Protein AF-A0AA95MGY8-F1 (afdb_monomer_lite)

pLDDT: mean 84.16, std 17.5, range [30.81, 98.25]

Foldseek 3Di:
DVVVVVPVVQDPVNVVVVVVVVVVVVVVVVVVVVVVVVVVVVVVVVVVVVVVVVVVVVVVVVLVVVLVVLVVVVVVVVVPVPDDDDDDDDPDPPRQHLLNVLVVCVVVVVQVSSLVSLQVCLVPDDLVPDDPVNLLSLLVSLVSLLPDPDPDLVSNPSNLVSSLSVLLNNVVPPSSVVSCVVCVVSNLVSQVVSLDLVSLLSVLVSCVLRPVVSNLVSLVVSLVLLRPPPPDDLLSVLSNCLSCVLNVNNVSVCVSCPPVNNCVPRVVALSSVLVVVLVCCLVVVDPPVVCVVVNVVSLVRHDSADPSRSVSSVVSSCVVRVPPPPPPCVPPDDDDPPPFAEDAEAEEDDPPDDCQPVCVVQWDWGWHWFWKAQDPVRPHTPGTDTDIWTAGNVPRHTYDYPVVVVVVCVVQPNIDTHYHYDDPPPPPDPDDPDDDDDRPDQDQDDLDDDPDDDPCPPDPPPDDDPLVVLVQDQPPDDLVRNLVSVVVCCVPVNLSSVRVVLSVVSNVQVPDDCSCVVCVSVNVSSVVSSVVSCVPPVPVDDDDSDPDDD

Radius of gyration: 35.08 Å; chains: 1; bounding box: 108×83×86 Å

Secondary structure (DSSP, 8-state):
-HHHHHHHHS-HHHHHHHHHHHHHHHHHHHHHHHHHHHHHHHHHHHHHHHHHHHHHHHHHHHHHHHHHHHHHHHHHHHHGGGS--SS-------PPPHHHHHHHHHHTT-HHHHHHHHHHHHHH--TTT--HHHHHHHHHHHHHHHH---S-HHHHHHHHHHHHHHHHHTTTSHHHHHHHHHHHHHHHHHHHHHT-HHHHHHHHHHHHHH-HHHHHHHHHHHHHTT---TT--HHHHHHHHHHHHHTT-HHHHHHHH-HHHHHHHHTTSHHHHHHHHHHHHHTTSS-HHHHHHHHHHHHHH--SS-HHHHHHHHHHHHHHHHS--TTTHHHHS------PPEESEEEEEPTT----TTGGGTEEEEEEEEEEESSTT--SEEEEEEEEEEEETTT--EEEEHHHHHHHHHHHTT-EEEEE---TTS-SS----S------S-PPPP-S---S--------TTSPPHHHHTT--STT--HHHHHHHHHHHHHHH-HHHHHHHHHHHHHHHHTSTTHHHHTHHHHHHHHHHHHHHHHHH--TTPPPP-----

Sequence (550 aa):
MFKRLFDSLFGNDTKSLISEYENRIKSYETKIQELENGNKKLQQNYEYSLKRIKAKNKKIKKLENWVNELTLGIQANEVDNKTAKNQPVPTPKKKLTQVDFLNKLLMNGQFHECAIAVNKLVQQANPNEYSLEGLIKLADVLTKVYRIKPKDVKGMIGLYSACLGIINLFSKKEAIKDFVTANEKIMNQRILETNDSNLIIYLAAFYFNHYEQKFTVFLTTSINSGITLLEMESSNFIKLLWFSFYIDKVENLLQMTGISILFKKHGHFPEVQLFKLYIEIANGNVKFEASKNIIEKLKVNGTVLNSIEKLKIYQRLTDKLEKPLVRSKAIFSSNEHYSLRKIAFVVKLPMNHKILHDSSNLLVKESIQLAVYSDPFLKTQKGYVVVDVLTDKQTGKTFIPENEIGPLKKKLGSKWPDIRAYEENVPIVKKMTAVSNSSNYFVWPSTELKGGPQYEEKTDFNEESDLKKLGYQITGMTREKRWKVLEVAVKQIGLKKVAYTIAQNVKLRKGQKNGEKKFSFAIGEWEYDLAKLKETYYKNEFSWPSTRVN

Structure (mmCIF, N/CA/C/O backbone):
data_AF-A0AA95MGY8-F1
#
_entry.id   AF-A0AA95MGY8-F1
#
loop_
_atom_site.group_PDB
_atom_site.id
_atom_site.type_symbol
_atom_site.label_atom_id
_atom_site.label_alt_id
_atom_site.label_comp_id
_atom_site.label_asym_id
_atom_site.label_entity_id
_atom_site.label_seq_id
_atom_site.pdbx_PDB_ins_code
_atom_site.Cartn_x
_atom_site.Cartn_y
_atom_site.Cartn_z
_atom_site.occupancy
_atom_site.B_iso_or_equiv
_atom_site.auth_seq_id
_atom_site.auth_comp_id
_atom_site.auth_asym_id
_atom_site.auth_atom_id
_atom_site.pdbx_PDB_model_num
ATOM 1 N N . MET A 1 1 ? 68.006 -47.832 25.279 1.00 56.50 1 MET A N 1
ATOM 2 C CA . MET A 1 1 ? 68.031 -47.501 26.723 1.00 56.50 1 MET A CA 1
ATOM 3 C C . MET A 1 1 ? 67.158 -46.285 27.043 1.00 56.50 1 MET A C 1
ATOM 5 O O . MET A 1 1 ? 66.232 -46.437 27.825 1.00 56.50 1 MET A O 1
ATOM 9 N N . PHE A 1 2 ? 67.337 -45.143 26.366 1.00 56.62 2 PHE A N 1
ATOM 10 C CA . PHE A 1 2 ? 66.546 -43.914 26.582 1.00 56.62 2 PHE A CA 1
ATOM 11 C C . PHE A 1 2 ? 65.016 -44.080 26.503 1.00 56.62 2 PHE A C 1
ATOM 13 O O . PHE A 1 2 ? 64.313 -43.584 27.372 1.00 56.62 2 PHE A O 1
ATOM 20 N N . LYS A 1 3 ? 64.489 -44.842 25.533 1.00 65.56 3 LYS A N 1
ATOM 21 C CA . LYS A 1 3 ? 63.035 -45.071 25.394 1.00 65.56 3 LYS A CA 1
ATOM 22 C C . LYS A 1 3 ? 62.413 -45.792 26.602 1.00 65.56 3 LYS A C 1
ATOM 24 O O . LYS A 1 3 ? 61.347 -45.407 27.052 1.00 65.56 3 LYS A O 1
ATOM 29 N N . ARG A 1 4 ? 63.123 -46.771 27.184 1.00 67.62 4 ARG A N 1
ATOM 30 C CA . ARG A 1 4 ? 62.666 -47.498 28.386 1.00 67.62 4 ARG A CA 1
ATOM 31 C C . ARG A 1 4 ? 62.707 -46.633 29.650 1.00 67.62 4 ARG A C 1
ATOM 33 O O . ARG A 1 4 ? 61.855 -46.797 30.510 1.00 67.62 4 ARG A O 1
ATOM 40 N N . LEU A 1 5 ? 63.672 -45.716 29.748 1.00 64.62 5 LEU A N 1
ATOM 41 C CA . LEU A 1 5 ? 63.765 -44.749 30.850 1.00 64.62 5 LEU A CA 1
ATOM 42 C C . LEU A 1 5 ? 62.672 -43.674 30.739 1.00 64.62 5 LEU A C 1
ATOM 44 O O . LEU A 1 5 ? 62.047 -43.324 31.732 1.00 64.62 5 LEU A O 1
ATOM 48 N N . PHE A 1 6 ? 62.379 -43.221 29.519 1.00 66.19 6 PHE A N 1
ATOM 49 C CA . PHE A 1 6 ? 61.295 -42.279 29.239 1.00 66.19 6 PHE A CA 1
ATOM 50 C C . PHE A 1 6 ? 59.910 -42.890 29.522 1.00 66.19 6 PHE A C 1
ATOM 52 O O . PHE A 1 6 ? 59.088 -42.263 30.181 1.00 66.19 6 PHE A O 1
ATOM 59 N N . ASP A 1 7 ? 59.684 -44.144 29.115 1.00 69.81 7 ASP A N 1
ATOM 60 C CA . ASP A 1 7 ? 58.442 -44.888 29.385 1.00 69.81 7 ASP A CA 1
ATOM 61 C C . ASP A 1 7 ? 58.237 -45.222 30.877 1.00 69.81 7 ASP A C 1
ATOM 63 O O . ASP A 1 7 ? 57.113 -45.479 31.299 1.00 69.81 7 ASP A O 1
ATOM 67 N N . SER A 1 8 ? 59.311 -45.225 31.672 1.00 70.94 8 SER A N 1
ATOM 68 C CA . SER A 1 8 ? 59.269 -45.429 33.126 1.00 70.94 8 SER A CA 1
ATOM 69 C C . SER A 1 8 ? 59.024 -44.133 33.903 1.00 70.94 8 SER A C 1
ATOM 71 O O . SER A 1 8 ? 58.437 -44.190 34.980 1.00 70.94 8 SER A O 1
ATOM 73 N N . LEU A 1 9 ? 59.507 -42.994 33.401 1.00 66.62 9 LEU A N 1
ATOM 74 C CA . LEU A 1 9 ? 59.388 -41.688 34.062 1.00 66.62 9 LEU A CA 1
ATOM 75 C C . LEU A 1 9 ? 58.048 -41.002 33.777 1.00 66.62 9 LEU A C 1
ATOM 77 O O . LEU A 1 9 ? 57.543 -40.268 34.622 1.00 66.62 9 LEU A O 1
ATOM 81 N N . PHE A 1 10 ? 57.464 -41.251 32.606 1.00 69.81 10 PHE A N 1
ATOM 82 C CA . PHE A 1 10 ? 56.197 -40.664 32.188 1.00 69.81 10 PHE A CA 1
ATOM 83 C C . PHE A 1 10 ? 55.140 -41.767 32.101 1.00 69.81 10 PHE A C 1
ATOM 85 O O . PHE A 1 10 ? 55.081 -42.519 31.127 1.00 69.81 10 PHE A O 1
ATOM 92 N N . GLY A 1 11 ? 54.340 -41.891 33.164 1.00 81.50 11 GLY A N 1
ATOM 93 C CA . GLY A 1 11 ? 53.285 -42.898 33.284 1.00 81.50 11 GLY A CA 1
ATOM 94 C C . GLY A 1 11 ? 52.210 -42.794 32.193 1.00 81.50 11 GLY A C 1
ATOM 95 O O . GLY A 1 11 ? 52.176 -41.853 31.397 1.00 81.50 11 GLY A O 1
ATOM 96 N N . ASN A 1 12 ? 51.297 -43.768 32.162 1.00 82.75 12 ASN A N 1
ATOM 97 C CA . ASN A 1 12 ? 50.216 -43.849 31.166 1.00 82.75 12 ASN A CA 1
ATOM 98 C C . ASN A 1 12 ? 49.380 -42.556 31.060 1.00 82.75 12 ASN A C 1
ATOM 100 O O . ASN A 1 12 ? 48.946 -42.203 29.962 1.00 82.75 12 ASN A O 1
ATOM 104 N N . ASP A 1 13 ? 49.241 -41.809 32.156 1.00 82.88 13 ASP A N 1
ATOM 105 C CA . ASP A 1 13 ? 48.534 -40.524 32.195 1.00 82.88 13 ASP A CA 1
ATOM 106 C C . ASP A 1 13 ? 49.195 -39.464 31.300 1.00 82.88 13 ASP A C 1
ATOM 108 O O . ASP A 1 13 ? 48.509 -38.727 30.592 1.00 82.88 13 ASP A O 1
ATOM 112 N N . THR A 1 14 ? 50.533 -39.425 31.243 1.00 85.06 14 THR A N 1
ATOM 113 C CA . THR A 1 14 ? 51.261 -38.495 30.368 1.00 85.06 14 THR A CA 1
ATOM 114 C C . THR A 1 14 ? 51.048 -38.839 28.893 1.00 85.06 14 THR A C 1
ATOM 116 O O . THR A 1 14 ? 50.864 -37.940 28.076 1.00 85.06 14 THR A O 1
ATOM 119 N N . LYS A 1 15 ? 51.011 -40.130 28.536 1.00 85.25 15 LYS A N 1
ATOM 120 C CA . LYS A 1 15 ? 50.742 -40.572 27.154 1.00 85.25 15 LYS A CA 1
ATOM 121 C C . LYS A 1 15 ? 49.317 -40.239 26.712 1.00 85.25 15 LYS A C 1
ATOM 123 O O . LYS A 1 15 ? 49.127 -39.788 25.584 1.00 85.25 15 LYS A O 1
ATOM 128 N N . SER A 1 16 ? 48.336 -40.417 27.599 1.00 87.25 16 SER A N 1
ATOM 129 C CA . SER A 1 16 ? 46.945 -40.025 27.340 1.00 87.25 16 SER A CA 1
ATOM 130 C C . SER A 1 16 ? 46.827 -38.518 27.111 1.00 87.25 16 SER A C 1
ATOM 132 O O . SER A 1 16 ? 46.192 -38.089 26.149 1.00 87.25 16 SER A O 1
ATOM 134 N N . LEU A 1 17 ? 47.489 -37.716 27.949 1.00 89.00 17 LEU A N 1
ATOM 135 C CA . LEU A 1 17 ? 47.493 -36.261 27.823 1.00 89.00 17 LEU A CA 1
ATOM 136 C C . LEU A 1 17 ? 48.145 -35.799 26.509 1.00 89.00 17 LEU A C 1
ATOM 138 O O . LEU A 1 17 ? 47.603 -34.928 25.831 1.00 89.00 17 LEU A O 1
ATOM 142 N N . ILE A 1 18 ? 49.272 -36.404 26.114 1.00 90.00 18 ILE A N 1
ATOM 143 C CA . ILE A 1 18 ? 49.927 -36.125 24.825 1.00 90.00 18 ILE A CA 1
ATOM 144 C C . ILE A 1 18 ? 48.973 -36.424 23.663 1.00 90.00 18 ILE A C 1
ATOM 146 O O . ILE A 1 18 ? 48.778 -35.565 22.807 1.00 90.00 18 ILE A O 1
ATOM 150 N N . SER A 1 19 ? 48.319 -37.590 23.666 1.00 90.81 19 SER A N 1
ATOM 151 C CA . SER A 1 19 ? 47.368 -37.960 22.611 1.00 90.81 19 SER A CA 1
ATOM 152 C C . SER A 1 19 ? 46.160 -37.014 22.547 1.00 90.81 19 SER A C 1
ATOM 154 O O . SER A 1 19 ? 45.697 -36.660 21.460 1.00 90.81 19 SER A O 1
ATOM 156 N N . GLU A 1 20 ? 45.663 -36.539 23.693 1.00 95.19 20 GLU A N 1
ATOM 157 C CA . GLU A 1 20 ? 44.605 -35.526 23.730 1.00 95.19 20 GLU A CA 1
ATOM 158 C C . GLU A 1 20 ? 45.062 -34.206 23.088 1.00 95.19 20 GLU A C 1
ATOM 160 O O . GLU A 1 20 ? 44.336 -33.633 22.268 1.00 95.19 20 GLU A O 1
ATOM 165 N N . TYR A 1 21 ? 46.270 -33.735 23.410 1.00 94.31 21 TYR A N 1
ATOM 166 C CA . TYR A 1 21 ? 46.826 -32.522 22.810 1.00 94.31 21 TYR A CA 1
ATOM 167 C C . TYR A 1 21 ? 47.077 -32.673 21.308 1.00 94.31 21 TYR A C 1
ATOM 169 O O . TYR A 1 21 ? 46.724 -31.765 20.559 1.00 94.31 21 TYR A O 1
ATOM 177 N N . GLU A 1 22 ? 47.595 -33.811 20.844 1.00 95.19 22 GLU A N 1
ATOM 178 C CA . GLU A 1 22 ? 47.768 -34.100 19.413 1.00 95.19 22 GLU A CA 1
ATOM 179 C C . GLU A 1 22 ? 46.429 -34.054 18.660 1.00 95.19 22 GLU A C 1
ATOM 181 O O . GLU A 1 22 ? 46.321 -33.424 17.605 1.00 95.19 22 GLU A O 1
ATOM 186 N N . ASN A 1 23 ? 45.372 -34.641 19.231 1.00 95.12 23 ASN A N 1
ATOM 187 C CA . ASN A 1 23 ? 44.028 -34.586 18.654 1.00 95.12 23 ASN A CA 1
ATOM 188 C C . ASN A 1 23 ? 43.467 -33.156 18.619 1.00 95.12 23 ASN A C 1
ATOM 190 O O . ASN A 1 23 ? 42.855 -32.755 17.625 1.00 95.12 23 ASN A O 1
ATOM 194 N N . ARG A 1 24 ? 43.688 -32.363 19.678 1.00 96.00 24 ARG A N 1
ATOM 195 C CA . ARG A 1 24 ? 43.296 -30.944 19.709 1.00 96.00 24 ARG A CA 1
ATOM 196 C C . ARG A 1 24 ? 44.054 -30.130 18.660 1.00 96.00 24 ARG A C 1
ATOM 198 O O . ARG A 1 24 ? 43.421 -29.343 17.961 1.00 96.00 24 ARG A O 1
ATOM 205 N N . ILE A 1 25 ? 45.363 -30.342 18.510 1.00 95.19 25 ILE A N 1
ATOM 206 C CA . ILE A 1 25 ? 46.190 -29.683 17.487 1.00 95.19 25 ILE A CA 1
ATOM 207 C C . ILE A 1 25 ? 45.647 -30.002 16.093 1.00 95.19 25 ILE A C 1
ATOM 209 O O . ILE A 1 2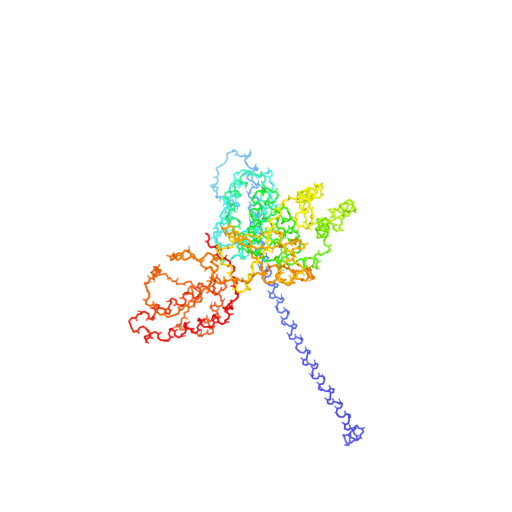5 ? 45.318 -29.080 15.352 1.00 95.19 25 ILE A O 1
ATOM 213 N N . LYS A 1 26 ? 45.423 -31.282 15.778 1.00 96.31 26 LYS A N 1
ATOM 214 C CA . LYS A 1 26 ? 44.872 -31.710 14.482 1.00 96.31 26 LYS A CA 1
ATOM 215 C C . LYS A 1 26 ? 43.483 -31.122 14.194 1.00 96.31 26 LYS A C 1
ATOM 217 O O . LYS A 1 26 ? 43.170 -30.747 13.061 1.00 96.31 26 LYS A O 1
ATOM 222 N N . SER A 1 27 ? 42.638 -31.017 15.222 1.00 96.06 27 SER A N 1
ATOM 223 C CA . SER A 1 27 ? 41.329 -30.356 15.129 1.00 96.06 27 SER A CA 1
ATOM 224 C C . SER A 1 27 ? 41.470 -28.860 14.815 1.00 96.06 27 SER A C 1
ATOM 226 O O . SER A 1 27 ? 40.782 -28.340 13.932 1.00 96.06 27 SER A O 1
ATOM 228 N N . TYR A 1 28 ? 42.408 -28.165 15.468 1.00 96.19 28 TYR A N 1
ATOM 229 C CA . TYR A 1 28 ? 42.685 -26.757 15.182 1.00 96.19 28 TYR A CA 1
ATOM 230 C C . TYR A 1 28 ? 43.282 -26.536 13.792 1.00 96.19 28 TYR A C 1
ATOM 232 O O . TYR A 1 28 ? 42.855 -25.606 13.115 1.00 96.19 28 TYR A O 1
ATOM 240 N N . GLU A 1 29 ? 44.188 -27.396 13.331 1.00 96.62 29 GLU A N 1
ATOM 241 C CA . GLU A 1 29 ? 44.727 -27.350 11.965 1.00 96.62 29 GLU A CA 1
ATOM 242 C C . GLU A 1 29 ? 43.614 -27.489 10.920 1.00 96.62 29 GLU A C 1
ATOM 244 O O . GLU A 1 29 ? 43.537 -26.695 9.982 1.00 96.62 29 GLU A O 1
ATOM 249 N N . THR A 1 30 ? 42.684 -28.427 11.133 1.00 95.31 30 THR A N 1
ATOM 250 C CA . THR A 1 30 ? 41.509 -28.602 10.263 1.00 95.31 30 THR A CA 1
ATOM 251 C C . THR A 1 30 ? 40.655 -27.331 10.235 1.00 95.31 30 THR A C 1
ATOM 253 O O . THR A 1 30 ? 40.283 -26.846 9.166 1.00 95.31 30 THR A O 1
ATOM 256 N N . LYS A 1 31 ? 40.393 -26.730 11.403 1.00 96.00 31 LYS A N 1
ATOM 257 C CA . LYS A 1 31 ? 39.609 -25.492 11.514 1.00 96.00 31 LYS A CA 1
ATOM 258 C C . LYS A 1 31 ? 40.303 -24.292 10.861 1.00 96.00 31 LYS A C 1
ATOM 260 O O . LYS A 1 31 ? 39.632 -23.465 10.246 1.00 96.00 31 LYS A O 1
ATOM 265 N N . ILE A 1 32 ? 41.628 -24.186 10.976 1.00 95.31 32 ILE A N 1
ATOM 266 C CA . ILE A 1 32 ? 42.423 -23.158 10.288 1.00 95.31 32 ILE A CA 1
ATOM 267 C C . ILE A 1 32 ? 42.277 -23.329 8.773 1.00 95.31 32 ILE A C 1
ATOM 269 O O . ILE A 1 32 ? 41.935 -22.368 8.087 1.00 95.31 32 ILE A O 1
ATOM 273 N N . GLN A 1 33 ? 42.413 -24.553 8.260 1.00 96.69 33 GLN A N 1
ATOM 274 C CA . GLN A 1 33 ? 42.273 -24.837 6.831 1.00 96.69 33 GLN A CA 1
ATOM 275 C C . GLN A 1 33 ? 40.858 -24.528 6.301 1.00 96.69 33 GLN A C 1
ATOM 277 O O . GLN A 1 33 ? 40.696 -23.988 5.202 1.00 96.69 33 GLN A O 1
ATOM 282 N N . GLU A 1 34 ? 39.809 -24.829 7.073 1.00 95.06 34 GLU A N 1
ATOM 283 C CA . GLU A 1 34 ? 38.428 -24.452 6.742 1.00 95.06 34 GLU A CA 1
ATOM 284 C C . GLU A 1 34 ? 38.245 -22.930 6.671 1.00 95.06 34 GLU A C 1
ATOM 286 O O . GLU A 1 34 ? 37.623 -22.424 5.729 1.00 95.06 34 GLU A O 1
ATOM 291 N N . LEU A 1 35 ? 38.814 -22.189 7.628 1.00 94.94 35 LEU A N 1
ATOM 292 C CA . LEU A 1 35 ? 38.765 -20.725 7.654 1.00 94.94 35 LEU A CA 1
ATOM 293 C C . LEU A 1 35 ? 39.531 -20.105 6.480 1.00 94.94 35 LEU A C 1
ATOM 295 O O . LEU A 1 35 ? 39.023 -19.178 5.848 1.00 94.94 35 LEU A O 1
ATOM 299 N N . GLU A 1 36 ? 40.705 -20.631 6.136 1.00 96.44 36 GLU A N 1
ATOM 300 C CA . GLU A 1 36 ? 41.489 -20.186 4.980 1.00 96.44 36 GLU A CA 1
ATOM 301 C C . GLU A 1 36 ? 40.736 -20.408 3.663 1.00 96.44 36 GLU A C 1
ATOM 303 O O . GLU A 1 36 ? 40.639 -19.501 2.829 1.00 96.44 36 GLU A O 1
ATOM 308 N N . ASN A 1 37 ? 40.115 -21.579 3.496 1.00 94.88 37 ASN A N 1
ATOM 309 C CA . ASN A 1 37 ? 39.267 -21.878 2.343 1.00 94.88 37 ASN A CA 1
ATOM 310 C C . ASN A 1 37 ? 38.038 -20.958 2.281 1.00 94.88 37 ASN A C 1
ATOM 312 O O . ASN A 1 37 ? 37.683 -20.455 1.206 1.00 94.88 37 ASN A O 1
ATOM 316 N N . GLY A 1 38 ? 37.406 -20.695 3.429 1.00 94.06 38 GLY A N 1
ATOM 317 C CA . GLY A 1 38 ? 36.306 -19.741 3.555 1.00 94.06 38 GLY A CA 1
ATOM 318 C C . GLY A 1 38 ? 36.717 -18.327 3.138 1.00 94.06 38 GLY A C 1
ATOM 319 O O . GLY A 1 38 ? 36.017 -17.687 2.347 1.00 94.06 38 GLY A O 1
ATOM 320 N N . ASN A 1 39 ? 37.884 -17.869 3.593 1.00 92.75 39 ASN A N 1
ATOM 321 C CA . ASN A 1 39 ? 38.424 -16.554 3.263 1.00 92.75 39 ASN A CA 1
ATOM 322 C C . ASN A 1 39 ? 38.764 -16.435 1.767 1.00 92.75 39 ASN A C 1
ATOM 324 O O . ASN A 1 39 ? 38.377 -15.467 1.113 1.00 92.75 39 ASN A O 1
ATOM 328 N N . LYS A 1 40 ? 39.372 -17.469 1.173 1.00 96.19 40 LYS A N 1
ATOM 329 C CA . LYS A 1 40 ? 39.659 -17.520 -0.270 1.00 96.19 40 LYS A CA 1
ATOM 330 C C . LYS A 1 40 ? 38.385 -17.418 -1.115 1.00 96.19 40 LYS A C 1
ATOM 332 O O . LYS A 1 40 ? 38.350 -16.683 -2.103 1.00 96.19 40 LYS A O 1
ATOM 337 N N . LYS A 1 41 ? 37.310 -18.105 -0.714 1.00 92.88 41 LYS A N 1
ATOM 338 C CA . LYS A 1 41 ? 36.000 -18.028 -1.384 1.00 92.88 41 LYS A CA 1
ATOM 339 C C . LYS A 1 41 ? 35.362 -16.641 -1.245 1.00 92.88 41 LYS A C 1
ATOM 341 O O . LYS A 1 41 ? 34.794 -16.126 -2.209 1.00 92.88 41 LYS A O 1
ATOM 346 N N . LEU A 1 42 ? 35.464 -16.021 -0.068 1.00 90.62 42 LEU A N 1
ATOM 347 C CA . LEU A 1 42 ? 35.015 -14.643 0.165 1.00 90.62 42 LEU A CA 1
ATOM 348 C C . LEU A 1 42 ? 35.769 -13.646 -0.725 1.00 90.62 42 LEU A C 1
ATOM 350 O O . LEU A 1 42 ? 35.134 -12.810 -1.370 1.00 90.62 42 LEU A O 1
ATOM 354 N N . GLN A 1 43 ? 37.091 -13.781 -0.833 1.00 94.31 43 GLN A N 1
ATOM 355 C CA . GLN A 1 43 ? 37.926 -12.929 -1.677 1.00 94.31 43 GLN A CA 1
ATOM 356 C C . GLN A 1 43 ? 37.565 -13.060 -3.166 1.00 94.31 43 GLN A C 1
ATOM 358 O O . GLN A 1 43 ? 37.371 -12.050 -3.843 1.00 94.31 43 GLN A O 1
ATOM 363 N N . GLN A 1 44 ? 37.346 -14.282 -3.663 1.00 92.69 44 GLN A N 1
ATOM 364 C CA . GLN A 1 44 ? 36.872 -14.513 -5.036 1.00 92.69 44 GLN A CA 1
ATOM 365 C C . GLN A 1 44 ? 35.500 -13.869 -5.304 1.00 92.69 44 GLN A C 1
ATOM 367 O O . GLN A 1 44 ? 35.293 -13.229 -6.339 1.00 92.69 44 GLN A O 1
ATOM 372 N N . ASN A 1 45 ? 34.556 -13.987 -4.363 1.00 87.00 45 ASN A N 1
ATOM 373 C CA . ASN A 1 45 ? 33.236 -13.356 -4.476 1.00 87.00 45 ASN A CA 1
ATOM 374 C C . ASN A 1 45 ? 33.326 -11.821 -4.490 1.00 87.00 45 ASN A C 1
ATOM 376 O O . ASN A 1 45 ? 32.576 -11.154 -5.218 1.00 87.00 45 ASN A O 1
ATOM 380 N N . TYR A 1 46 ? 34.246 -11.256 -3.706 1.00 90.00 46 TYR A N 1
ATOM 381 C CA . TYR A 1 46 ? 34.517 -9.823 -3.677 1.00 90.00 46 TYR A CA 1
ATOM 382 C C . TYR A 1 46 ? 35.081 -9.328 -5.017 1.00 90.00 46 TYR A C 1
ATOM 384 O O . TYR A 1 46 ? 34.542 -8.384 -5.600 1.00 90.00 46 TYR A O 1
ATOM 392 N N . GLU A 1 47 ? 36.085 -10.009 -5.573 1.00 94.38 47 GLU A N 1
ATOM 393 C CA . GLU A 1 47 ? 36.666 -9.672 -6.880 1.00 94.38 47 GLU A CA 1
ATOM 394 C C . GLU A 1 47 ? 35.641 -9.759 -8.021 1.00 94.38 47 GLU A C 1
ATOM 396 O O . GLU A 1 47 ? 35.553 -8.857 -8.865 1.00 94.38 47 GLU A O 1
ATOM 401 N N . TYR A 1 48 ? 34.803 -10.802 -8.023 1.00 90.12 48 TYR A N 1
ATOM 402 C CA . TYR A 1 48 ? 33.708 -10.941 -8.985 1.00 90.12 48 TYR A CA 1
ATOM 403 C C . TYR A 1 48 ? 32.711 -9.774 -8.889 1.00 90.12 48 TYR A C 1
ATOM 405 O O . TYR A 1 48 ? 32.310 -9.191 -9.906 1.00 90.12 48 TYR A O 1
ATOM 413 N N . SER A 1 49 ? 32.354 -9.376 -7.665 1.00 78.81 49 SER A N 1
ATOM 414 C CA . SER A 1 49 ? 31.464 -8.240 -7.409 1.00 78.81 49 SER A CA 1
ATOM 415 C C . SER A 1 49 ? 32.076 -6.920 -7.889 1.00 78.81 49 SER A C 1
ATOM 417 O O . SER A 1 49 ? 31.405 -6.157 -8.592 1.00 78.81 49 SER A O 1
ATOM 419 N N . LEU A 1 50 ? 33.366 -6.683 -7.623 1.00 86.75 50 LEU A N 1
ATOM 420 C CA . LEU A 1 50 ? 34.101 -5.517 -8.124 1.00 86.75 50 LEU A CA 1
ATOM 421 C C . LEU A 1 50 ? 34.133 -5.464 -9.655 1.00 86.75 50 LEU A C 1
ATOM 423 O O . LEU A 1 50 ? 33.897 -4.403 -10.239 1.00 86.75 50 LEU A O 1
ATOM 427 N N . LYS A 1 51 ? 34.376 -6.594 -10.333 1.00 92.69 51 LYS A N 1
ATOM 428 C CA . LYS A 1 51 ? 34.365 -6.665 -11.804 1.00 92.69 51 LYS A CA 1
ATOM 429 C C . LYS A 1 51 ? 32.989 -6.301 -12.370 1.00 92.69 51 LYS A C 1
ATOM 431 O O . LYS A 1 51 ? 32.899 -5.533 -13.332 1.00 92.69 51 LYS A O 1
ATOM 436 N N . ARG A 1 52 ? 31.909 -6.782 -11.742 1.00 82.56 52 ARG A N 1
ATOM 437 C CA . ARG A 1 52 ? 30.523 -6.457 -12.122 1.00 82.56 52 ARG A CA 1
ATOM 438 C C . ARG A 1 52 ? 30.195 -4.976 -11.901 1.00 82.56 52 ARG A C 1
ATOM 440 O O . ARG A 1 52 ? 29.552 -4.373 -12.761 1.00 82.56 52 ARG A O 1
ATOM 447 N N . ILE A 1 53 ? 30.664 -4.377 -10.802 1.00 78.06 53 ILE A N 1
ATOM 448 C CA . ILE A 1 53 ? 30.511 -2.939 -10.517 1.00 78.06 53 ILE A CA 1
ATOM 449 C C . ILE A 1 53 ? 31.278 -2.098 -11.544 1.00 78.06 53 ILE A C 1
ATOM 451 O O . ILE A 1 53 ? 30.690 -1.207 -12.153 1.00 78.06 53 ILE A O 1
ATOM 455 N N . LYS A 1 54 ? 32.548 -2.421 -11.832 1.00 88.00 54 LYS A N 1
ATOM 456 C CA . LYS A 1 54 ? 33.350 -1.722 -12.856 1.00 88.00 54 LYS A CA 1
ATOM 457 C C . LYS A 1 54 ? 32.684 -1.768 -14.237 1.00 88.00 54 LYS A C 1
ATOM 459 O O . LYS A 1 54 ? 32.632 -0.753 -14.930 1.00 88.00 54 LYS A O 1
ATOM 464 N N . ALA A 1 55 ? 32.117 -2.914 -14.624 1.00 84.31 55 ALA A N 1
ATOM 465 C CA . ALA A 1 55 ? 31.384 -3.050 -15.884 1.00 84.31 55 ALA A CA 1
ATOM 466 C C . ALA A 1 55 ? 30.103 -2.193 -15.925 1.00 84.31 55 ALA A C 1
ATOM 468 O O . ALA A 1 55 ? 29.832 -1.552 -16.943 1.00 84.31 55 ALA A O 1
ATOM 469 N N . LYS A 1 56 ? 29.336 -2.140 -14.825 1.00 75.25 56 LYS A N 1
ATOM 470 C CA . LYS A 1 56 ? 28.168 -1.250 -14.697 1.00 75.25 56 LYS A CA 1
ATOM 471 C C . LYS A 1 56 ? 28.574 0.224 -14.770 1.00 75.25 56 LYS A C 1
ATOM 473 O O . LYS A 1 56 ? 28.001 0.956 -15.571 1.00 75.25 56 LYS A O 1
ATOM 478 N N . ASN A 1 57 ? 29.613 0.635 -14.043 1.00 74.50 57 ASN A N 1
ATOM 479 C CA . ASN A 1 57 ? 30.107 2.015 -14.050 1.00 74.50 57 ASN A CA 1
ATOM 480 C C . ASN A 1 57 ? 30.612 2.441 -15.434 1.00 74.50 57 ASN A C 1
ATOM 482 O O . ASN A 1 57 ? 30.355 3.561 -15.857 1.00 74.50 57 ASN A O 1
ATOM 486 N N . LYS A 1 58 ? 31.254 1.543 -16.196 1.00 85.56 58 LYS A N 1
ATOM 487 C CA . LYS A 1 58 ? 31.641 1.823 -17.590 1.00 85.56 58 LYS A CA 1
ATOM 488 C C . LYS A 1 58 ? 30.422 2.089 -18.484 1.00 85.56 58 LYS A C 1
ATOM 490 O O . LYS A 1 58 ? 30.470 2.991 -19.317 1.00 85.56 58 LYS A O 1
ATOM 495 N N . LYS A 1 59 ? 29.328 1.332 -18.314 1.00 75.75 59 LYS A N 1
ATOM 496 C CA . LYS A 1 59 ? 28.064 1.576 -19.035 1.00 75.75 59 LYS A CA 1
ATOM 497 C C . LYS A 1 59 ? 27.422 2.903 -18.621 1.00 75.75 59 LYS A C 1
ATOM 499 O O . LYS A 1 59 ? 27.017 3.657 -19.498 1.00 75.75 59 LYS A O 1
ATOM 504 N N . ILE A 1 60 ? 27.393 3.205 -17.321 1.00 71.56 60 ILE A N 1
ATOM 505 C CA . ILE A 1 60 ? 26.874 4.473 -16.783 1.00 71.56 60 ILE A CA 1
ATOM 506 C C . ILE A 1 60 ? 27.677 5.656 -17.328 1.00 71.56 60 ILE A C 1
ATOM 508 O O . ILE A 1 60 ? 27.079 6.573 -17.873 1.00 71.56 60 ILE A O 1
ATOM 512 N N . LYS A 1 61 ? 29.013 5.596 -17.301 1.00 78.50 61 LYS A N 1
ATOM 513 C CA . LYS A 1 61 ? 29.880 6.655 -17.836 1.00 78.50 61 LYS A CA 1
ATOM 514 C C . LYS A 1 61 ? 29.681 6.868 -19.339 1.00 78.50 61 LYS A C 1
ATOM 516 O O . LYS A 1 61 ? 29.677 7.996 -19.816 1.00 78.50 61 LYS A O 1
ATOM 521 N N . LYS A 1 62 ? 29.461 5.788 -20.100 1.00 78.75 62 LYS A N 1
ATOM 522 C CA . LYS A 1 62 ? 29.116 5.889 -21.527 1.00 78.75 62 LYS A CA 1
ATOM 523 C C . LYS A 1 62 ? 27.771 6.597 -21.731 1.00 78.75 62 LYS A C 1
ATOM 525 O O . LYS A 1 62 ? 27.663 7.426 -22.625 1.00 78.75 62 LYS A O 1
ATOM 530 N N . LEU A 1 63 ? 26.771 6.296 -20.899 1.00 69.69 63 LEU A N 1
ATOM 531 C CA . LEU A 1 63 ? 25.480 6.992 -20.909 1.00 69.69 63 LEU A CA 1
ATOM 532 C C . LEU A 1 63 ? 25.608 8.451 -20.452 1.00 69.69 63 LEU A C 1
ATOM 534 O O . LEU A 1 63 ? 24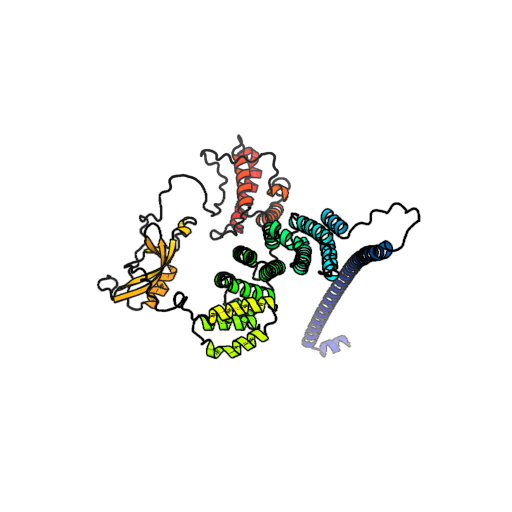.943 9.309 -21.008 1.00 69.69 63 LEU A O 1
ATOM 538 N N . GLU A 1 64 ? 26.449 8.748 -19.461 1.00 71.94 64 GLU A N 1
ATOM 539 C CA . GLU A 1 64 ? 26.755 10.110 -19.005 1.00 71.94 64 GLU A CA 1
ATOM 540 C C . GLU A 1 64 ? 27.373 10.957 -20.098 1.00 71.94 64 GLU A C 1
ATOM 542 O O . GLU A 1 64 ? 26.827 12.012 -20.398 1.00 71.94 64 GLU A O 1
ATOM 547 N N . ASN A 1 65 ? 28.444 10.474 -20.725 1.00 74.00 65 ASN A N 1
ATOM 548 C CA . ASN A 1 65 ? 29.084 11.184 -21.825 1.00 74.00 65 ASN A CA 1
ATOM 549 C C . ASN A 1 65 ? 28.086 11.448 -22.954 1.00 74.00 65 ASN A C 1
ATOM 551 O O . ASN A 1 65 ? 27.980 12.571 -23.426 1.00 74.00 65 ASN A O 1
ATOM 555 N N . TRP A 1 66 ? 27.291 10.443 -23.315 1.00 70.00 66 TRP A N 1
ATOM 556 C CA . TRP A 1 66 ? 26.315 10.574 -24.390 1.00 70.00 66 TRP A CA 1
ATOM 557 C C . TRP A 1 66 ? 25.151 11.520 -24.037 1.00 70.00 66 TRP A C 1
ATOM 559 O O . TRP A 1 66 ? 24.696 12.289 -24.879 1.00 70.00 66 TRP A O 1
ATOM 569 N N . VAL A 1 67 ? 24.689 11.526 -22.779 1.00 63.56 67 VAL A N 1
ATOM 570 C CA . VAL A 1 67 ? 23.702 12.508 -22.292 1.00 63.56 67 VAL A CA 1
ATOM 571 C C . VAL A 1 67 ? 24.294 13.919 -22.301 1.00 63.56 67 VAL A C 1
ATOM 573 O O . VAL A 1 67 ? 23.628 14.841 -22.752 1.00 63.56 67 VAL A O 1
ATOM 576 N N . ASN A 1 68 ? 25.541 14.094 -21.864 1.00 69.38 68 ASN A N 1
ATOM 577 C CA . ASN A 1 68 ? 26.204 15.399 -21.858 1.00 69.38 68 ASN A CA 1
ATOM 578 C C . ASN A 1 68 ? 26.422 15.932 -23.283 1.00 69.38 68 ASN A C 1
ATOM 580 O O . ASN A 1 68 ? 26.203 17.116 -23.527 1.00 69.38 68 ASN A O 1
ATOM 584 N N . GLU A 1 69 ? 26.782 15.065 -24.234 1.00 70.00 69 GLU A N 1
ATOM 585 C CA . GLU A 1 69 ? 26.862 15.401 -25.663 1.00 70.00 69 GLU A CA 1
ATOM 586 C C . GLU A 1 69 ? 25.511 15.896 -26.206 1.00 70.00 69 GLU A C 1
ATOM 588 O O . GLU A 1 69 ? 25.464 16.881 -26.945 1.00 70.00 69 GLU A O 1
ATOM 593 N N . LEU A 1 70 ? 24.399 15.271 -25.800 1.00 58.53 70 LEU A N 1
ATOM 594 C CA . LEU A 1 70 ? 23.059 15.745 -26.153 1.00 58.53 70 LEU A CA 1
ATOM 595 C C . LEU A 1 70 ? 22.725 17.099 -25.517 1.00 58.53 70 LEU A C 1
ATOM 597 O O . LEU A 1 70 ? 22.143 17.947 -26.189 1.00 58.53 70 LEU A O 1
ATOM 601 N N . THR A 1 71 ? 23.080 17.315 -24.248 1.00 55.69 71 THR A N 1
ATOM 602 C CA . THR A 1 71 ? 22.791 18.572 -23.538 1.00 55.69 71 THR A CA 1
ATOM 603 C C . THR A 1 71 ? 23.579 19.749 -24.128 1.00 55.69 71 THR A C 1
ATOM 605 O O . THR A 1 71 ? 23.004 20.808 -24.374 1.00 55.69 71 THR A O 1
ATOM 608 N N . LEU A 1 72 ? 24.863 19.558 -24.452 1.00 59.38 72 LEU A N 1
ATOM 609 C CA . LEU A 1 72 ? 25.698 20.578 -25.105 1.00 59.38 72 LEU A CA 1
ATOM 610 C C . LEU A 1 72 ? 25.206 20.915 -26.521 1.00 59.38 72 LEU A C 1
ATOM 612 O O . LEU A 1 72 ? 25.233 22.073 -26.938 1.00 59.38 72 LEU A O 1
ATOM 616 N N . GLY A 1 73 ? 24.687 19.921 -27.248 1.00 55.25 73 GLY A N 1
ATOM 617 C CA . GLY A 1 73 ? 24.109 20.122 -28.577 1.00 55.25 73 GLY A CA 1
ATOM 618 C C . GLY A 1 73 ? 22.844 20.992 -28.605 1.00 55.25 73 GLY A C 1
ATOM 619 O O . GLY A 1 73 ? 22.497 21.475 -29.688 1.00 55.25 73 GLY A O 1
ATOM 620 N N . ILE A 1 74 ? 22.179 21.178 -27.455 1.00 49.31 74 ILE A N 1
ATOM 621 C CA . ILE A 1 74 ? 20.991 22.027 -27.273 1.00 49.31 74 ILE A CA 1
ATOM 622 C C . ILE A 1 74 ? 21.402 23.478 -26.978 1.00 49.31 74 ILE A C 1
ATOM 624 O O . ILE A 1 74 ? 20.881 24.380 -27.626 1.00 49.31 74 ILE A O 1
ATOM 628 N N . GLN A 1 75 ? 22.381 23.708 -26.092 1.00 53.44 75 GLN A N 1
ATOM 629 C CA . GLN A 1 75 ? 22.838 25.064 -25.738 1.00 53.44 75 GLN A CA 1
ATOM 630 C C . GLN A 1 75 ? 23.478 25.815 -26.918 1.00 53.44 75 GLN A C 1
ATOM 632 O O . GLN A 1 75 ? 23.257 27.012 -27.077 1.00 53.44 75 GLN A O 1
ATOM 637 N N . ALA A 1 76 ? 24.206 25.118 -27.797 1.00 51.72 76 ALA A N 1
ATOM 638 C CA . ALA A 1 76 ? 24.788 25.735 -28.994 1.00 51.72 76 ALA A CA 1
ATOM 639 C C . ALA A 1 76 ? 23.725 26.266 -29.983 1.00 51.72 76 ALA A C 1
ATOM 641 O O . ALA A 1 76 ? 23.953 27.252 -30.676 1.00 51.72 76 ALA A O 1
ATOM 642 N N . ASN A 1 77 ? 22.534 25.656 -30.022 1.00 47.62 77 ASN A N 1
ATOM 643 C CA . ASN A 1 77 ? 21.474 26.043 -30.958 1.00 47.62 77 ASN A CA 1
ATOM 644 C C . ASN A 1 77 ? 20.690 27.299 -30.520 1.00 47.62 77 ASN A C 1
ATOM 646 O O . ASN A 1 77 ? 20.040 27.919 -31.361 1.00 47.62 77 ASN A O 1
ATOM 650 N N . GLU A 1 78 ? 20.721 27.682 -29.239 1.00 51.66 78 GLU A N 1
ATOM 651 C CA . GLU A 1 78 ? 20.081 28.925 -28.772 1.00 51.66 78 GLU A CA 1
ATOM 652 C C . GLU A 1 78 ? 20.949 30.165 -29.029 1.00 51.66 78 GLU A C 1
ATOM 654 O O . GLU A 1 78 ? 20.419 31.268 -29.168 1.00 51.66 78 GLU A O 1
ATOM 659 N N . VAL A 1 79 ? 22.268 29.987 -29.157 1.00 51.72 79 VAL A N 1
ATOM 660 C CA . VAL A 1 79 ? 23.219 31.084 -29.394 1.00 51.72 79 VAL A CA 1
ATOM 661 C C . VAL A 1 79 ? 23.367 31.398 -30.891 1.00 51.72 79 VAL A C 1
ATOM 663 O O . VAL A 1 79 ? 23.400 32.570 -31.263 1.00 51.72 79 VAL A O 1
ATOM 666 N N . ASP A 1 80 ? 23.343 30.391 -31.770 1.00 48.84 80 ASP A N 1
ATOM 667 C CA . ASP A 1 80 ? 23.605 30.586 -33.209 1.00 48.84 80 ASP A CA 1
ATOM 668 C C . ASP A 1 80 ? 22.415 31.118 -34.032 1.00 48.84 80 ASP A C 1
ATOM 670 O O . ASP A 1 80 ? 22.592 31.568 -35.165 1.00 48.84 80 ASP A O 1
ATOM 674 N N . ASN A 1 81 ? 21.203 31.180 -33.470 1.00 49.56 81 ASN A N 1
ATOM 675 C CA . ASN A 1 81 ? 20.037 31.744 -34.170 1.00 49.56 81 ASN A CA 1
ATOM 676 C C . ASN A 1 81 ? 20.018 33.286 -34.243 1.00 49.56 81 ASN A C 1
ATOM 678 O O . ASN A 1 81 ? 19.080 33.855 -34.804 1.00 49.56 81 ASN A O 1
ATOM 682 N N . LYS A 1 82 ? 21.035 33.985 -33.714 1.00 54.41 82 LYS A N 1
ATOM 683 C CA . LYS A 1 82 ? 21.146 35.455 -33.814 1.00 54.41 82 LYS A CA 1
ATOM 684 C C . LYS A 1 82 ? 22.209 35.962 -34.793 1.00 54.41 82 LYS A C 1
ATOM 686 O O . LYS A 1 82 ? 22.186 37.149 -35.110 1.00 54.41 82 LYS A O 1
ATOM 691 N N . THR A 1 83 ? 23.079 35.111 -35.337 1.00 55.09 83 THR A N 1
ATOM 692 C CA . THR A 1 83 ? 24.225 35.577 -36.144 1.00 55.09 83 THR A CA 1
ATOM 693 C C . THR A 1 83 ? 24.649 34.573 -37.215 1.00 55.09 83 THR A C 1
ATOM 695 O O . THR A 1 83 ? 25.717 33.988 -37.119 1.00 55.09 83 THR A O 1
ATOM 698 N N . ALA A 1 84 ? 23.858 34.398 -38.278 1.00 49.88 84 ALA A N 1
ATOM 699 C CA . ALA A 1 84 ? 24.387 33.881 -39.547 1.00 49.88 84 ALA A CA 1
ATOM 700 C C . ALA A 1 84 ? 23.430 34.158 -40.718 1.00 49.88 84 ALA A C 1
ATOM 702 O O . ALA A 1 84 ? 22.507 33.394 -40.989 1.00 49.88 84 ALA A O 1
ATOM 703 N N . LYS A 1 85 ? 23.677 35.247 -41.456 1.00 53.03 85 LYS A N 1
ATOM 704 C CA . LYS A 1 85 ? 23.249 35.372 -42.856 1.00 53.03 85 LYS A CA 1
ATOM 705 C C . LYS A 1 85 ? 24.431 34.954 -43.740 1.00 53.03 85 LYS A C 1
ATOM 707 O O . LYS A 1 85 ? 25.521 35.488 -43.574 1.00 53.03 85 LYS A O 1
ATOM 712 N N . ASN A 1 86 ? 24.165 34.065 -44.700 1.00 53.81 86 ASN A N 1
ATOM 713 C CA . ASN A 1 86 ? 24.944 33.816 -45.927 1.00 53.81 86 ASN A CA 1
ATOM 714 C C . ASN A 1 86 ? 26.106 32.796 -45.903 1.00 53.81 86 ASN A C 1
ATOM 716 O O . ASN A 1 86 ? 27.198 33.106 -46.370 1.00 53.81 86 ASN A O 1
ATOM 720 N N . GLN A 1 87 ? 25.846 31.537 -45.526 1.00 43.28 87 GLN A N 1
ATOM 721 C CA . GLN A 1 87 ? 26.581 30.386 -46.088 1.00 43.28 87 GLN A CA 1
ATOM 722 C C . GLN A 1 87 ? 25.634 29.207 -46.400 1.00 43.28 87 GLN A C 1
ATOM 724 O O . GLN A 1 87 ? 24.638 29.034 -45.693 1.00 43.28 87 GLN A O 1
ATOM 729 N N . PRO A 1 88 ? 25.903 28.403 -47.452 1.00 48.72 88 PRO A N 1
ATOM 730 C CA . PRO A 1 88 ? 25.090 27.241 -47.806 1.00 48.72 88 PRO A CA 1
ATOM 731 C C . PRO A 1 88 ? 25.198 26.166 -46.717 1.00 48.72 88 PRO A C 1
ATOM 733 O O . PRO A 1 88 ? 26.259 25.597 -46.466 1.00 48.72 88 PRO A O 1
ATOM 736 N N . VAL A 1 89 ? 24.072 25.930 -46.043 1.00 48.72 89 VAL A N 1
ATOM 737 C CA . VAL A 1 89 ? 23.961 25.090 -44.848 1.00 48.72 89 VAL A CA 1
ATOM 738 C C . VAL A 1 89 ? 24.111 23.609 -45.230 1.00 48.72 89 VAL A C 1
ATOM 740 O O . VAL A 1 89 ? 23.317 23.117 -46.036 1.00 48.72 89 VAL A O 1
ATOM 743 N N . PRO A 1 90 ? 25.072 22.857 -44.657 1.00 48.38 90 PRO A N 1
ATOM 744 C CA . PRO A 1 90 ? 25.103 21.406 -44.803 1.00 48.38 90 PRO A CA 1
ATOM 745 C C . PRO A 1 90 ? 23.799 20.826 -44.246 1.00 48.38 90 PRO A C 1
ATOM 747 O O . PRO A 1 90 ? 23.412 21.160 -43.127 1.00 48.38 90 PRO A O 1
ATOM 750 N N . THR A 1 91 ? 23.119 19.965 -45.016 1.00 43.47 91 THR A N 1
ATOM 751 C CA . THR A 1 91 ? 21.849 19.320 -44.629 1.00 43.47 91 THR A CA 1
ATOM 752 C C . THR A 1 91 ? 21.909 18.862 -43.169 1.00 43.47 91 THR A C 1
ATOM 754 O O . THR A 1 91 ? 22.703 17.966 -42.853 1.00 43.47 91 THR A O 1
ATOM 757 N N . PRO A 1 92 ? 21.127 19.472 -42.258 1.00 43.47 92 PRO A N 1
ATOM 758 C CA . PRO A 1 92 ? 21.268 19.211 -40.839 1.00 43.47 92 PRO A CA 1
ATOM 759 C C . PRO A 1 92 ? 20.871 17.761 -40.579 1.00 43.47 92 PRO A C 1
ATOM 761 O O . PRO A 1 92 ? 19.714 17.376 -40.756 1.00 43.47 92 PRO A O 1
ATOM 764 N N . LYS A 1 93 ? 21.836 16.933 -40.155 1.00 52.91 93 LYS A N 1
ATOM 765 C CA . LYS A 1 93 ? 21.536 15.618 -39.576 1.00 52.91 93 LYS A CA 1
ATOM 766 C C . LYS A 1 93 ? 20.520 15.864 -38.465 1.00 52.91 93 LYS A C 1
ATOM 768 O O . LYS A 1 93 ? 20.842 16.551 -37.498 1.00 52.91 93 LYS A O 1
ATOM 773 N N . LYS A 1 94 ? 19.294 15.363 -38.644 1.00 57.22 94 LYS A N 1
ATOM 774 C CA . LYS A 1 94 ? 18.149 15.568 -37.746 1.00 57.22 94 LYS A CA 1
ATOM 775 C C . LYS A 1 94 ? 18.590 15.260 -36.307 1.00 57.22 94 LYS A C 1
ATOM 777 O O . LYS A 1 94 ? 18.761 14.092 -35.958 1.00 57.22 94 LYS A O 1
ATOM 782 N N . LYS A 1 95 ? 18.876 16.298 -35.508 1.00 56.59 95 LYS A N 1
ATOM 783 C CA . LYS A 1 95 ? 19.357 16.139 -34.128 1.00 56.59 95 LYS A CA 1
ATOM 784 C C . LYS A 1 95 ? 18.241 15.453 -33.334 1.00 56.59 95 LYS A C 1
ATOM 786 O O . LYS A 1 95 ? 17.117 15.945 -33.294 1.00 56.59 95 LYS A O 1
ATOM 791 N N . LEU A 1 96 ? 18.550 14.292 -32.761 1.00 64.94 96 LEU A N 1
ATOM 792 C CA . LEU A 1 96 ? 17.624 13.512 -31.942 1.00 64.94 96 LEU A CA 1
ATOM 793 C C . LEU A 1 96 ? 17.311 14.305 -30.666 1.00 64.94 96 LEU A C 1
ATOM 795 O O . LEU A 1 96 ? 18.238 14.690 -29.953 1.00 64.94 96 LEU A O 1
ATOM 799 N N . THR A 1 97 ? 16.037 14.564 -30.372 1.00 82.06 97 THR A N 1
ATOM 800 C CA . THR A 1 97 ? 15.675 15.273 -29.135 1.00 82.06 97 THR A CA 1
ATOM 801 C C . THR A 1 97 ? 15.829 14.353 -27.915 1.00 82.06 97 THR A C 1
ATOM 803 O O . THR A 1 97 ? 15.812 13.125 -28.040 1.00 82.06 97 THR A O 1
ATOM 806 N N . GLN A 1 98 ? 15.946 14.919 -26.705 1.00 82.50 98 GLN A N 1
ATOM 807 C CA . GLN A 1 98 ? 15.976 14.132 -25.457 1.00 82.50 98 GLN A CA 1
ATOM 808 C C . GLN A 1 98 ? 14.742 13.216 -25.325 1.00 82.50 98 GLN A C 1
ATOM 810 O O . GLN A 1 98 ? 14.850 12.078 -24.871 1.00 82.50 98 GLN A O 1
ATOM 815 N N . VAL A 1 99 ? 13.580 13.680 -25.791 1.00 84.06 99 VAL A N 1
ATOM 816 C CA . VAL A 1 99 ? 12.319 12.921 -25.815 1.00 84.06 99 VAL A CA 1
ATOM 817 C C . VAL A 1 99 ? 12.401 11.740 -26.787 1.00 84.06 99 VAL A C 1
ATOM 819 O O . VAL A 1 99 ? 11.995 10.629 -26.442 1.00 84.06 99 VAL A O 1
ATOM 822 N N . ASP A 1 100 ? 12.964 11.937 -27.982 1.00 84.69 100 ASP A N 1
ATOM 823 C CA . ASP A 1 100 ? 13.146 10.852 -28.955 1.00 84.69 100 ASP A CA 1
ATOM 824 C C . ASP A 1 100 ? 14.071 9.757 -28.408 1.00 84.69 100 ASP A C 1
ATOM 826 O O . ASP A 1 100 ? 13.854 8.565 -28.643 1.00 84.69 100 ASP A O 1
ATOM 830 N N . PHE A 1 101 ? 15.078 10.147 -27.623 1.00 86.19 101 PHE A N 1
ATOM 831 C CA . PHE A 1 101 ? 15.941 9.192 -26.942 1.00 86.19 101 PHE A CA 1
ATOM 832 C C . PHE A 1 101 ? 15.198 8.375 -25.880 1.00 86.19 101 PHE A C 1
ATOM 834 O O . PHE A 1 101 ? 15.325 7.149 -25.870 1.00 86.19 101 PHE A O 1
ATOM 841 N N . LEU A 1 102 ? 14.392 9.018 -25.027 1.00 91.25 102 LEU A N 1
ATOM 842 C CA . LEU A 1 102 ? 13.561 8.300 -24.054 1.00 91.25 102 LEU A CA 1
ATOM 843 C C . LEU A 1 102 ? 12.624 7.311 -24.754 1.00 91.25 102 LEU A C 1
ATOM 845 O O . LEU A 1 102 ? 12.554 6.149 -24.359 1.00 91.25 102 LEU A O 1
ATOM 849 N N . ASN A 1 103 ? 11.976 7.733 -25.843 1.00 88.94 103 ASN A N 1
ATOM 850 C CA . ASN A 1 103 ? 11.142 6.852 -26.659 1.00 88.94 103 ASN A CA 1
ATOM 851 C C . ASN A 1 103 ? 11.935 5.642 -27.177 1.00 88.94 103 ASN A C 1
ATOM 853 O O . ASN A 1 103 ? 11.458 4.513 -27.080 1.00 88.94 103 ASN A O 1
ATOM 857 N N . LYS A 1 104 ? 13.162 5.844 -27.671 1.00 90.88 104 LYS A N 1
ATOM 858 C CA . LYS A 1 104 ? 14.018 4.747 -28.144 1.00 90.88 104 LYS A CA 1
ATOM 859 C C . LYS A 1 104 ? 14.371 3.760 -27.026 1.00 90.88 104 LYS A C 1
ATOM 861 O O . LYS A 1 104 ? 14.290 2.553 -27.245 1.00 90.88 104 LYS A O 1
ATOM 866 N N . LEU A 1 105 ? 14.733 4.246 -25.835 1.00 91.88 105 LEU A N 1
ATOM 867 C CA . LEU A 1 105 ? 15.009 3.382 -24.681 1.00 91.88 105 LEU A CA 1
ATOM 868 C C . LEU A 1 105 ? 13.772 2.573 -24.270 1.00 91.88 105 LEU A C 1
ATOM 870 O O . LEU A 1 105 ? 13.886 1.375 -24.011 1.00 91.88 105 LEU A O 1
ATOM 874 N N . LEU A 1 106 ? 12.595 3.207 -24.261 1.00 92.12 106 LEU A N 1
ATOM 875 C CA . LEU A 1 106 ? 11.325 2.552 -23.943 1.00 92.12 106 LEU A CA 1
ATOM 876 C C . LEU A 1 106 ? 10.976 1.450 -24.944 1.00 92.12 106 LEU A C 1
ATOM 878 O O . LEU A 1 106 ? 10.650 0.341 -24.527 1.00 92.12 106 LEU A O 1
ATOM 882 N N . MET A 1 107 ? 11.087 1.724 -26.247 1.00 90.00 107 MET A N 1
ATOM 883 C CA . MET A 1 107 ? 10.801 0.735 -27.296 1.00 90.00 107 MET A CA 1
ATOM 884 C C . MET A 1 107 ? 11.759 -0.462 -27.247 1.00 90.00 107 MET A C 1
ATOM 886 O O . MET A 1 107 ? 11.365 -1.581 -27.561 1.00 90.00 107 MET A O 1
ATOM 890 N N . ASN A 1 108 ? 12.993 -0.248 -26.787 1.00 90.38 108 ASN A N 1
ATOM 891 C CA . ASN A 1 108 ? 13.982 -1.310 -26.606 1.00 90.38 108 ASN A CA 1
ATOM 892 C C . ASN A 1 108 ? 13.847 -2.061 -25.266 1.00 90.38 108 ASN A C 1
ATOM 894 O O . ASN A 1 108 ? 14.658 -2.943 -24.984 1.00 90.38 108 ASN A O 1
ATOM 898 N N . GLY A 1 109 ? 12.884 -1.701 -24.407 1.00 90.19 109 GLY A N 1
ATOM 899 C CA . GLY A 1 109 ? 12.717 -2.298 -23.077 1.00 90.19 109 GLY A CA 1
ATOM 900 C C . GLY A 1 109 ? 13.840 -1.965 -22.082 1.00 90.19 109 GLY A C 1
ATOM 901 O O . GLY A 1 109 ? 14.019 -2.670 -21.091 1.00 90.19 109 GLY A O 1
ATOM 902 N N . GLN A 1 110 ? 14.614 -0.903 -22.329 1.00 91.75 110 GLN A N 1
ATOM 903 C CA . GLN A 1 110 ? 15.743 -0.471 -21.493 1.00 91.75 110 GLN A CA 1
ATOM 904 C C . GLN A 1 110 ? 15.258 0.432 -20.348 1.00 91.75 110 GLN A C 1
ATOM 906 O O . GLN A 1 110 ? 15.594 1.616 -20.266 1.00 91.75 110 GLN A O 1
ATOM 911 N N . PHE A 1 111 ? 14.400 -0.111 -19.479 1.00 93.31 111 PHE A N 1
ATOM 912 C CA . PHE A 1 111 ? 13.676 0.670 -18.467 1.00 93.31 111 PHE A CA 1
ATOM 913 C C . PHE A 1 111 ? 14.589 1.299 -17.409 1.00 93.31 111 PHE A C 1
ATOM 915 O O . PHE A 1 111 ? 14.336 2.420 -16.973 1.00 93.31 111 PHE A O 1
ATOM 922 N N . HIS A 1 112 ? 15.670 0.617 -17.022 1.00 91.25 112 HIS A N 1
ATOM 923 C CA . HIS A 1 112 ? 16.620 1.142 -16.042 1.00 91.25 112 HIS A CA 1
ATOM 924 C C . HIS A 1 112 ? 17.397 2.343 -16.593 1.00 91.25 112 HIS A C 1
ATOM 926 O O . HIS A 1 112 ? 17.494 3.380 -15.941 1.00 91.25 112 HIS A O 1
ATOM 932 N N . GLU A 1 113 ? 17.910 2.231 -17.817 1.00 91.12 113 GLU A N 1
ATOM 933 C CA . GLU A 1 113 ? 18.574 3.326 -18.518 1.00 91.12 113 GLU A CA 1
ATOM 934 C C . GLU A 1 113 ? 17.609 4.490 -18.761 1.00 91.12 113 GLU A C 1
ATOM 936 O O . GLU A 1 113 ? 17.991 5.648 -18.589 1.00 91.12 113 GLU A O 1
ATOM 941 N N . CYS A 1 114 ? 16.348 4.187 -19.087 1.00 93.38 114 CYS A N 1
ATOM 942 C CA . CYS A 1 114 ? 15.303 5.195 -19.219 1.00 93.38 114 CYS A CA 1
ATOM 943 C C . CYS A 1 114 ? 15.077 5.927 -17.890 1.00 93.38 114 CYS A C 1
ATOM 945 O O . CYS A 1 114 ? 15.023 7.152 -17.879 1.00 93.38 114 CYS A O 1
ATOM 947 N N . ALA A 1 115 ? 15.024 5.212 -16.763 1.00 93.19 115 ALA A N 1
ATOM 948 C CA . ALA A 1 115 ? 14.876 5.816 -15.439 1.00 93.19 115 ALA A CA 1
ATOM 949 C C . ALA A 1 115 ? 16.046 6.752 -15.095 1.00 93.19 115 ALA A C 1
ATOM 951 O O . ALA A 1 115 ? 15.831 7.854 -14.594 1.00 93.19 115 ALA A O 1
ATOM 952 N N . ILE A 1 116 ? 17.284 6.349 -15.407 1.00 89.81 116 ILE A N 1
ATOM 953 C CA . ILE A 1 116 ? 18.476 7.193 -15.217 1.00 89.81 116 ILE A CA 1
ATOM 954 C C . ILE A 1 116 ? 18.376 8.464 -16.067 1.00 89.81 116 ILE A C 1
ATOM 956 O O . ILE A 1 116 ? 18.642 9.555 -15.565 1.00 89.81 116 ILE A O 1
ATOM 960 N N . ALA A 1 117 ? 17.989 8.337 -17.338 1.00 90.44 117 ALA A N 1
ATOM 961 C CA . ALA A 1 117 ? 17.830 9.479 -18.232 1.00 90.44 117 ALA A CA 1
ATOM 962 C C . ALA A 1 117 ? 16.741 10.445 -17.732 1.00 90.44 117 ALA A C 1
ATOM 964 O O . ALA A 1 117 ? 16.984 11.645 -17.650 1.00 90.44 117 ALA A O 1
ATOM 965 N N . VAL A 1 118 ? 15.585 9.922 -17.311 1.00 91.50 118 VAL A N 1
ATOM 966 C CA . VAL A 1 118 ? 14.483 10.698 -16.718 1.00 91.50 118 VAL A CA 1
ATOM 967 C C . VAL A 1 118 ? 14.940 11.427 -15.448 1.00 91.50 118 VAL A C 1
ATOM 969 O O . VAL A 1 118 ? 14.700 12.622 -15.318 1.00 91.50 118 VAL A O 1
ATOM 972 N N . ASN A 1 119 ? 15.669 10.766 -14.544 1.00 90.00 119 ASN A N 1
ATOM 973 C CA . ASN A 1 119 ? 16.191 11.407 -13.330 1.00 90.00 119 ASN A CA 1
ATOM 974 C C . ASN A 1 119 ? 17.187 12.534 -13.628 1.00 90.00 119 ASN A C 1
ATOM 976 O O . ASN A 1 119 ? 17.175 13.558 -12.949 1.00 90.00 119 ASN A O 1
ATOM 980 N N . LYS A 1 120 ? 18.031 12.388 -14.654 1.00 87.88 120 LYS A N 1
ATOM 981 C CA . LYS A 1 120 ? 18.916 13.481 -15.080 1.00 87.88 120 LYS A CA 1
ATOM 982 C C . LYS A 1 120 ? 18.134 14.670 -15.621 1.00 87.88 120 LYS A C 1
ATOM 984 O O . LYS A 1 120 ? 18.488 15.801 -15.311 1.00 87.88 120 LYS A O 1
ATOM 989 N N . LEU A 1 121 ? 17.054 14.422 -16.364 1.00 87.38 121 LEU A N 1
ATOM 990 C CA . LEU A 1 121 ? 16.156 15.492 -16.797 1.00 87.38 121 LEU A CA 1
ATOM 991 C C . LEU A 1 121 ? 15.534 16.211 -15.599 1.00 87.38 121 LEU A C 1
ATOM 993 O O . LEU A 1 121 ? 15.513 17.432 -15.603 1.00 87.38 121 LEU A O 1
ATOM 997 N N . VAL A 1 122 ? 15.108 15.491 -14.552 1.00 86.06 122 VAL A N 1
ATOM 998 C CA . VAL A 1 122 ? 14.621 16.109 -13.300 1.00 86.06 122 VAL A CA 1
ATOM 999 C C . VAL A 1 122 ? 15.683 17.015 -12.676 1.00 86.06 122 VAL A C 1
ATOM 1001 O O . VAL A 1 122 ? 15.365 18.119 -12.255 1.00 86.06 122 VAL A O 1
ATOM 1004 N N . GLN A 1 123 ? 16.937 16.560 -12.616 1.00 88.62 123 GLN A N 1
ATOM 1005 C CA . GLN A 1 123 ? 18.035 17.313 -11.998 1.00 88.62 123 GLN A CA 1
ATOM 1006 C C . GLN A 1 123 ? 18.436 18.562 -12.792 1.00 88.62 123 GLN A C 1
ATOM 1008 O O . GLN A 1 123 ? 18.868 19.544 -12.198 1.00 88.62 123 GLN A O 1
ATOM 1013 N N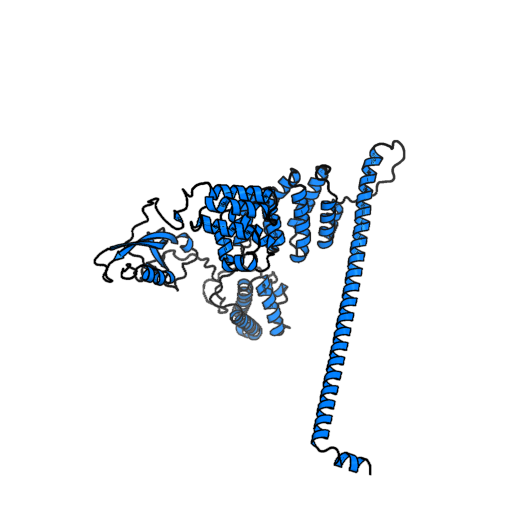 . GLN A 1 124 ? 18.327 18.515 -14.121 1.00 87.25 124 GLN A N 1
ATOM 1014 C CA . GLN A 1 124 ? 18.721 19.610 -15.015 1.00 87.25 124 GLN A CA 1
ATOM 1015 C C . GLN A 1 124 ? 17.569 20.568 -15.340 1.00 87.25 124 GLN A C 1
ATOM 1017 O O . GLN A 1 124 ? 17.809 21.677 -15.807 1.00 87.25 124 GLN A O 1
ATOM 1022 N N . ALA A 1 125 ? 16.320 20.147 -15.143 1.00 86.31 125 ALA A N 1
ATOM 1023 C CA . ALA A 1 125 ? 15.163 20.937 -15.518 1.00 86.31 125 ALA A CA 1
ATOM 1024 C C . ALA A 1 125 ? 14.952 22.124 -14.573 1.00 86.31 125 ALA A C 1
ATOM 1026 O O . ALA A 1 125 ? 14.702 21.950 -13.381 1.00 86.31 125 ALA A O 1
ATOM 1027 N N . ASN A 1 126 ? 14.925 23.330 -15.140 1.00 89.19 126 ASN A N 1
ATOM 1028 C CA . ASN A 1 126 ? 14.314 24.487 -14.501 1.00 89.19 126 ASN A CA 1
ATOM 1029 C C . ASN A 1 126 ? 12.820 24.543 -14.889 1.00 89.19 126 ASN A C 1
ATOM 1031 O O . ASN A 1 126 ? 12.503 24.750 -16.066 1.00 89.19 126 ASN A O 1
ATOM 1035 N N . PRO A 1 127 ? 11.874 24.391 -13.939 1.00 89.31 127 PRO A N 1
ATOM 1036 C CA . PRO A 1 127 ? 10.441 24.432 -14.232 1.00 89.31 127 PRO A CA 1
ATOM 1037 C C . PRO A 1 127 ? 9.979 25.713 -14.930 1.00 89.31 127 PRO A C 1
ATOM 1039 O O . PRO A 1 127 ? 8.966 25.704 -15.632 1.00 89.31 127 PRO A O 1
ATOM 1042 N N . ASN A 1 128 ? 10.695 26.821 -14.735 1.00 88.62 128 ASN A N 1
ATOM 1043 C CA . ASN A 1 128 ? 10.332 28.117 -15.299 1.00 88.62 128 ASN A CA 1
ATOM 1044 C C . ASN A 1 128 ? 10.775 28.280 -16.758 1.00 88.62 128 ASN A C 1
ATOM 1046 O O . ASN A 1 128 ? 10.127 29.022 -17.487 1.00 88.62 128 ASN A O 1
ATOM 1050 N N . GLU A 1 129 ? 11.803 27.552 -17.194 1.00 89.38 129 GLU A N 1
ATOM 1051 C CA . GLU A 1 129 ? 12.399 27.681 -18.535 1.00 89.38 129 GLU A CA 1
ATOM 1052 C C . GLU A 1 129 ? 11.880 26.631 -19.528 1.00 89.38 129 GLU A C 1
ATOM 1054 O O . GLU A 1 129 ? 12.068 26.754 -20.735 1.00 89.38 129 GLU A O 1
ATOM 1059 N N . TYR A 1 130 ? 11.197 25.592 -19.045 1.00 86.12 130 TYR A N 1
ATOM 1060 C CA . TYR A 1 130 ? 10.699 24.521 -19.906 1.00 86.12 130 TYR A CA 1
ATOM 1061 C C . TYR A 1 130 ? 9.558 24.997 -20.816 1.00 86.12 130 TYR A C 1
ATOM 1063 O O . TYR A 1 130 ? 8.511 25.449 -20.338 1.00 86.12 130 TYR A O 1
ATOM 1071 N N . SER A 1 131 ? 9.741 24.846 -22.131 1.00 88.25 131 SER A N 1
ATOM 1072 C CA . SER A 1 131 ? 8.743 25.227 -23.134 1.00 88.25 131 SER A CA 1
ATOM 1073 C C . SER A 1 131 ? 7.498 24.333 -23.084 1.00 88.25 131 SER A C 1
ATOM 1075 O O . SER A 1 131 ? 7.564 23.150 -22.733 1.00 88.25 131 SER A O 1
ATOM 1077 N N . LEU A 1 132 ? 6.345 24.884 -23.481 1.00 86.88 132 LEU A N 1
ATOM 1078 C CA . LEU A 1 132 ? 5.083 24.138 -23.556 1.00 86.88 132 LEU A CA 1
ATOM 1079 C C . LEU A 1 132 ? 5.193 22.924 -24.492 1.00 86.88 132 LEU A C 1
ATOM 1081 O O . LEU A 1 132 ? 4.749 21.834 -24.138 1.00 86.88 132 LEU A O 1
ATOM 1085 N N . GLU A 1 133 ? 5.839 23.084 -25.651 1.00 87.62 133 GLU A N 1
ATOM 1086 C CA . GLU A 1 133 ? 6.067 21.986 -26.598 1.00 87.62 133 GLU A CA 1
ATOM 1087 C C . GLU A 1 133 ? 6.905 20.859 -25.971 1.00 87.62 133 GLU A C 1
ATOM 1089 O O . GLU A 1 133 ? 6.586 19.678 -26.131 1.00 87.62 133 GLU A O 1
ATOM 1094 N N . GLY A 1 134 ? 7.946 21.211 -25.207 1.00 86.69 134 GLY A N 1
ATOM 1095 C CA . GLY A 1 134 ? 8.751 20.247 -24.461 1.00 86.69 134 GLY A CA 1
ATOM 1096 C C . GLY A 1 134 ? 7.925 19.473 -23.432 1.00 86.69 134 GLY A C 1
ATOM 1097 O O . GLY A 1 134 ? 8.051 18.252 -23.338 1.00 86.69 134 GLY A O 1
ATOM 1098 N N . LEU A 1 135 ? 7.028 20.156 -22.711 1.00 88.00 135 LEU A N 1
ATOM 1099 C CA . LEU A 1 135 ? 6.130 19.530 -21.735 1.00 88.00 135 LEU A CA 1
ATOM 1100 C C . LEU A 1 135 ? 5.097 18.602 -22.385 1.00 88.00 135 LEU A C 1
ATOM 1102 O O . LEU A 1 135 ? 4.844 17.525 -21.849 1.00 88.00 135 LEU A O 1
ATOM 1106 N N . ILE A 1 136 ? 4.540 18.968 -23.543 1.00 88.31 136 ILE A N 1
ATOM 1107 C CA . ILE A 1 136 ? 3.611 18.109 -24.298 1.00 88.31 136 ILE A CA 1
ATOM 1108 C C . ILE A 1 136 ? 4.319 16.824 -24.742 1.00 88.31 136 ILE A C 1
ATOM 1110 O O . ILE A 1 136 ? 3.812 15.721 -24.533 1.00 88.31 136 ILE A O 1
ATOM 1114 N N . LYS A 1 137 ? 5.529 16.945 -25.299 1.00 88.94 137 LYS A N 1
ATOM 1115 C CA . LYS A 1 137 ? 6.342 15.787 -25.697 1.00 88.94 137 LYS A CA 1
ATOM 1116 C C . LYS A 1 137 ? 6.714 14.907 -24.501 1.00 88.94 137 LYS A C 1
ATOM 1118 O O . LYS A 1 137 ? 6.696 13.682 -24.600 1.00 88.94 137 LYS A O 1
ATOM 1123 N N . LEU A 1 138 ? 7.022 15.517 -23.359 1.00 89.00 138 LEU A N 1
ATOM 1124 C CA . LEU A 1 138 ? 7.291 14.796 -22.119 1.00 89.00 138 LEU A CA 1
ATOM 1125 C C . LEU A 1 138 ? 6.048 14.049 -21.616 1.00 89.00 138 LEU A C 1
ATOM 1127 O O . LEU A 1 138 ? 6.150 12.877 -21.262 1.00 89.00 138 LEU A O 1
ATOM 1131 N N . ALA A 1 139 ? 4.873 14.680 -21.646 1.00 92.25 139 ALA A N 1
ATOM 1132 C CA . ALA A 1 139 ? 3.601 14.048 -21.298 1.00 92.25 139 ALA A CA 1
ATOM 1133 C C . ALA A 1 139 ? 3.271 12.847 -22.204 1.00 92.25 139 ALA A C 1
ATOM 1135 O O . ALA A 1 139 ? 2.772 11.829 -21.716 1.00 92.25 139 ALA A O 1
ATOM 1136 N N . ASP A 1 140 ? 3.602 12.909 -23.497 1.00 91.62 140 ASP A N 1
ATOM 1137 C CA . ASP A 1 140 ? 3.474 11.766 -24.413 1.00 91.62 140 ASP A CA 1
ATOM 1138 C C . ASP A 1 140 ? 4.385 10.594 -23.998 1.00 91.62 140 ASP A C 1
ATOM 1140 O O . ASP A 1 140 ? 3.940 9.446 -23.909 1.00 91.62 140 ASP A O 1
ATOM 1144 N N . VAL A 1 141 ? 5.643 10.871 -23.636 1.00 93.00 141 VAL A N 1
ATOM 1145 C CA . VAL A 1 141 ? 6.563 9.844 -23.110 1.00 93.00 141 VAL A CA 1
ATOM 1146 C C . VAL A 1 141 ? 6.024 9.228 -21.819 1.00 93.00 141 VAL A C 1
ATOM 1148 O O . VAL A 1 141 ? 5.995 8.003 -21.695 1.00 93.00 141 VAL A O 1
ATOM 1151 N N . LEU A 1 142 ? 5.548 10.043 -20.874 1.00 94.75 142 LEU A N 1
ATOM 1152 C CA . LEU A 1 142 ? 4.946 9.554 -19.630 1.00 94.75 142 LEU A CA 1
ATOM 1153 C C . LEU A 1 142 ? 3.717 8.676 -19.912 1.00 94.75 142 LEU A C 1
ATOM 1155 O O . LEU A 1 142 ? 3.565 7.607 -19.320 1.00 94.75 142 LEU A O 1
ATOM 1159 N N . THR A 1 143 ? 2.878 9.073 -20.871 1.00 96.19 143 THR A N 1
ATOM 1160 C CA . THR A 1 143 ? 1.711 8.289 -21.307 1.00 96.19 143 THR A CA 1
ATOM 1161 C C . THR A 1 143 ? 2.136 6.915 -21.815 1.00 96.19 143 THR A C 1
ATOM 1163 O O . THR A 1 143 ? 1.554 5.900 -21.423 1.00 96.19 143 THR A O 1
ATOM 1166 N N . LYS A 1 144 ? 3.189 6.850 -22.637 1.00 95.81 144 LYS A N 1
ATOM 1167 C CA . LYS A 1 144 ? 3.752 5.582 -23.120 1.00 95.81 144 LYS A CA 1
ATOM 1168 C C . LYS A 1 144 ? 4.271 4.719 -21.971 1.00 95.81 144 LYS A C 1
ATOM 1170 O O . LYS A 1 144 ? 3.953 3.534 -21.943 1.00 95.81 144 LYS A O 1
ATOM 1175 N N . VAL A 1 145 ? 4.987 5.299 -21.002 1.00 96.25 145 VAL A N 1
ATOM 1176 C CA . VAL A 1 145 ? 5.499 4.575 -19.822 1.00 96.25 145 VAL A CA 1
ATOM 1177 C C . VAL A 1 145 ? 4.376 3.854 -19.075 1.00 96.25 145 VAL A C 1
ATOM 1179 O O . VAL A 1 145 ? 4.478 2.650 -18.852 1.00 96.25 145 VAL A O 1
ATOM 1182 N N . TYR A 1 146 ? 3.288 4.547 -18.724 1.00 96.50 146 TYR A N 1
ATOM 1183 C CA . TYR A 1 146 ? 2.194 3.937 -17.953 1.00 96.50 146 TYR A CA 1
ATOM 1184 C C . TYR A 1 146 ? 1.320 2.977 -18.781 1.00 96.50 146 TYR A C 1
ATOM 1186 O O . TYR A 1 146 ? 0.686 2.073 -18.228 1.00 96.50 146 TYR A O 1
ATOM 1194 N N . ARG A 1 147 ? 1.305 3.114 -20.113 1.00 96.00 147 ARG A N 1
ATOM 1195 C CA . ARG A 1 147 ? 0.593 2.187 -21.009 1.00 96.00 147 ARG A CA 1
ATOM 1196 C C . ARG A 1 147 ? 1.318 0.862 -21.227 1.00 96.00 147 ARG A C 1
ATOM 1198 O O . ARG A 1 147 ? 0.651 -0.133 -21.515 1.00 96.00 147 ARG A O 1
ATOM 1205 N N . ILE A 1 148 ? 2.639 0.812 -21.052 1.00 94.19 148 ILE A N 1
ATOM 1206 C CA . ILE A 1 148 ? 3.402 -0.438 -21.149 1.00 94.19 148 ILE A CA 1
ATOM 1207 C C . ILE A 1 148 ? 2.908 -1.420 -20.075 1.00 94.19 148 ILE A C 1
ATOM 1209 O O . ILE A 1 148 ? 2.800 -1.080 -18.900 1.00 94.19 148 ILE A O 1
ATOM 1213 N N . LYS A 1 149 ? 2.600 -2.656 -20.487 1.00 91.44 149 LYS A N 1
ATOM 1214 C CA . LYS A 1 149 ? 2.378 -3.802 -19.590 1.00 91.44 149 LYS A CA 1
ATOM 1215 C C . LYS A 1 149 ? 3.718 -4.528 -19.422 1.00 91.44 149 LYS A C 1
ATOM 1217 O O . LYS A 1 149 ? 4.064 -5.336 -20.288 1.00 91.44 149 LYS A O 1
ATOM 1222 N N . PRO A 1 150 ? 4.523 -4.216 -18.392 1.00 83.12 150 PRO A N 1
ATOM 1223 C CA . PRO A 1 150 ? 5.845 -4.810 -18.258 1.00 83.12 150 PRO A CA 1
ATOM 1224 C C . PRO A 1 150 ? 5.743 -6.304 -17.932 1.00 83.12 150 PRO A C 1
ATOM 1226 O O . PRO A 1 150 ? 4.935 -6.713 -17.102 1.00 83.12 150 PRO A O 1
ATOM 1229 N N . LYS A 1 151 ? 6.607 -7.122 -18.545 1.00 86.50 151 LYS A N 1
ATOM 1230 C CA . LYS A 1 151 ? 6.802 -8.521 -18.118 1.00 86.50 151 LYS A CA 1
ATOM 1231 C C . LYS A 1 151 ? 7.491 -8.601 -16.751 1.00 86.50 151 LYS A C 1
ATOM 1233 O O . LYS A 1 151 ? 7.217 -9.510 -15.979 1.00 86.50 151 LYS A O 1
ATOM 1238 N N . ASP A 1 152 ? 8.377 -7.645 -16.470 1.00 86.69 152 ASP A N 1
ATOM 1239 C CA . ASP A 1 152 ? 9.065 -7.488 -15.190 1.00 86.69 152 ASP A CA 1
ATOM 1240 C C . ASP A 1 152 ? 8.602 -6.199 -14.504 1.00 86.69 152 ASP A C 1
ATOM 1242 O O . ASP A 1 152 ? 9.069 -5.100 -14.809 1.00 86.69 152 ASP A O 1
ATOM 1246 N N . VAL A 1 153 ? 7.667 -6.345 -13.567 1.00 90.44 153 VAL A N 1
ATOM 1247 C CA . VAL A 1 153 ? 7.127 -5.228 -12.785 1.00 90.44 153 VAL A CA 1
ATOM 1248 C C . VAL A 1 153 ? 8.215 -4.578 -11.919 1.00 90.44 153 VAL A C 1
ATOM 1250 O O . VAL A 1 153 ? 8.228 -3.356 -11.775 1.00 90.44 153 VAL A O 1
ATOM 1253 N N . LYS A 1 154 ? 9.180 -5.355 -11.399 1.00 88.06 154 LYS A N 1
ATOM 1254 C CA . LYS A 1 154 ? 10.259 -4.820 -10.550 1.00 88.06 154 LYS A CA 1
ATOM 1255 C C . LYS A 1 154 ? 11.199 -3.919 -11.343 1.00 88.06 154 LYS A C 1
ATOM 1257 O O . LYS A 1 154 ? 11.612 -2.875 -10.841 1.00 88.06 154 LYS A O 1
ATOM 1262 N N . GLY A 1 155 ? 11.477 -4.276 -12.596 1.00 88.00 155 GLY A N 1
ATOM 1263 C CA . GLY A 1 155 ? 12.263 -3.458 -13.521 1.00 88.00 155 GLY A CA 1
ATOM 1264 C C . GLY A 1 155 ? 11.669 -2.068 -13.790 1.00 88.00 155 GLY A C 1
ATOM 1265 O O . GLY A 1 155 ? 12.414 -1.143 -14.112 1.00 88.00 155 GLY A O 1
ATOM 1266 N N . MET A 1 156 ? 10.355 -1.891 -13.602 1.00 95.00 156 MET A N 1
ATOM 1267 C CA . MET A 1 156 ? 9.667 -0.611 -13.808 1.00 95.00 156 MET A CA 1
ATOM 1268 C C . MET A 1 156 ? 9.649 0.299 -12.580 1.00 95.00 156 MET A C 1
ATOM 1270 O O . MET A 1 156 ? 9.393 1.490 -12.738 1.00 95.00 156 MET A O 1
ATOM 1274 N N . ILE A 1 157 ? 9.953 -0.208 -11.378 1.00 95.38 157 ILE A N 1
ATOM 1275 C CA . ILE A 1 157 ? 9.851 0.572 -10.131 1.00 95.38 157 ILE A CA 1
ATOM 1276 C C . ILE A 1 157 ? 10.678 1.861 -10.220 1.00 95.38 157 ILE A C 1
ATOM 1278 O O . ILE A 1 157 ? 10.172 2.957 -9.978 1.00 95.38 157 ILE A O 1
ATOM 1282 N N . GLY A 1 158 ? 11.940 1.743 -10.648 1.00 94.94 158 GLY A N 1
ATOM 1283 C CA . GLY A 1 158 ? 12.829 2.896 -10.799 1.00 94.94 158 GLY A CA 1
ATOM 1284 C C . GLY A 1 158 ? 12.337 3.900 -11.846 1.00 94.94 158 GLY A C 1
ATOM 1285 O O . GLY A 1 158 ? 12.476 5.106 -11.649 1.00 94.94 158 GLY A O 1
ATOM 1286 N N . LEU A 1 159 ? 11.723 3.419 -12.931 1.00 96.19 159 LEU A N 1
ATOM 1287 C CA . LEU A 1 159 ? 11.187 4.275 -13.985 1.00 96.19 159 LEU A CA 1
ATOM 1288 C C . LEU A 1 159 ? 9.936 5.020 -13.519 1.00 96.19 159 LEU A C 1
ATOM 1290 O O . LEU A 1 159 ? 9.861 6.231 -13.696 1.00 96.19 159 LEU A O 1
ATOM 1294 N N . TYR A 1 160 ? 8.996 4.337 -12.863 1.00 97.62 160 TYR A N 1
ATOM 1295 C CA . TYR A 1 160 ? 7.822 4.984 -12.281 1.00 97.62 160 TYR A CA 1
ATOM 1296 C C . TYR A 1 160 ? 8.206 6.024 -11.230 1.00 97.62 160 TYR A C 1
ATOM 1298 O O . TYR A 1 160 ? 7.642 7.116 -11.235 1.00 97.62 160 TYR A O 1
ATOM 1306 N N . SER A 1 161 ? 9.201 5.737 -10.386 1.00 96.56 161 SER A N 1
ATOM 1307 C CA . SER A 1 161 ? 9.709 6.712 -9.414 1.00 96.56 161 SER A CA 1
ATOM 1308 C C . SER A 1 161 ? 10.262 7.958 -10.106 1.00 96.56 161 SER A C 1
ATOM 1310 O O . SER A 1 161 ? 9.965 9.075 -9.688 1.00 96.56 161 SER A O 1
ATOM 1312 N N . ALA A 1 162 ? 11.044 7.778 -11.174 1.00 95.81 162 ALA A N 1
ATOM 1313 C CA . ALA A 1 162 ? 11.610 8.882 -11.944 1.00 95.81 162 ALA A CA 1
ATOM 1314 C C . ALA A 1 162 ? 10.509 9.714 -12.631 1.00 95.81 162 ALA A C 1
ATOM 1316 O O . ALA A 1 162 ? 10.533 10.945 -12.600 1.00 95.81 162 ALA A O 1
ATOM 1317 N N . CYS A 1 163 ? 9.494 9.047 -13.193 1.00 96.81 163 CYS A N 1
ATOM 1318 C CA . CYS A 1 163 ? 8.325 9.691 -13.786 1.00 96.81 163 CYS A CA 1
ATOM 1319 C C . CYS A 1 163 ? 7.530 10.510 -12.760 1.00 96.81 163 CYS A C 1
ATOM 1321 O O . CYS A 1 163 ? 7.191 11.655 -13.046 1.00 96.81 163 CYS A O 1
ATOM 1323 N N . LEU A 1 164 ? 7.277 9.975 -11.559 1.00 97.12 164 LEU A N 1
ATOM 1324 C CA . LEU A 1 164 ? 6.630 10.725 -10.474 1.00 97.12 164 LEU A CA 1
ATOM 1325 C C . LEU A 1 164 ? 7.463 11.939 -10.039 1.00 97.12 164 LEU A C 1
ATOM 1327 O O . LEU A 1 164 ? 6.892 12.990 -9.750 1.00 97.12 164 LEU A O 1
ATOM 1331 N N . GLY A 1 165 ? 8.795 11.831 -10.072 1.00 95.69 165 GLY A N 1
ATOM 1332 C CA . GLY A 1 165 ? 9.712 12.956 -9.873 1.00 95.69 165 GLY A CA 1
ATOM 1333 C C . GLY A 1 165 ? 9.478 14.094 -10.865 1.00 95.69 165 GLY A C 1
ATOM 1334 O O . GLY A 1 165 ? 9.269 15.234 -10.449 1.00 95.69 165 GLY A O 1
ATOM 1335 N N . ILE A 1 166 ? 9.427 13.778 -12.164 1.00 94.75 166 ILE A N 1
ATOM 1336 C CA . ILE A 1 166 ? 9.094 14.749 -13.222 1.00 94.75 166 ILE A CA 1
ATOM 1337 C C . ILE A 1 166 ? 7.706 15.350 -13.001 1.00 94.75 166 ILE A C 1
ATOM 1339 O O . ILE A 1 166 ? 7.543 16.569 -13.023 1.00 94.75 166 ILE A O 1
ATOM 1343 N N . ILE A 1 167 ? 6.698 14.505 -12.782 1.00 96.69 167 ILE A N 1
ATOM 1344 C CA . ILE A 1 167 ? 5.309 14.946 -12.628 1.00 96.69 167 ILE A CA 1
ATOM 1345 C C . ILE A 1 167 ? 5.180 15.902 -11.434 1.00 96.69 167 ILE A C 1
ATOM 1347 O O . ILE A 1 167 ? 4.496 16.919 -11.528 1.00 96.69 167 ILE A O 1
ATOM 1351 N N . ASN A 1 168 ? 5.866 15.614 -10.325 1.00 95.75 168 ASN A N 1
ATOM 1352 C CA . ASN A 1 168 ? 5.879 16.485 -9.157 1.00 95.75 168 ASN A CA 1
ATOM 1353 C C . ASN A 1 168 ? 6.618 17.805 -9.421 1.00 95.75 168 ASN A C 1
ATOM 1355 O O . ASN A 1 168 ? 6.127 18.857 -9.019 1.00 95.75 168 ASN A O 1
ATOM 1359 N N . LEU A 1 169 ? 7.760 17.766 -10.117 1.00 95.19 169 LEU A N 1
ATOM 1360 C CA . LEU A 1 169 ? 8.535 18.962 -10.462 1.00 95.19 169 LEU A CA 1
ATOM 1361 C C . LEU A 1 169 ? 7.714 19.956 -11.301 1.00 95.19 169 LEU A C 1
ATOM 1363 O O . LEU A 1 169 ? 7.769 21.165 -11.078 1.00 95.19 169 LEU A O 1
ATOM 1367 N N . PHE A 1 170 ? 6.912 19.442 -12.233 1.00 95.62 170 PHE A N 1
ATOM 1368 C CA . PHE A 1 170 ? 6.107 20.244 -13.154 1.00 95.62 170 PHE A CA 1
ATOM 1369 C C . PHE A 1 170 ? 4.615 20.298 -12.795 1.00 95.62 170 PHE A C 1
ATOM 1371 O O . PHE A 1 170 ? 3.802 20.701 -13.625 1.00 95.62 170 PHE A O 1
ATOM 1378 N N . SER A 1 171 ? 4.227 19.949 -11.565 1.00 95.75 171 SER A N 1
ATOM 1379 C CA . SER A 1 171 ? 2.815 19.790 -11.174 1.00 95.75 171 SER A CA 1
ATOM 1380 C C . SER A 1 171 ? 1.959 21.054 -11.335 1.00 95.75 171 SER A C 1
ATOM 1382 O O . SER A 1 171 ? 0.735 20.980 -11.457 1.00 95.75 171 SER A O 1
ATOM 1384 N N . LYS A 1 172 ? 2.596 22.231 -11.345 1.00 95.31 172 LYS A N 1
ATOM 1385 C CA . LYS A 1 172 ? 1.932 23.526 -11.537 1.00 95.31 172 LYS A CA 1
ATOM 1386 C C . LYS A 1 172 ? 1.614 23.834 -13.005 1.00 95.31 172 LYS A C 1
ATOM 1388 O O . LYS A 1 172 ? 0.771 24.693 -13.249 1.00 95.31 172 LYS A O 1
ATOM 1393 N N . LYS A 1 173 ? 2.259 23.159 -13.964 1.00 95.25 173 LYS A N 1
ATOM 1394 C CA . LYS A 1 173 ? 2.085 23.390 -15.407 1.00 95.25 173 LYS A CA 1
ATOM 1395 C C . LYS A 1 173 ? 0.839 22.670 -15.923 1.00 95.25 173 LYS A C 1
ATOM 1397 O O . LYS A 1 173 ? 0.624 21.502 -15.612 1.00 95.25 173 LYS A O 1
ATOM 1402 N N . GLU A 1 174 ? 0.051 23.358 -16.744 1.00 94.25 174 GLU A N 1
ATOM 1403 C CA . GLU A 1 174 ? -1.239 22.876 -17.260 1.00 94.25 174 GLU A CA 1
ATOM 1404 C C . GLU A 1 174 ? -1.123 21.550 -18.023 1.00 94.25 174 GLU A C 1
ATOM 1406 O O . GLU A 1 174 ? -1.778 20.584 -17.649 1.00 94.25 174 GLU A O 1
ATOM 1411 N N . ALA A 1 175 ? -0.164 21.430 -18.948 1.00 93.06 175 ALA A N 1
ATOM 1412 C CA . ALA A 1 175 ? 0.065 20.191 -19.700 1.00 93.06 175 ALA A CA 1
ATOM 1413 C C . ALA A 1 175 ? 0.283 18.946 -18.808 1.00 93.06 175 ALA A C 1
ATOM 1415 O O . ALA A 1 175 ? -0.133 17.840 -19.153 1.00 93.06 175 ALA A O 1
ATOM 1416 N N . ILE A 1 176 ? 0.917 19.108 -17.640 1.00 94.94 176 ILE A N 1
ATOM 1417 C CA . ILE A 1 176 ? 1.126 18.006 -16.689 1.00 94.94 176 ILE A CA 1
ATOM 1418 C C . ILE A 1 176 ? -0.135 17.735 -15.865 1.00 94.94 176 ILE A C 1
ATOM 1420 O O . ILE A 1 176 ? -0.420 16.577 -15.559 1.00 94.94 176 ILE A O 1
ATOM 1424 N N . LYS A 1 177 ? -0.928 18.764 -15.545 1.00 96.00 177 LYS A N 1
ATOM 1425 C CA . LYS A 1 177 ? -2.243 18.587 -14.909 1.00 96.00 177 LYS A CA 1
ATOM 1426 C C . LYS A 1 177 ? -3.205 17.807 -15.801 1.00 96.00 177 LYS A C 1
ATOM 1428 O O . LYS A 1 177 ? -3.872 16.886 -15.315 1.00 96.00 177 LYS A O 1
ATOM 1433 N N . ASP A 1 178 ? -3.218 18.130 -17.089 1.00 95.62 178 ASP A N 1
ATOM 1434 C CA . ASP A 1 178 ? -4.022 17.439 -18.097 1.00 95.62 178 ASP A CA 1
ATOM 1435 C C . ASP A 1 178 ? -3.585 15.985 -18.224 1.00 95.62 178 ASP A C 1
ATOM 1437 O O . ASP A 1 178 ? -4.411 15.074 -18.136 1.00 95.62 178 ASP A O 1
ATOM 1441 N N . PHE A 1 179 ? -2.272 15.750 -18.315 1.00 96.69 179 PHE A N 1
ATOM 1442 C CA . PHE A 1 179 ? -1.702 14.406 -18.329 1.00 96.69 179 PHE A CA 1
ATOM 1443 C C . PHE A 1 179 ? -2.139 13.575 -17.114 1.00 96.69 179 PHE A C 1
ATOM 1445 O O . PHE A 1 179 ? -2.625 12.454 -17.287 1.00 96.69 179 PHE A O 1
ATOM 1452 N N . VAL A 1 180 ? -1.988 14.112 -15.895 1.00 97.38 180 VAL A N 1
ATOM 1453 C CA . VAL A 1 180 ? -2.347 13.410 -14.651 1.00 97.38 180 VAL A CA 1
ATOM 1454 C C . VAL A 1 180 ? -3.836 13.089 -14.616 1.00 97.38 180 VAL A C 1
ATOM 1456 O O . VAL A 1 180 ? -4.218 12.001 -14.195 1.00 97.38 180 VAL A O 1
ATOM 1459 N N . THR A 1 181 ? -4.686 14.011 -15.064 1.00 96.56 181 THR A N 1
ATOM 1460 C CA . THR A 1 181 ? -6.139 13.807 -15.075 1.00 96.56 181 THR A CA 1
ATOM 1461 C C . THR A 1 181 ? -6.551 12.769 -16.118 1.00 96.56 181 THR A C 1
ATOM 1463 O O . THR A 1 181 ? -7.320 11.865 -15.801 1.00 96.56 181 THR A O 1
ATOM 1466 N N . ALA A 1 182 ? -5.986 12.823 -17.326 1.00 97.38 182 ALA A N 1
ATOM 1467 C CA . ALA A 1 182 ? -6.277 11.867 -18.392 1.00 97.38 182 ALA A CA 1
ATOM 1468 C C . ALA A 1 182 ? -5.764 10.445 -18.092 1.00 97.38 182 ALA A C 1
ATOM 1470 O O . ALA A 1 182 ? -6.341 9.466 -18.567 1.00 97.38 182 ALA A O 1
ATOM 1471 N N . ASN A 1 183 ? -4.690 10.314 -17.306 1.00 97.50 183 ASN A N 1
ATOM 1472 C CA . ASN A 1 183 ? -4.023 9.036 -17.040 1.00 97.50 183 ASN A CA 1
ATOM 1473 C C . ASN A 1 183 ? -4.144 8.559 -15.582 1.00 97.50 183 ASN A C 1
ATOM 1475 O O . ASN A 1 183 ? -3.499 7.580 -15.216 1.00 97.50 183 ASN A O 1
ATOM 1479 N N . GLU A 1 184 ? -4.987 9.181 -14.752 1.00 97.25 184 GLU A N 1
ATOM 1480 C CA . GLU A 1 184 ? -5.122 8.849 -13.325 1.00 97.25 184 GLU A CA 1
ATOM 1481 C C . GLU A 1 184 ? -5.355 7.350 -13.092 1.00 97.25 184 GLU A C 1
ATOM 1483 O O . GLU A 1 184 ? -4.620 6.705 -12.347 1.00 97.25 184 GLU A O 1
ATOM 1488 N N . LYS A 1 185 ? -6.359 6.771 -13.762 1.00 96.62 185 LYS A N 1
ATOM 1489 C CA . LYS A 1 185 ? -6.739 5.366 -13.552 1.00 96.62 185 LYS A CA 1
ATOM 1490 C C . LYS A 1 185 ? -5.589 4.410 -13.867 1.00 96.62 185 LYS A C 1
ATOM 1492 O O . LYS A 1 185 ? -5.320 3.503 -13.082 1.00 96.62 185 LYS A O 1
ATOM 1497 N N . ILE A 1 186 ? -4.903 4.626 -14.993 1.00 96.81 186 ILE A N 1
ATOM 1498 C CA . ILE A 1 186 ? -3.794 3.762 -15.405 1.00 96.81 186 ILE A CA 1
ATOM 1499 C C . ILE A 1 186 ? -2.567 3.973 -14.516 1.00 96.81 186 ILE A C 1
ATOM 1501 O O . ILE A 1 186 ? -1.923 2.997 -14.151 1.00 96.81 186 ILE A O 1
ATOM 1505 N N . MET A 1 187 ? -2.278 5.207 -14.091 1.00 97.69 187 MET A N 1
ATOM 1506 C CA . MET A 1 187 ? -1.213 5.482 -13.123 1.00 97.69 187 MET A CA 1
ATOM 1507 C C . MET A 1 187 ? -1.470 4.754 -11.801 1.00 97.69 187 MET A C 1
ATOM 1509 O O . MET A 1 187 ? -0.603 4.013 -11.341 1.00 97.69 187 MET A O 1
ATOM 1513 N N . ASN A 1 188 ? -2.673 4.897 -11.237 1.00 97.19 188 ASN A N 1
ATOM 1514 C CA . ASN A 1 188 ? -3.071 4.242 -9.991 1.00 97.19 188 ASN A CA 1
ATOM 1515 C C . ASN A 1 188 ? -2.915 2.727 -10.092 1.00 97.19 188 ASN A C 1
ATOM 1517 O O . ASN A 1 188 ? -2.270 2.115 -9.243 1.00 97.19 188 ASN A O 1
ATOM 1521 N N . GLN A 1 189 ? -3.454 2.134 -11.159 1.00 95.38 189 GLN A N 1
ATOM 1522 C CA . GLN A 1 189 ? -3.346 0.702 -11.407 1.00 95.38 189 GLN A CA 1
ATOM 1523 C C . GLN A 1 189 ? -1.883 0.255 -11.489 1.00 95.38 189 GLN A C 1
ATOM 1525 O O . GLN A 1 189 ? -1.493 -0.671 -10.784 1.00 95.38 189 GLN A O 1
ATOM 1530 N N . ARG A 1 190 ? -1.055 0.921 -12.304 1.00 95.75 190 ARG A N 1
ATOM 1531 C CA . ARG A 1 190 ? 0.350 0.535 -12.500 1.00 95.75 190 ARG A CA 1
ATOM 1532 C C . ARG A 1 190 ? 1.176 0.640 -11.233 1.00 95.75 190 ARG A C 1
ATOM 1534 O O . ARG A 1 190 ? 1.999 -0.234 -10.988 1.00 95.75 190 ARG A O 1
ATOM 1541 N N . ILE A 1 191 ? 0.967 1.689 -10.440 1.00 96.75 191 ILE A N 1
ATOM 1542 C CA . ILE A 1 191 ? 1.670 1.854 -9.169 1.00 96.75 191 ILE A CA 1
ATOM 1543 C C . ILE A 1 191 ? 1.232 0.777 -8.172 1.00 96.75 191 ILE A C 1
ATOM 1545 O O . ILE A 1 191 ? 2.092 0.153 -7.555 1.00 96.75 191 ILE A O 1
ATOM 1549 N N . LEU A 1 192 ? -0.065 0.478 -8.065 1.00 94.69 192 LEU A N 1
ATOM 1550 C CA . LEU A 1 192 ? -0.556 -0.578 -7.174 1.00 94.69 192 LEU A CA 1
ATOM 1551 C C . LEU A 1 192 ? -0.087 -1.978 -7.596 1.00 94.69 192 LEU A C 1
ATOM 1553 O O . LEU A 1 192 ? 0.281 -2.772 -6.734 1.00 94.69 192 LEU A O 1
ATOM 1557 N N . GLU A 1 193 ? -0.016 -2.264 -8.900 1.00 92.50 193 GLU A N 1
ATOM 1558 C CA . GLU A 1 193 ? 0.522 -3.524 -9.442 1.00 92.50 193 GLU A CA 1
ATOM 1559 C C . GLU A 1 193 ? 1.981 -3.774 -9.022 1.00 92.50 193 GLU A C 1
ATOM 1561 O O . GLU A 1 193 ? 2.404 -4.929 -8.959 1.00 92.50 193 GLU A O 1
ATOM 1566 N N . THR A 1 194 ? 2.754 -2.725 -8.704 1.00 93.94 194 THR A N 1
ATOM 1567 C CA . THR A 1 194 ? 4.122 -2.902 -8.186 1.00 93.94 194 THR A CA 1
ATOM 1568 C C . THR A 1 194 ? 4.169 -3.463 -6.773 1.00 93.94 194 THR A C 1
ATOM 1570 O O . THR A 1 194 ? 5.166 -4.091 -6.417 1.00 93.94 194 THR A O 1
ATOM 1573 N N . ASN A 1 195 ? 3.122 -3.221 -5.971 1.00 92.88 195 ASN A N 1
ATOM 1574 C CA . ASN A 1 195 ? 3.106 -3.448 -4.526 1.00 92.88 195 ASN A CA 1
ATOM 1575 C C . ASN A 1 195 ? 4.339 -2.854 -3.800 1.00 92.88 195 ASN A C 1
ATOM 1577 O O . ASN A 1 195 ? 4.725 -3.322 -2.732 1.00 92.88 195 ASN A O 1
ATOM 1581 N N . ASP A 1 196 ? 4.977 -1.830 -4.379 1.00 94.50 196 ASP A N 1
ATOM 1582 C CA . ASP A 1 196 ? 6.111 -1.136 -3.774 1.00 94.50 196 ASP A CA 1
ATOM 1583 C C . ASP A 1 196 ? 5.600 -0.005 -2.877 1.00 94.50 196 ASP A C 1
ATOM 1585 O O . ASP A 1 196 ? 4.973 0.955 -3.338 1.00 94.50 196 ASP A O 1
ATOM 1589 N N . SER A 1 197 ? 5.872 -0.106 -1.574 1.00 94.81 197 SER A N 1
ATOM 1590 C CA . SER A 1 197 ? 5.375 0.868 -0.602 1.00 94.81 197 SER A CA 1
ATOM 1591 C C . SER A 1 197 ? 5.896 2.284 -0.852 1.00 94.81 197 SER A C 1
ATOM 1593 O O . SER A 1 197 ? 5.166 3.240 -0.600 1.00 94.81 197 SER A O 1
ATOM 1595 N N . ASN A 1 198 ? 7.128 2.443 -1.352 1.00 95.44 198 ASN A N 1
ATOM 1596 C CA . ASN A 1 198 ? 7.694 3.770 -1.596 1.00 95.44 198 ASN A CA 1
ATOM 1597 C C . ASN A 1 198 ? 6.939 4.464 -2.727 1.00 95.44 198 ASN A C 1
ATOM 1599 O O . ASN A 1 198 ? 6.542 5.617 -2.581 1.00 95.44 198 ASN A O 1
ATOM 1603 N N . LEU A 1 199 ? 6.693 3.757 -3.833 1.00 96.56 199 LEU A N 1
ATOM 1604 C CA . LEU A 1 199 ? 5.943 4.297 -4.966 1.00 96.56 199 LEU A CA 1
ATOM 1605 C C . LEU A 1 199 ? 4.506 4.650 -4.601 1.00 96.56 199 LEU A C 1
ATOM 1607 O O . LEU A 1 199 ? 4.014 5.702 -5.010 1.00 96.56 199 LEU A O 1
ATOM 1611 N N . ILE A 1 200 ? 3.840 3.797 -3.823 1.00 97.12 200 ILE A N 1
ATOM 1612 C CA . ILE A 1 200 ? 2.462 4.050 -3.401 1.00 97.12 200 ILE A CA 1
ATOM 1613 C C . ILE A 1 200 ? 2.395 5.297 -2.517 1.00 97.12 200 ILE A C 1
ATOM 1615 O O . ILE A 1 200 ? 1.571 6.177 -2.763 1.00 97.12 200 ILE A O 1
ATOM 1619 N N . ILE A 1 201 ? 3.285 5.417 -1.529 1.00 97.69 201 ILE A N 1
ATOM 1620 C CA . ILE A 1 201 ? 3.327 6.600 -0.661 1.00 97.69 201 ILE A CA 1
ATOM 1621 C C . ILE A 1 201 ? 3.768 7.845 -1.428 1.00 97.69 201 ILE A C 1
ATOM 1623 O O . ILE A 1 201 ? 3.240 8.924 -1.167 1.00 97.69 201 ILE A O 1
ATOM 1627 N N . TYR A 1 202 ? 4.656 7.717 -2.415 1.00 97.62 202 TYR A N 1
ATOM 1628 C CA . TYR A 1 202 ? 5.046 8.837 -3.264 1.00 97.62 202 TYR A CA 1
ATOM 1629 C C . TYR A 1 202 ? 3.857 9.345 -4.095 1.00 97.62 202 TYR A C 1
ATOM 1631 O O . TYR A 1 202 ? 3.556 10.540 -4.073 1.00 97.62 202 TYR A O 1
ATOM 1639 N N . LEU A 1 203 ? 3.110 8.458 -4.761 1.00 98.00 203 LEU A N 1
ATOM 1640 C CA . LEU A 1 203 ? 1.912 8.860 -5.503 1.00 98.00 203 LEU A CA 1
ATOM 1641 C C . LEU A 1 203 ? 0.832 9.440 -4.572 1.00 98.00 203 LEU A C 1
ATOM 1643 O O . LEU A 1 203 ? 0.231 10.465 -4.896 1.00 98.00 203 LEU A O 1
ATOM 1647 N N . ALA A 1 204 ? 0.631 8.848 -3.389 1.00 98.06 204 ALA A N 1
ATOM 1648 C CA . ALA A 1 204 ? -0.292 9.378 -2.388 1.00 98.06 204 ALA A CA 1
ATOM 1649 C C . ALA A 1 204 ? 0.109 10.793 -1.943 1.00 98.06 204 ALA A C 1
ATOM 1651 O O . ALA A 1 204 ? -0.732 11.684 -1.947 1.00 98.06 204 ALA A O 1
ATOM 1652 N N . ALA A 1 205 ? 1.386 11.028 -1.631 1.00 98.00 205 ALA A N 1
ATOM 1653 C CA . ALA A 1 205 ? 1.895 12.346 -1.253 1.00 98.00 205 ALA A CA 1
ATOM 1654 C C . ALA A 1 205 ? 1.742 13.365 -2.393 1.00 98.00 205 ALA A C 1
ATOM 1656 O O . ALA A 1 205 ? 1.348 14.509 -2.166 1.00 98.00 205 ALA A O 1
ATOM 1657 N N . PHE A 1 206 ? 1.996 12.951 -3.636 1.00 97.56 206 PHE A N 1
ATOM 1658 C CA . PHE A 1 206 ? 1.776 13.792 -4.808 1.00 97.56 206 PHE A CA 1
ATOM 1659 C C . PHE A 1 206 ? 0.307 14.226 -4.930 1.00 97.56 206 PHE A C 1
ATOM 1661 O O . PHE A 1 206 ? 0.027 15.424 -5.028 1.00 97.56 206 PHE A O 1
ATOM 1668 N N . TYR A 1 207 ? -0.644 13.288 -4.865 1.00 98.25 207 TYR A N 1
ATOM 1669 C CA . TYR A 1 207 ? -2.064 13.640 -4.887 1.00 98.25 207 TYR A CA 1
ATOM 1670 C C . TYR A 1 207 ? -2.485 14.439 -3.661 1.00 98.25 207 TYR A C 1
ATOM 1672 O O . TYR A 1 207 ? -3.271 15.369 -3.793 1.00 98.25 207 TYR A O 1
ATOM 1680 N N . PHE A 1 208 ? -1.947 14.145 -2.483 1.00 97.81 208 PHE A N 1
ATOM 1681 C CA . PHE A 1 208 ? -2.257 14.906 -1.281 1.00 97.81 208 PHE A CA 1
ATOM 1682 C C . PHE A 1 208 ? -1.894 16.384 -1.438 1.00 97.81 208 PHE A C 1
ATOM 1684 O O . PHE A 1 208 ? -2.658 17.270 -1.052 1.00 97.81 208 PHE A O 1
ATOM 1691 N N . ASN A 1 209 ? -0.747 16.659 -2.058 1.00 96.19 209 ASN A N 1
ATOM 1692 C CA . ASN A 1 209 ? -0.260 18.018 -2.245 1.00 96.19 209 ASN A CA 1
ATOM 1693 C C . ASN A 1 209 ? -1.006 18.758 -3.365 1.00 96.19 209 ASN A C 1
ATOM 1695 O O . ASN A 1 209 ? -1.291 19.943 -3.198 1.00 96.19 209 ASN A O 1
ATOM 1699 N N . HIS A 1 210 ? -1.373 18.074 -4.457 1.00 96.00 210 HIS A N 1
ATOM 1700 C CA . HIS A 1 210 ? -1.847 18.738 -5.685 1.00 96.00 210 HIS A CA 1
ATOM 1701 C C . HIS A 1 210 ? -3.277 18.370 -6.140 1.00 96.00 210 HIS A C 1
ATOM 1703 O O . HIS A 1 210 ? -3.864 19.120 -6.914 1.00 96.00 210 HIS A O 1
ATOM 1709 N N . TYR A 1 211 ? -3.855 17.248 -5.688 1.00 96.50 211 TYR A N 1
ATOM 1710 C CA . TYR A 1 211 ? -5.137 16.688 -6.164 1.00 96.50 211 TYR A CA 1
ATOM 1711 C C . TYR A 1 211 ? -5.933 15.966 -5.054 1.00 96.50 211 TYR A C 1
ATOM 1713 O O . TYR A 1 211 ? -6.066 14.740 -5.054 1.00 96.50 211 TYR A O 1
ATOM 1721 N N . GLU A 1 212 ? -6.512 16.718 -4.120 1.00 94.31 212 GLU A N 1
ATOM 1722 C CA . GLU A 1 212 ? -7.150 16.177 -2.904 1.00 94.31 212 GLU A CA 1
ATOM 1723 C C . GLU A 1 212 ? -8.271 15.145 -3.161 1.00 94.31 212 GLU A C 1
ATOM 1725 O O . GLU A 1 212 ? -8.357 14.120 -2.479 1.00 94.31 212 GLU A O 1
ATOM 1730 N N . GLN A 1 213 ? -9.099 15.357 -4.189 1.00 94.06 213 GLN A N 1
ATOM 1731 C CA . GLN A 1 213 ? -10.152 14.399 -4.557 1.00 94.06 213 GLN A CA 1
ATOM 1732 C C . GLN A 1 213 ? -9.563 13.050 -5.003 1.00 94.06 213 GLN A C 1
ATOM 1734 O O . GLN A 1 213 ? -10.003 11.994 -4.545 1.00 94.06 213 GLN A O 1
ATOM 1739 N N . LYS A 1 214 ? -8.516 13.086 -5.841 1.00 96.81 214 LYS A N 1
ATOM 1740 C CA . LYS A 1 214 ? -7.817 11.889 -6.341 1.00 96.81 214 LYS A CA 1
ATOM 1741 C C . LYS A 1 214 ? -7.089 11.160 -5.210 1.00 96.81 214 LYS A C 1
ATOM 1743 O O . LYS A 1 214 ? -7.099 9.933 -5.151 1.00 96.81 214 LYS A O 1
ATOM 1748 N N . PHE A 1 215 ? -6.521 11.916 -4.267 1.00 97.88 215 PHE A N 1
ATOM 1749 C CA . PHE A 1 215 ? -5.857 11.377 -3.081 1.00 97.88 215 PHE A CA 1
ATOM 1750 C C . PHE A 1 215 ? -6.774 10.461 -2.268 1.00 97.88 215 PHE A C 1
ATOM 1752 O O . PHE A 1 215 ? -6.393 9.331 -1.965 1.00 97.88 215 PHE A O 1
ATOM 1759 N N . THR A 1 216 ? -7.995 10.909 -1.964 1.00 96.56 216 THR A N 1
ATOM 1760 C CA . THR A 1 216 ? -8.942 10.137 -1.143 1.00 96.56 216 THR A CA 1
ATOM 1761 C C . THR A 1 216 ? -9.304 8.801 -1.796 1.00 96.56 216 THR A C 1
ATOM 1763 O O . THR A 1 216 ? -9.296 7.756 -1.136 1.00 96.56 216 THR A O 1
ATOM 1766 N N . VAL A 1 217 ? -9.573 8.817 -3.107 1.00 96.56 217 VAL A N 1
ATOM 1767 C CA . VAL A 1 217 ? -9.905 7.614 -3.888 1.00 96.56 217 VAL A CA 1
ATOM 1768 C C . VAL A 1 217 ? -8.712 6.661 -3.955 1.00 96.56 217 VAL A C 1
ATOM 1770 O O . VAL A 1 217 ? -8.852 5.469 -3.656 1.00 96.56 217 VAL A O 1
ATOM 1773 N N . PHE A 1 218 ? -7.531 7.178 -4.303 1.00 97.69 218 PHE A N 1
ATOM 1774 C CA . PHE A 1 218 ? -6.315 6.381 -4.425 1.00 97.69 218 PHE A CA 1
ATOM 1775 C C . PHE A 1 218 ? -5.926 5.734 -3.094 1.00 97.69 218 PHE A C 1
ATOM 1777 O O . PHE A 1 218 ? -5.680 4.528 -3.046 1.00 97.69 218 PHE A O 1
ATOM 1784 N N . LEU A 1 219 ? -5.923 6.502 -2.002 1.00 97.06 219 LEU A N 1
ATOM 1785 C CA . LEU A 1 219 ? -5.517 6.009 -0.691 1.00 97.06 219 LEU A CA 1
ATOM 1786 C C . LEU A 1 219 ? -6.509 4.989 -0.121 1.00 97.06 219 LEU A C 1
ATOM 1788 O O . LEU A 1 219 ? -6.100 3.977 0.440 1.00 97.06 219 LEU A O 1
ATOM 1792 N N . THR A 1 220 ? -7.812 5.198 -0.317 1.00 95.44 220 THR A N 1
ATOM 1793 C CA . THR A 1 220 ? -8.825 4.211 0.087 1.00 95.44 220 THR A CA 1
ATOM 1794 C C . THR A 1 220 ? -8.647 2.899 -0.677 1.00 95.44 220 THR A C 1
ATOM 1796 O O . THR A 1 220 ? -8.678 1.824 -0.080 1.00 95.44 220 THR A O 1
ATOM 1799 N N . THR A 1 221 ? -8.413 2.979 -1.990 1.00 94.81 221 THR A N 1
ATOM 1800 C CA . THR A 1 221 ? -8.159 1.800 -2.835 1.00 94.81 221 THR A CA 1
ATOM 1801 C C . THR A 1 221 ? -6.898 1.066 -2.386 1.00 94.81 221 THR A C 1
ATOM 1803 O O . THR A 1 221 ? -6.920 -0.149 -2.234 1.00 94.81 221 THR A O 1
ATOM 1806 N N . SER A 1 222 ? -5.840 1.826 -2.103 1.00 94.19 222 SER A N 1
ATOM 1807 C CA . SER A 1 222 ? -4.551 1.363 -1.588 1.00 94.19 222 SER A CA 1
ATOM 1808 C C . SER A 1 222 ? -4.697 0.583 -0.273 1.00 94.19 222 SER A C 1
ATOM 1810 O O . SER A 1 222 ? -4.219 -0.541 -0.147 1.00 94.19 222 SER A O 1
ATOM 1812 N N . ILE A 1 223 ? -5.402 1.140 0.713 1.00 92.56 223 ILE A N 1
ATOM 1813 C CA . ILE A 1 223 ? -5.635 0.466 2.001 1.00 92.56 223 ILE A CA 1
ATOM 1814 C C . ILE A 1 223 ? -6.447 -0.821 1.786 1.00 92.56 223 ILE A C 1
ATOM 1816 O O . ILE A 1 223 ? -6.076 -1.883 2.283 1.00 92.56 223 ILE A O 1
ATOM 1820 N N . ASN A 1 224 ? -7.511 -0.753 0.982 1.00 88.19 224 ASN A N 1
ATOM 1821 C CA . ASN A 1 224 ? -8.391 -1.894 0.726 1.00 88.19 224 ASN A CA 1
ATOM 1822 C C . ASN A 1 224 ? -7.729 -3.012 -0.094 1.00 88.19 224 ASN A C 1
ATOM 1824 O O . ASN A 1 224 ? -8.128 -4.167 0.032 1.00 88.19 224 ASN A O 1
ATOM 1828 N N . SER A 1 225 ? -6.733 -2.700 -0.929 1.00 85.94 225 SER A N 1
ATOM 1829 C CA . SER A 1 225 ? -6.017 -3.705 -1.722 1.00 85.94 225 SER A CA 1
ATOM 1830 C C . SER A 1 225 ? -5.026 -4.532 -0.904 1.00 85.94 225 SER A C 1
ATOM 1832 O O . SER A 1 225 ? -4.409 -5.440 -1.453 1.00 85.94 225 SER A O 1
ATOM 1834 N N . GLY A 1 226 ? -4.857 -4.245 0.391 1.00 83.19 226 GLY A N 1
ATOM 1835 C CA . GLY A 1 226 ? -3.981 -5.036 1.248 1.00 83.19 226 GLY A CA 1
ATOM 1836 C C . GLY A 1 226 ? -2.500 -4.784 0.984 1.00 83.19 226 GLY A C 1
ATOM 1837 O O . GLY A 1 226 ? -1.731 -5.742 0.929 1.00 83.19 226 GLY A O 1
ATOM 1838 N N . ILE A 1 227 ? -2.099 -3.518 0.795 1.00 83.31 227 ILE A N 1
ATOM 1839 C CA . ILE A 1 227 ? -0.679 -3.150 0.644 1.00 83.31 227 ILE A CA 1
ATOM 1840 C C . ILE A 1 227 ? 0.154 -3.855 1.705 1.00 83.31 227 ILE A C 1
ATOM 1842 O O . ILE A 1 227 ? -0.249 -3.960 2.863 1.00 83.31 227 ILE A O 1
ATOM 1846 N N . THR A 1 228 ? 1.329 -4.340 1.314 1.00 81.38 228 THR A N 1
ATOM 1847 C CA . THR A 1 228 ? 2.218 -5.041 2.241 1.00 81.38 228 THR A CA 1
ATOM 1848 C C . THR A 1 228 ? 2.789 -4.062 3.273 1.00 81.38 228 THR A C 1
ATOM 1850 O O . THR A 1 228 ? 3.784 -3.386 3.037 1.00 81.38 228 THR A O 1
ATOM 1853 N N . LEU A 1 229 ? 2.139 -3.979 4.438 1.00 81.69 229 LEU A N 1
ATOM 1854 C CA . LEU A 1 229 ? 2.523 -3.077 5.533 1.00 81.69 229 LEU A CA 1
ATOM 1855 C C . LEU A 1 229 ? 3.746 -3.581 6.317 1.00 81.69 229 LEU A C 1
ATOM 1857 O O . LEU A 1 229 ? 4.444 -2.789 6.944 1.00 81.69 229 LEU A O 1
ATOM 1861 N N . LEU A 1 230 ? 4.028 -4.888 6.275 1.00 77.06 230 LEU A N 1
ATOM 1862 C CA . LEU A 1 230 ? 5.099 -5.515 7.062 1.00 77.06 230 LEU A CA 1
ATOM 1863 C C . LEU A 1 230 ? 6.507 -5.072 6.634 1.00 77.06 230 LEU A C 1
ATOM 1865 O O . LEU A 1 230 ? 7.388 -4.931 7.483 1.00 77.06 230 LEU A O 1
ATOM 1869 N N . GLU A 1 231 ? 6.704 -4.832 5.337 1.00 84.69 231 GLU A N 1
ATOM 1870 C CA . GLU A 1 231 ? 7.997 -4.459 4.742 1.00 84.69 231 GLU A CA 1
ATOM 1871 C C . GLU A 1 231 ? 8.163 -2.939 4.578 1.00 84.69 231 GLU A C 1
ATOM 1873 O O . GLU A 1 231 ? 9.194 -2.469 4.101 1.00 84.69 231 GLU A O 1
ATOM 1878 N N . MET A 1 232 ? 7.161 -2.155 4.987 1.00 92.00 232 MET A N 1
ATOM 1879 C CA . MET A 1 232 ? 7.166 -0.708 4.814 1.00 92.00 232 MET A CA 1
ATOM 1880 C C . MET A 1 232 ? 8.192 -0.039 5.738 1.00 92.00 232 MET A C 1
ATOM 1882 O O . MET A 1 232 ? 8.286 -0.340 6.934 1.00 92.00 232 MET A O 1
ATOM 1886 N N . GLU A 1 233 ? 8.948 0.912 5.186 1.00 93.25 233 GLU A N 1
ATOM 1887 C CA . GLU A 1 233 ? 9.837 1.770 5.968 1.00 93.25 233 GLU A CA 1
ATOM 1888 C C . GLU A 1 233 ? 9.039 2.587 6.999 1.00 93.25 233 GLU A C 1
ATOM 1890 O O . GLU A 1 233 ? 7.927 3.041 6.726 1.00 93.25 233 GLU A O 1
ATOM 1895 N N . SER A 1 234 ? 9.624 2.819 8.179 1.00 93.44 234 SER A N 1
ATOM 1896 C CA . SER A 1 234 ? 9.012 3.595 9.266 1.00 93.44 234 SER A CA 1
ATOM 1897 C C . SER A 1 234 ? 8.462 4.947 8.801 1.00 93.44 234 SER A C 1
ATOM 1899 O O . SER A 1 234 ? 7.338 5.301 9.142 1.00 93.44 234 SER A O 1
ATOM 1901 N N . SER A 1 235 ? 9.237 5.690 8.007 1.00 95.44 235 SER A N 1
ATOM 1902 C CA . SER A 1 235 ? 8.867 7.017 7.499 1.00 95.44 235 SER A CA 1
ATOM 1903 C C . SER A 1 235 ? 7.607 6.956 6.623 1.00 95.44 235 SER A C 1
ATOM 1905 O O . SER A 1 235 ? 6.650 7.700 6.836 1.00 95.44 235 SER A O 1
ATOM 1907 N N . ASN A 1 236 ? 7.554 6.003 5.694 1.00 95.50 236 ASN A N 1
ATOM 1908 C CA . ASN A 1 236 ? 6.404 5.763 4.827 1.00 95.50 236 ASN A CA 1
ATOM 1909 C C . ASN A 1 236 ? 5.170 5.310 5.595 1.00 95.50 236 ASN A C 1
ATOM 1911 O O . ASN A 1 236 ? 4.065 5.760 5.298 1.00 95.50 236 ASN A O 1
ATOM 1915 N N . PHE A 1 237 ? 5.350 4.460 6.603 1.00 95.06 237 PHE A N 1
ATOM 1916 C CA . PHE A 1 237 ? 4.242 4.025 7.439 1.00 95.06 237 PHE A CA 1
ATOM 1917 C C . PHE A 1 237 ? 3.655 5.183 8.251 1.00 95.06 237 PHE A C 1
ATOM 1919 O O . PHE A 1 237 ? 2.438 5.332 8.324 1.00 95.06 237 PHE A O 1
ATOM 1926 N N . ILE A 1 238 ? 4.504 6.060 8.792 1.00 96.19 238 ILE A N 1
ATOM 1927 C CA . ILE A 1 238 ? 4.071 7.278 9.488 1.00 96.19 238 ILE A CA 1
ATOM 1928 C C . ILE A 1 238 ? 3.313 8.213 8.535 1.00 96.19 238 ILE A C 1
ATOM 1930 O O . ILE A 1 238 ? 2.273 8.752 8.915 1.00 96.19 238 ILE A O 1
ATOM 1934 N N . LYS A 1 239 ? 3.767 8.370 7.284 1.00 97.56 239 LYS A N 1
ATOM 1935 C CA . LYS A 1 239 ? 3.006 9.111 6.262 1.00 97.56 239 LYS A CA 1
ATOM 1936 C C . LYS A 1 239 ? 1.652 8.470 5.998 1.00 97.56 239 LYS A C 1
ATOM 1938 O O . LYS A 1 239 ? 0.642 9.163 6.037 1.00 97.56 239 LYS A O 1
ATOM 1943 N N . LEU A 1 240 ? 1.616 7.154 5.788 1.00 96.44 240 LEU A N 1
ATOM 1944 C CA . LEU A 1 240 ? 0.379 6.410 5.562 1.00 96.44 240 LEU A CA 1
ATOM 1945 C C . LEU A 1 240 ? -0.605 6.573 6.724 1.00 96.44 240 LEU A C 1
ATOM 1947 O O . LEU A 1 240 ? -1.799 6.756 6.489 1.00 96.44 240 LEU A O 1
ATOM 1951 N N . LEU A 1 241 ? -0.109 6.554 7.962 1.00 96.50 241 LEU A N 1
ATOM 1952 C CA . LEU A 1 241 ? -0.897 6.772 9.171 1.00 96.50 241 LEU A CA 1
ATOM 1953 C C . LEU A 1 241 ? -1.576 8.144 9.152 1.00 96.50 241 LEU A C 1
ATOM 1955 O O . LEU A 1 241 ? -2.795 8.231 9.301 1.00 96.50 241 LEU A O 1
ATOM 1959 N N . TRP A 1 242 ? -0.812 9.209 8.909 1.00 98.00 242 TRP A N 1
ATOM 1960 C CA . TRP A 1 242 ? -1.353 10.568 8.885 1.00 98.00 242 TRP A CA 1
ATOM 1961 C C . TRP A 1 242 ? -2.231 10.858 7.666 1.00 98.00 242 TRP A C 1
ATOM 1963 O O . TRP A 1 242 ? -3.246 11.544 7.781 1.00 98.00 242 TRP A O 1
ATOM 1973 N N . PHE A 1 243 ? -1.899 10.289 6.513 1.00 98.12 243 PHE A N 1
ATOM 1974 C CA . PHE A 1 243 ? -2.744 10.329 5.325 1.00 98.12 243 PHE A CA 1
ATOM 1975 C C . PHE A 1 243 ? -4.080 9.617 5.569 1.00 98.12 243 PHE A C 1
ATOM 1977 O O . PHE A 1 243 ? -5.132 10.147 5.219 1.00 98.12 243 PHE A O 1
ATOM 1984 N N . SER A 1 244 ? -4.063 8.470 6.253 1.00 96.81 244 SER A N 1
ATOM 1985 C CA . SER A 1 244 ? -5.279 7.746 6.646 1.00 96.81 244 SER A CA 1
ATOM 1986 C C . SER A 1 244 ? -6.089 8.510 7.691 1.00 96.81 244 SER A C 1
ATOM 1988 O O . SER A 1 244 ? -7.316 8.508 7.634 1.00 96.81 244 SER A O 1
ATOM 1990 N N . PHE A 1 245 ? -5.426 9.193 8.628 1.00 97.25 245 PHE A N 1
ATOM 1991 C CA . PHE A 1 245 ? -6.077 10.103 9.571 1.00 97.25 245 PHE A CA 1
ATOM 1992 C C . PHE A 1 245 ? -6.804 11.244 8.852 1.00 97.25 245 PHE A C 1
ATOM 1994 O O . PHE A 1 245 ? -7.937 11.565 9.213 1.00 97.25 245 PHE A O 1
ATOM 2001 N N . TYR A 1 246 ? -6.173 11.831 7.832 1.00 97.50 246 TYR A N 1
ATOM 2002 C CA . TYR A 1 246 ? -6.745 12.943 7.079 1.00 97.50 246 TYR A CA 1
ATOM 2003 C C . TYR A 1 246 ? -8.074 12.565 6.406 1.00 97.50 246 TYR A C 1
ATOM 2005 O O . TYR A 1 246 ? -9.020 13.348 6.466 1.00 97.50 246 TYR A O 1
ATOM 2013 N N . ILE A 1 247 ? -8.164 11.351 5.842 1.00 96.56 247 ILE A N 1
ATOM 2014 C CA . ILE A 1 247 ? -9.361 10.835 5.149 1.00 96.56 247 ILE A CA 1
ATOM 2015 C C . ILE A 1 247 ? -10.289 9.976 6.024 1.00 96.56 247 ILE A C 1
ATOM 2017 O O . ILE A 1 247 ? -11.125 9.247 5.494 1.00 96.56 247 ILE A O 1
ATOM 2021 N N . ASP A 1 248 ? -10.127 10.001 7.349 1.00 95.50 248 ASP A N 1
ATOM 2022 C CA . ASP A 1 248 ? -10.966 9.239 8.287 1.00 95.50 248 ASP A CA 1
ATOM 2023 C C . ASP A 1 248 ? -10.951 7.706 8.048 1.00 95.50 248 ASP A C 1
ATOM 2025 O O . ASP A 1 248 ? -11.956 7.015 8.205 1.00 95.50 248 ASP A O 1
ATOM 2029 N N . LYS A 1 249 ? -9.790 7.149 7.669 1.00 95.00 249 LYS A N 1
ATOM 2030 C CA . LYS A 1 249 ? -9.559 5.703 7.432 1.00 95.00 249 LYS A CA 1
ATOM 2031 C C . LYS A 1 249 ? -8.539 5.064 8.370 1.00 95.00 249 LYS A C 1
ATOM 2033 O O . LYS A 1 249 ? -8.039 3.973 8.097 1.00 95.00 249 LYS A O 1
ATOM 2038 N N . VAL A 1 250 ? -8.219 5.720 9.483 1.00 93.88 250 VAL A N 1
ATOM 2039 C CA . VAL A 1 250 ? -7.182 5.223 10.391 1.00 93.88 250 VAL A CA 1
ATOM 2040 C C . VAL A 1 250 ? -7.543 3.888 11.044 1.00 93.88 250 VAL A C 1
ATOM 2042 O O . VAL A 1 250 ? -6.668 3.049 11.220 1.00 93.88 250 VAL A O 1
ATOM 2045 N N . GLU A 1 251 ? -8.823 3.638 11.322 1.00 90.69 251 GLU A N 1
ATOM 2046 C CA . GLU A 1 251 ? -9.281 2.365 11.892 1.00 90.69 251 GLU A CA 1
ATOM 2047 C C . GLU A 1 251 ? -8.989 1.182 10.965 1.00 90.69 251 GLU A C 1
ATOM 2049 O O . GLU A 1 251 ? -8.448 0.177 11.420 1.00 90.69 251 GLU A O 1
ATOM 2054 N N . ASN A 1 252 ? -9.262 1.323 9.662 1.00 90.19 252 ASN A N 1
ATOM 2055 C CA . ASN A 1 252 ? -8.961 0.292 8.666 1.00 90.19 252 ASN A CA 1
ATOM 2056 C C . ASN A 1 252 ? -7.464 -0.042 8.663 1.00 90.19 252 ASN A C 1
ATOM 2058 O O . ASN A 1 252 ? -7.088 -1.212 8.691 1.00 90.19 252 ASN A O 1
ATOM 2062 N N . LEU A 1 253 ? -6.609 0.987 8.676 1.00 90.31 253 LEU A N 1
ATOM 2063 C CA . LEU A 1 253 ? -5.160 0.801 8.713 1.00 90.31 253 LEU A CA 1
ATOM 2064 C C . LEU A 1 253 ? -4.716 0.099 10.007 1.00 90.31 253 LEU A C 1
ATOM 2066 O O . LEU A 1 253 ? -3.950 -0.862 9.958 1.00 90.31 253 LEU A O 1
ATOM 2070 N N . LEU A 1 254 ? -5.217 0.548 11.162 1.00 88.44 254 LEU A N 1
ATOM 2071 C CA . LEU A 1 254 ? -4.851 -0.001 12.469 1.00 88.44 254 LEU A CA 1
ATOM 2072 C C . LEU A 1 254 ? -5.338 -1.442 12.668 1.00 88.44 254 LEU A C 1
ATOM 2074 O O . LEU A 1 254 ? -4.646 -2.223 13.321 1.00 88.44 254 LEU A O 1
ATOM 2078 N N . GLN A 1 255 ? -6.489 -1.812 12.098 1.00 85.19 255 GLN A N 1
ATOM 2079 C CA . GLN A 1 255 ? -6.971 -3.196 12.082 1.00 85.19 255 GLN A CA 1
ATOM 2080 C C . GLN A 1 255 ? -6.028 -4.110 11.294 1.00 85.19 255 GLN A C 1
ATOM 2082 O O . GLN A 1 255 ? -5.771 -5.232 11.721 1.00 85.19 255 GLN A O 1
ATOM 2087 N N . MET A 1 256 ? -5.473 -3.623 10.180 1.00 81.56 256 MET A N 1
ATOM 2088 C CA . MET A 1 256 ? -4.535 -4.394 9.362 1.00 81.56 256 MET A CA 1
ATOM 2089 C C . MET A 1 256 ? -3.163 -4.554 10.022 1.00 81.56 256 MET A C 1
ATOM 2091 O O . MET A 1 256 ? -2.555 -5.615 9.909 1.00 81.56 256 MET A O 1
ATOM 2095 N N . THR A 1 257 ? -2.651 -3.519 10.697 1.00 81.94 257 THR A N 1
ATOM 2096 C CA . THR A 1 257 ? -1.306 -3.572 11.299 1.00 81.94 257 THR A CA 1
ATOM 2097 C C . THR A 1 257 ? -1.271 -4.077 12.730 1.00 81.94 257 THR A C 1
ATOM 2099 O O . THR A 1 257 ? -0.214 -4.490 13.195 1.00 81.94 257 THR A O 1
ATOM 2102 N N . GLY A 1 258 ? -2.381 -3.982 13.459 1.00 80.50 258 GLY A N 1
ATOM 2103 C CA . GLY A 1 258 ? -2.396 -4.094 14.913 1.00 80.50 258 GLY A CA 1
ATOM 2104 C C . GLY A 1 258 ? -1.784 -2.857 15.586 1.00 80.50 258 GLY A C 1
ATOM 2105 O O . GLY A 1 258 ? -0.634 -2.482 15.348 1.00 80.50 258 GLY A O 1
ATOM 2106 N N . ILE A 1 259 ? -2.546 -2.220 16.478 1.00 73.50 259 ILE A N 1
ATOM 2107 C CA . ILE A 1 259 ? -2.141 -0.997 17.203 1.00 73.50 259 ILE A CA 1
ATOM 2108 C C . ILE A 1 259 ? -0.851 -1.209 18.017 1.00 73.50 259 ILE A C 1
ATOM 2110 O O . ILE A 1 259 ? -0.004 -0.319 18.113 1.00 73.50 259 ILE A O 1
ATOM 2114 N N . SER A 1 260 ? -0.672 -2.404 18.584 1.00 65.31 260 SER A N 1
ATOM 2115 C CA . SER A 1 260 ? 0.491 -2.748 19.410 1.00 65.31 260 SER A CA 1
ATOM 2116 C C . SER A 1 260 ? 1.807 -2.744 18.624 1.00 65.31 260 SER A C 1
ATOM 2118 O O . SER A 1 260 ? 2.841 -2.353 19.168 1.00 65.31 260 SER A O 1
ATOM 2120 N N . ILE A 1 261 ? 1.780 -3.124 17.342 1.00 76.19 261 ILE A N 1
ATOM 2121 C CA . ILE A 1 261 ? 2.972 -3.163 16.485 1.00 76.19 261 ILE A CA 1
ATOM 2122 C C . ILE A 1 261 ? 3.440 -1.741 16.158 1.00 76.19 261 ILE A C 1
ATOM 2124 O O . ILE A 1 261 ? 4.635 -1.455 16.270 1.00 76.19 261 ILE A O 1
ATOM 2128 N N . LEU A 1 262 ? 2.501 -0.839 15.840 1.00 74.94 262 LEU A N 1
ATOM 2129 C CA . LEU A 1 262 ? 2.774 0.572 15.543 1.00 74.94 262 LEU A CA 1
ATOM 2130 C C . LEU A 1 262 ? 3.574 1.234 16.675 1.00 74.94 262 LEU A C 1
ATOM 2132 O O . LEU A 1 262 ? 4.663 1.762 16.442 1.00 74.94 262 LEU A O 1
ATOM 2136 N N . PHE A 1 263 ? 3.070 1.175 17.910 1.00 78.12 263 PHE A N 1
ATOM 2137 C CA . PHE A 1 263 ? 3.703 1.879 19.028 1.00 78.12 263 PHE A CA 1
ATOM 2138 C C . PHE A 1 263 ? 4.992 1.218 19.509 1.00 78.12 263 PHE A C 1
ATOM 2140 O O . PHE A 1 263 ? 5.911 1.923 19.922 1.00 78.12 263 PHE A O 1
ATOM 2147 N N . LYS A 1 264 ? 5.104 -0.111 19.408 1.00 81.06 264 LYS A N 1
ATOM 2148 C CA . LYS A 1 264 ? 6.330 -0.817 19.796 1.00 81.06 264 LYS A CA 1
ATOM 2149 C C . LYS A 1 264 ? 7.489 -0.517 18.843 1.00 81.06 264 LYS A C 1
ATOM 2151 O O . LYS A 1 264 ? 8.607 -0.308 19.300 1.00 81.06 264 LYS A O 1
ATOM 2156 N N . LYS A 1 265 ? 7.237 -0.495 17.529 1.00 81.69 265 LYS A N 1
ATOM 2157 C CA . LYS A 1 265 ? 8.292 -0.332 16.514 1.00 81.69 265 LYS A CA 1
ATOM 2158 C C . LYS A 1 265 ? 8.651 1.137 16.257 1.00 81.69 265 LYS A C 1
ATOM 2160 O O . LYS A 1 265 ? 9.809 1.439 15.985 1.00 81.69 265 LYS A O 1
ATOM 2165 N N . HIS A 1 266 ? 7.683 2.050 16.368 1.00 86.75 266 HIS A N 1
ATOM 2166 C CA . HIS A 1 266 ? 7.838 3.437 15.910 1.00 86.75 266 HIS A CA 1
ATOM 2167 C C . HIS A 1 266 ? 7.555 4.500 16.983 1.00 86.75 266 HIS A C 1
ATOM 2169 O O . HIS A 1 266 ? 7.532 5.686 16.673 1.00 86.75 266 HIS A O 1
ATOM 2175 N N . GLY A 1 267 ? 7.369 4.120 18.251 1.00 86.62 267 GLY A N 1
ATOM 2176 C CA . GLY A 1 267 ? 6.979 5.050 19.321 1.00 86.62 267 GLY A CA 1
ATOM 2177 C C . GLY A 1 267 ? 7.965 6.191 19.627 1.00 86.62 267 GLY A C 1
ATOM 2178 O O . GLY A 1 267 ? 7.609 7.118 20.352 1.00 86.62 267 GLY A O 1
ATOM 2179 N N . HIS A 1 268 ? 9.187 6.156 19.088 1.00 93.81 268 HIS A N 1
ATOM 2180 C CA . HIS A 1 268 ? 10.183 7.219 19.261 1.00 93.81 268 HIS A CA 1
ATOM 2181 C C . HIS A 1 268 ? 10.003 8.400 18.292 1.00 93.81 268 HIS A C 1
ATOM 2183 O O . HIS A 1 268 ? 10.555 9.466 18.545 1.00 93.81 268 HIS A O 1
ATOM 2189 N N . PHE A 1 269 ? 9.238 8.243 17.204 1.00 96.44 269 PHE A N 1
ATOM 2190 C CA . PHE A 1 269 ? 8.998 9.333 16.255 1.00 96.44 269 PHE A CA 1
ATOM 2191 C C . PHE A 1 269 ? 8.007 10.359 16.836 1.00 96.44 269 PHE A C 1
ATOM 2193 O O . PHE A 1 269 ? 6.926 9.952 17.285 1.00 96.44 269 PHE A O 1
ATOM 2200 N N . PRO A 1 270 ? 8.306 11.674 16.790 1.00 97.19 270 PRO A N 1
ATOM 2201 C CA . PRO A 1 270 ? 7.404 12.717 17.284 1.00 97.19 270 PRO A CA 1
ATOM 2202 C C . PRO A 1 270 ? 6.002 12.649 16.672 1.00 97.19 270 PRO A C 1
ATOM 2204 O O . PRO A 1 270 ? 5.010 12.847 17.365 1.00 97.19 270 PRO A O 1
ATOM 2207 N N . GLU A 1 271 ? 5.897 12.288 15.395 1.00 97.31 271 GLU A N 1
ATOM 2208 C CA . GLU A 1 271 ? 4.636 12.104 14.680 1.00 97.31 271 GLU A CA 1
ATOM 2209 C C . GLU A 1 271 ? 3.786 10.968 15.252 1.00 97.31 271 GLU A C 1
ATOM 2211 O O . GLU A 1 271 ? 2.564 11.078 15.305 1.00 97.31 271 GLU A O 1
ATOM 2216 N N . VAL A 1 272 ? 4.415 9.874 15.687 1.00 96.25 272 VAL A N 1
ATOM 2217 C CA . VAL A 1 272 ? 3.712 8.733 16.293 1.00 96.25 272 VAL A CA 1
ATOM 2218 C C . VAL A 1 272 ? 3.279 9.077 17.712 1.00 96.25 272 VAL A C 1
ATOM 2220 O O . VAL A 1 272 ? 2.172 8.728 18.115 1.00 96.25 272 VAL A O 1
ATOM 2223 N N . GLN A 1 273 ? 4.114 9.803 18.457 1.00 96.38 273 GLN A N 1
ATOM 2224 C CA . GLN A 1 273 ? 3.759 10.318 19.781 1.00 96.38 273 GLN A CA 1
ATOM 2225 C C . GLN A 1 273 ? 2.603 11.317 19.698 1.00 96.38 273 GLN A C 1
ATOM 2227 O O . GLN A 1 273 ? 1.672 11.237 20.495 1.00 96.38 273 GLN A O 1
ATOM 2232 N N . LEU A 1 274 ? 2.617 12.199 18.696 1.00 96.88 274 LEU A N 1
ATOM 2233 C CA . LEU A 1 274 ? 1.534 13.143 18.438 1.00 96.88 274 LEU A CA 1
ATOM 2234 C C . LEU A 1 274 ? 0.241 12.404 18.091 1.00 96.88 274 LEU A C 1
ATOM 2236 O O . LEU A 1 274 ? -0.817 12.734 18.621 1.00 96.88 274 LEU A O 1
ATOM 2240 N N . PHE A 1 275 ? 0.327 11.372 17.250 1.00 96.19 275 PHE A N 1
ATOM 2241 C CA . PHE A 1 275 ? -0.824 10.545 16.910 1.00 96.19 275 PHE A CA 1
ATOM 2242 C C . PHE A 1 275 ? -1.370 9.776 18.128 1.00 96.19 275 PHE A C 1
ATOM 2244 O O . PHE A 1 275 ? -2.582 9.696 18.323 1.00 96.19 275 PHE A O 1
ATOM 2251 N N . LYS A 1 276 ? -0.490 9.257 18.994 1.00 94.62 276 LYS A N 1
ATOM 2252 C CA . LYS A 1 276 ? -0.876 8.613 20.257 1.00 94.62 276 LYS A CA 1
ATOM 2253 C C . LYS A 1 276 ? -1.600 9.590 21.187 1.00 94.62 276 LYS A C 1
ATOM 2255 O O . LYS A 1 276 ? -2.670 9.262 21.688 1.00 94.62 276 LYS A O 1
ATOM 2260 N N . LEU A 1 277 ? -1.047 10.788 21.371 1.00 95.19 277 LEU A N 1
ATOM 2261 C CA . LEU A 1 277 ? -1.647 11.839 22.192 1.00 95.19 277 LEU A CA 1
ATOM 2262 C C . LEU A 1 277 ? -3.011 12.272 21.637 1.00 95.19 277 LEU A C 1
ATOM 2264 O O . LEU A 1 277 ? -3.952 12.459 22.400 1.00 95.19 277 LEU A O 1
ATOM 2268 N N . TYR A 1 278 ? -3.150 12.352 20.310 1.00 94.75 278 TYR A N 1
ATOM 2269 C CA . TYR A 1 278 ? -4.445 12.565 19.663 1.00 94.75 278 TYR A CA 1
ATOM 2270 C C . TYR A 1 278 ? -5.467 11.486 20.051 1.00 94.75 278 TYR A C 1
ATOM 2272 O O . TYR A 1 278 ? -6.577 11.836 20.439 1.00 94.75 278 TYR A O 1
ATOM 2280 N N . ILE A 1 279 ? -5.104 10.197 19.999 1.00 91.94 279 ILE A N 1
ATOM 2281 C CA . ILE A 1 279 ? -5.998 9.105 20.425 1.00 91.94 279 ILE A CA 1
ATOM 2282 C C . ILE A 1 279 ? -6.377 9.253 21.904 1.00 91.94 279 ILE A C 1
ATOM 2284 O O . ILE A 1 279 ? -7.539 9.075 22.261 1.00 91.94 279 ILE A O 1
ATOM 2288 N N . GLU A 1 280 ? -5.420 9.580 22.772 1.00 92.75 280 GLU A N 1
ATOM 2289 C CA . GLU A 1 280 ? -5.675 9.770 24.205 1.00 92.75 280 GLU A CA 1
ATOM 2290 C C . GLU A 1 280 ? -6.643 10.931 24.473 1.00 92.75 280 GLU A C 1
ATOM 2292 O O . GLU A 1 280 ? -7.549 10.788 25.296 1.00 92.75 280 GLU A O 1
ATOM 2297 N N . ILE A 1 281 ? -6.508 12.041 23.743 1.00 90.38 281 ILE A N 1
ATOM 2298 C CA . ILE A 1 281 ? -7.426 13.183 23.833 1.00 90.38 281 ILE A CA 1
ATOM 2299 C C . ILE A 1 281 ? -8.802 12.827 23.262 1.00 90.38 281 ILE A C 1
ATOM 2301 O O . ILE A 1 281 ? -9.816 13.094 23.903 1.00 90.38 281 ILE A O 1
ATOM 2305 N N . ALA A 1 282 ? -8.855 12.180 22.095 1.00 86.94 282 ALA A N 1
ATOM 2306 C CA . ALA A 1 282 ? -10.104 11.768 21.453 1.00 86.94 282 ALA A CA 1
ATOM 2307 C C . ALA A 1 282 ? -10.914 10.792 22.324 1.00 86.94 282 ALA A C 1
ATOM 2309 O O . ALA A 1 282 ? -12.140 10.855 22.350 1.00 86.94 282 ALA A O 1
ATOM 2310 N N . ASN A 1 283 ? -10.229 9.937 23.086 1.00 86.75 283 ASN A N 1
ATOM 2311 C CA . ASN A 1 283 ? -10.849 9.020 24.043 1.00 86.75 283 ASN A CA 1
ATOM 2312 C C . ASN A 1 283 ? -11.206 9.679 25.389 1.00 86.75 283 ASN A C 1
ATOM 2314 O O . ASN A 1 283 ? -11.763 9.016 26.259 1.00 86.75 283 ASN A O 1
ATOM 2318 N N . GLY A 1 284 ? -10.876 10.959 25.592 1.00 88.88 284 GLY A N 1
ATOM 2319 C CA . GLY A 1 284 ? -11.114 11.674 26.847 1.00 88.88 284 GLY A CA 1
ATOM 2320 C C . GLY A 1 284 ? -10.179 11.279 27.994 1.00 88.88 284 GLY A C 1
ATOM 2321 O O . GLY A 1 284 ? -10.408 11.692 29.129 1.00 88.88 284 GLY A O 1
ATOM 2322 N N . ASN A 1 285 ? -9.118 10.513 27.719 1.00 91.69 285 ASN A N 1
ATOM 2323 C CA . ASN A 1 285 ? -8.124 10.122 28.722 1.00 91.69 285 ASN A CA 1
ATOM 2324 C C . ASN A 1 285 ? -7.233 11.303 29.129 1.00 91.69 285 ASN A C 1
ATOM 2326 O O . ASN A 1 285 ? -6.680 11.317 30.227 1.00 91.69 285 ASN A O 1
ATOM 2330 N N . VAL A 1 286 ? -7.085 12.291 28.242 1.00 93.31 286 VAL A N 1
ATOM 2331 C CA . VAL A 1 286 ? -6.259 13.481 28.452 1.00 93.31 286 VAL A CA 1
ATOM 2332 C C . VAL A 1 286 ? -7.020 14.724 27.982 1.00 93.31 286 VAL A C 1
ATOM 2334 O O . VAL A 1 286 ? -7.656 14.714 26.931 1.00 93.31 286 VAL A O 1
ATOM 2337 N N . LYS A 1 287 ? -6.956 15.819 28.749 1.00 91.75 287 LYS A N 1
ATOM 2338 C CA . LYS A 1 287 ? -7.545 17.111 28.352 1.00 91.75 287 LYS A CA 1
ATOM 2339 C C . LYS A 1 287 ? -6.679 17.790 27.284 1.00 91.75 287 LYS A C 1
ATOM 2341 O O . LYS A 1 287 ? -5.455 17.851 27.433 1.00 91.75 287 LYS A O 1
ATOM 2346 N N . PHE A 1 288 ? -7.307 18.339 26.243 1.00 92.38 288 PHE A N 1
ATOM 2347 C CA . PHE A 1 288 ? -6.613 19.012 25.138 1.00 92.38 288 PHE A CA 1
ATOM 2348 C C . PHE A 1 288 ? -5.765 20.198 25.628 1.00 92.38 288 PHE A C 1
ATOM 2350 O O . PHE A 1 288 ? -4.591 20.322 25.285 1.00 92.38 288 PHE A O 1
ATOM 2357 N N . GLU A 1 289 ? -6.319 20.998 26.531 1.00 92.06 289 GLU A N 1
ATOM 2358 C CA . GLU A 1 289 ? -5.736 22.217 27.092 1.00 92.06 289 GLU A CA 1
ATOM 2359 C C . GLU A 1 289 ? -4.455 21.911 27.868 1.00 92.06 289 GLU A C 1
ATOM 2361 O O . GLU A 1 289 ? -3.455 22.610 27.721 1.00 92.06 289 GLU A O 1
ATOM 2366 N N . ALA A 1 290 ? -4.451 20.809 28.626 1.00 92.81 290 ALA A N 1
ATOM 2367 C CA . ALA A 1 290 ? -3.272 20.335 29.348 1.00 92.81 290 ALA A CA 1
ATOM 2368 C C . ALA A 1 290 ? -2.165 19.826 28.402 1.00 92.81 290 ALA A C 1
ATOM 2370 O O . ALA A 1 290 ? -0.997 19.772 28.781 1.00 92.81 290 ALA A O 1
ATOM 2371 N N . SER A 1 291 ? -2.522 19.471 27.166 1.00 94.19 291 SER A N 1
ATOM 2372 C CA . SER A 1 291 ? -1.619 18.870 26.179 1.00 94.19 291 SER A CA 1
ATOM 2373 C C . SER A 1 291 ? -1.093 19.847 25.135 1.00 94.19 291 SER A C 1
ATOM 2375 O O . SER A 1 291 ? -0.210 19.481 24.359 1.00 94.19 291 SER A O 1
ATOM 2377 N N . LYS A 1 292 ? -1.592 21.089 25.101 1.00 94.81 292 LYS A N 1
ATOM 2378 C CA . LYS A 1 292 ? -1.304 22.057 24.031 1.00 94.81 292 LYS A CA 1
ATOM 2379 C C . LYS A 1 292 ? 0.197 22.285 23.820 1.00 94.81 292 LYS A C 1
ATOM 2381 O O . LYS A 1 292 ? 0.681 22.193 22.695 1.00 94.81 292 LYS A O 1
ATOM 2386 N N . ASN A 1 293 ? 0.955 22.475 24.901 1.00 96.12 293 ASN A N 1
ATOM 2387 C CA . ASN A 1 293 ? 2.408 22.676 24.828 1.00 96.12 293 ASN A CA 1
ATOM 2388 C C . ASN A 1 293 ? 3.151 21.436 24.300 1.00 96.12 293 ASN A C 1
ATOM 2390 O O . ASN A 1 293 ? 4.127 21.561 23.560 1.00 96.12 293 ASN A O 1
ATOM 2394 N N . ILE A 1 294 ? 2.685 20.233 24.657 1.00 96.81 294 ILE A N 1
ATOM 2395 C CA . ILE A 1 294 ? 3.266 18.969 24.184 1.00 96.81 294 ILE A CA 1
ATOM 2396 C C . ILE A 1 294 ? 2.987 18.803 22.688 1.00 96.81 294 ILE A C 1
ATOM 2398 O O . ILE A 1 294 ? 3.897 18.465 21.933 1.00 96.81 294 ILE A O 1
ATOM 2402 N N . ILE A 1 295 ? 1.759 19.096 22.252 1.00 96.00 295 ILE A N 1
ATOM 2403 C CA . ILE A 1 295 ? 1.359 19.060 20.842 1.00 96.00 295 ILE A CA 1
ATOM 2404 C C . ILE A 1 295 ? 2.253 19.980 20.008 1.00 96.00 295 ILE A C 1
ATOM 2406 O O . ILE A 1 295 ? 2.824 19.523 19.020 1.00 96.00 295 ILE A O 1
ATOM 2410 N N . GLU A 1 296 ? 2.432 21.239 20.414 1.00 96.81 296 GLU A N 1
ATOM 2411 C CA . GLU A 1 296 ? 3.269 22.185 19.665 1.00 96.81 296 GLU A CA 1
ATOM 2412 C C . GLU A 1 296 ? 4.739 21.746 19.618 1.00 96.81 296 GLU A C 1
ATOM 2414 O O . GLU A 1 296 ? 5.356 21.757 18.551 1.00 96.81 296 GLU A O 1
ATOM 2419 N N . LYS A 1 297 ? 5.284 21.229 20.728 1.00 97.62 297 LYS A N 1
ATOM 2420 C CA . LYS A 1 297 ? 6.640 20.657 20.749 1.00 97.62 297 LYS A CA 1
ATOM 2421 C C . LYS A 1 297 ? 6.787 19.486 19.767 1.00 97.62 297 LYS A C 1
ATOM 2423 O O . LYS A 1 297 ? 7.777 19.410 19.041 1.00 97.62 297 LYS A O 1
ATOM 2428 N N . LEU A 1 298 ? 5.812 18.577 19.721 1.00 96.94 298 LEU A N 1
ATOM 2429 C CA . LEU A 1 298 ? 5.834 17.427 18.811 1.00 96.94 298 LEU A CA 1
ATOM 2430 C C . LEU A 1 298 ? 5.668 17.844 17.342 1.00 96.94 298 LEU A C 1
ATOM 2432 O O . LEU A 1 298 ? 6.352 17.297 16.478 1.00 96.94 298 LEU A O 1
ATOM 2436 N N . LYS A 1 299 ? 4.822 18.844 17.054 1.00 96.19 299 LYS A N 1
ATOM 2437 C CA . LYS A 1 299 ? 4.635 19.393 15.701 1.00 96.19 299 LYS A CA 1
ATOM 2438 C C . LYS A 1 299 ? 5.933 19.965 15.123 1.00 96.19 299 LYS A C 1
ATOM 2440 O O . LYS A 1 299 ? 6.225 19.729 13.944 1.00 96.19 299 LYS A O 1
ATOM 2445 N N . VAL A 1 300 ? 6.693 20.695 15.946 1.00 96.06 300 VAL A N 1
ATOM 2446 C CA . VAL A 1 300 ? 7.990 21.289 15.576 1.00 96.06 300 VAL A CA 1
ATOM 2447 C C . VAL A 1 300 ? 9.038 20.204 15.332 1.00 96.06 300 VAL A C 1
ATOM 2449 O O . VAL A 1 300 ? 9.735 20.252 14.321 1.00 96.06 300 VAL A O 1
ATOM 2452 N N . ASN A 1 301 ? 9.095 19.194 16.202 1.00 96.88 301 ASN A N 1
ATOM 2453 C CA . ASN A 1 301 ? 10.113 18.142 16.144 1.00 96.88 301 ASN A CA 1
ATOM 2454 C C . ASN A 1 301 ? 9.879 17.085 15.054 1.00 96.88 301 ASN A C 1
ATOM 2456 O O . ASN A 1 301 ? 10.792 16.314 14.766 1.00 96.88 301 ASN A O 1
ATOM 2460 N N . GLY A 1 302 ? 8.683 17.012 14.462 1.00 95.69 302 GLY A N 1
ATOM 2461 C CA . GLY A 1 302 ? 8.405 16.071 13.375 1.00 95.69 302 GLY A CA 1
ATOM 2462 C C . GLY A 1 302 ? 9.271 16.338 12.138 1.00 95.69 302 GLY A C 1
ATOM 2463 O O . GLY A 1 302 ? 9.424 17.484 11.716 1.00 95.69 302 GLY A O 1
ATOM 2464 N N . THR A 1 303 ? 9.819 15.294 11.526 1.00 96.62 303 THR A N 1
ATOM 2465 C CA . THR A 1 303 ? 10.701 15.364 10.345 1.00 96.62 303 THR A CA 1
ATOM 2466 C C . THR A 1 303 ? 10.193 14.562 9.148 1.00 96.62 303 THR A C 1
ATOM 2468 O O . THR A 1 303 ? 10.700 14.729 8.042 1.00 96.62 303 THR A O 1
ATOM 2471 N N . VAL A 1 304 ? 9.187 13.706 9.335 1.00 97.06 304 VAL A N 1
ATOM 2472 C CA . VAL A 1 304 ? 8.688 12.784 8.308 1.00 97.06 304 VAL A CA 1
ATOM 2473 C C . VAL A 1 304 ? 7.790 13.498 7.297 1.00 97.06 304 VAL A C 1
ATOM 2475 O O . VAL A 1 304 ? 7.853 13.213 6.098 1.00 97.06 304 VAL A O 1
ATOM 2478 N N . LEU A 1 305 ? 6.945 14.413 7.774 1.00 97.00 305 LEU A N 1
ATOM 2479 C CA . LEU A 1 305 ? 6.012 15.180 6.948 1.00 97.00 305 LEU A CA 1
ATOM 2480 C C . LEU A 1 305 ? 6.676 16.458 6.421 1.00 97.00 305 LEU A C 1
ATOM 2482 O O . LEU A 1 305 ? 7.326 17.186 7.176 1.00 97.00 305 LEU A O 1
ATOM 2486 N N . ASN A 1 306 ? 6.470 16.767 5.140 1.00 95.88 306 ASN A N 1
ATOM 2487 C CA . ASN A 1 306 ? 6.926 18.030 4.555 1.00 95.88 306 ASN A CA 1
ATOM 2488 C C . ASN A 1 306 ? 6.070 19.224 5.039 1.00 95.88 306 ASN A C 1
ATOM 2490 O O . ASN A 1 306 ? 5.053 19.050 5.706 1.00 95.88 306 ASN A O 1
ATOM 2494 N N . SER A 1 307 ? 6.466 20.458 4.718 1.00 95.94 307 SER A N 1
ATOM 2495 C CA . SER A 1 307 ? 5.778 21.669 5.198 1.00 95.94 307 SER A CA 1
ATOM 2496 C C . SER A 1 307 ? 4.307 21.772 4.767 1.00 95.94 307 SER A C 1
ATOM 2498 O O . SER A 1 307 ? 3.459 22.125 5.585 1.00 95.94 307 SER A O 1
ATOM 2500 N N . ILE A 1 308 ? 3.990 21.428 3.514 1.00 95.56 308 ILE A N 1
ATOM 2501 C CA . ILE A 1 308 ? 2.616 21.413 2.985 1.00 95.56 308 ILE A CA 1
ATOM 2502 C C . ILE A 1 308 ? 1.807 20.315 3.679 1.00 95.56 308 ILE A C 1
ATOM 2504 O O . ILE A 1 308 ? 0.664 20.536 4.081 1.00 95.56 308 ILE A O 1
ATOM 2508 N N . GLU A 1 309 ? 2.419 19.144 3.857 1.00 97.44 309 GLU A N 1
ATOM 2509 C CA . GLU A 1 309 ? 1.796 18.006 4.520 1.00 97.44 309 GLU A CA 1
ATOM 2510 C C . GLU A 1 309 ? 1.442 18.340 5.972 1.00 97.44 309 GLU A C 1
ATOM 2512 O O . GLU A 1 309 ? 0.294 18.166 6.384 1.00 97.44 309 GLU A O 1
ATOM 2517 N N . LYS A 1 310 ? 2.407 18.895 6.718 1.00 97.25 310 LYS A N 1
ATOM 2518 C CA . LYS A 1 310 ? 2.224 19.385 8.088 1.00 97.25 310 LYS A CA 1
ATOM 2519 C C . LYS A 1 310 ? 1.090 20.393 8.168 1.00 97.25 310 LYS A C 1
ATOM 2521 O O . LYS A 1 310 ? 0.233 20.243 9.027 1.00 97.25 310 LYS A O 1
ATOM 2526 N N . LEU A 1 311 ? 1.054 21.384 7.275 1.00 96.56 311 LEU A N 1
ATOM 2527 C CA . LEU A 1 311 ? 0.009 22.407 7.281 1.00 96.56 311 LEU A CA 1
ATOM 2528 C C . LEU A 1 311 ? -1.388 21.776 7.195 1.00 96.56 311 LEU A C 1
ATOM 2530 O O .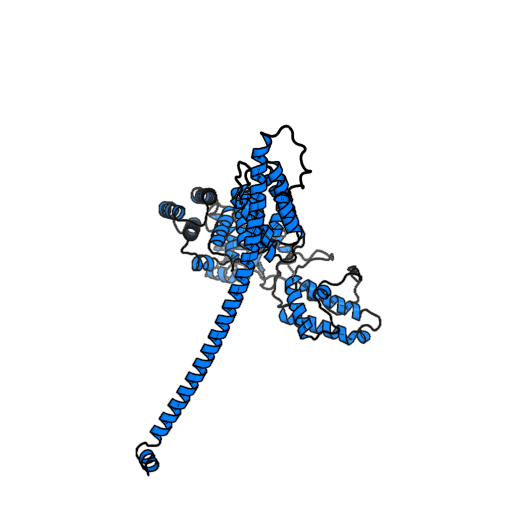 LEU A 1 311 ? -2.218 22.013 8.069 1.00 96.56 311 LEU A O 1
ATOM 2534 N N . LYS A 1 312 ? -1.626 20.915 6.197 1.00 97.12 312 LYS A N 1
ATOM 2535 C CA . LYS A 1 312 ? -2.932 20.264 5.994 1.00 97.12 312 LYS A CA 1
ATOM 2536 C C . LYS A 1 312 ? -3.301 19.319 7.137 1.00 97.12 312 LYS A C 1
ATOM 2538 O O . LYS A 1 312 ? -4.431 19.340 7.623 1.00 97.12 312 LYS A O 1
ATOM 2543 N N . ILE A 1 313 ? -2.356 18.482 7.567 1.00 97.19 313 ILE A N 1
ATOM 2544 C CA . ILE A 1 313 ? -2.584 17.487 8.622 1.00 97.19 313 ILE A CA 1
ATOM 2545 C C . ILE A 1 313 ? -2.821 18.175 9.965 1.00 97.19 313 ILE A C 1
ATOM 2547 O O . ILE A 1 313 ? -3.747 17.803 10.681 1.00 97.19 313 ILE A O 1
ATOM 2551 N N . TYR A 1 314 ? -2.027 19.189 10.306 1.00 96.50 314 TYR A N 1
ATOM 2552 C CA . TYR A 1 314 ? -2.160 19.897 11.575 1.00 96.50 314 TYR A CA 1
ATOM 2553 C C . TYR A 1 314 ? -3.390 20.793 11.600 1.00 96.50 314 TYR A C 1
ATOM 2555 O O . TYR A 1 314 ? -4.023 20.867 12.644 1.00 96.50 314 TYR A O 1
ATOM 2563 N N . GLN A 1 315 ? -3.788 21.389 10.474 1.00 95.81 315 GLN A N 1
ATOM 2564 C CA . GLN A 1 315 ? -5.079 22.068 10.375 1.00 95.81 315 GLN A CA 1
ATOM 2565 C C . GLN A 1 315 ? -6.229 21.090 10.641 1.00 95.81 315 GLN A C 1
ATOM 2567 O O . GLN A 1 315 ? -7.058 21.350 11.505 1.00 95.81 315 GLN A O 1
ATOM 2572 N N . ARG A 1 316 ? -6.231 19.917 9.989 1.00 95.12 316 ARG A N 1
ATOM 2573 C CA . ARG A 1 316 ? -7.239 18.867 10.221 1.00 95.12 316 ARG A CA 1
ATOM 2574 C C . ARG A 1 316 ? -7.227 18.355 11.665 1.00 95.12 316 ARG A C 1
ATOM 2576 O O . ARG A 1 316 ? -8.283 18.046 12.213 1.00 95.12 316 ARG A O 1
ATOM 2583 N N . LEU A 1 317 ? -6.048 18.247 12.274 1.00 94.88 317 LEU A N 1
ATOM 2584 C CA . LEU A 1 317 ? -5.879 17.866 13.675 1.00 94.88 317 LEU A CA 1
ATOM 2585 C C . LEU A 1 317 ? -6.480 18.916 14.609 1.00 94.88 317 LEU A C 1
ATOM 2587 O O . LEU A 1 317 ? -7.285 18.560 15.462 1.00 94.88 317 LEU A O 1
ATOM 2591 N N . THR A 1 318 ? -6.131 20.188 14.420 1.00 93.00 318 THR A N 1
ATOM 2592 C CA . THR A 1 318 ? -6.692 21.309 15.176 1.00 93.00 318 THR A CA 1
ATOM 2593 C C . THR A 1 318 ? -8.208 21.360 15.006 1.00 93.00 318 THR A C 1
ATOM 2595 O O . THR A 1 318 ? -8.915 21.364 16.002 1.00 93.00 318 THR A O 1
ATOM 2598 N N . ASP A 1 319 ? -8.726 21.250 13.778 1.00 93.56 319 ASP A N 1
ATOM 2599 C CA . ASP A 1 319 ? -10.167 21.201 13.506 1.00 93.56 319 ASP A CA 1
ATOM 2600 C C . ASP A 1 319 ? -10.879 20.080 14.272 1.00 93.56 319 ASP A C 1
ATOM 2602 O O . ASP A 1 319 ? -12.014 20.260 14.706 1.00 93.56 319 ASP A O 1
ATOM 2606 N N . LYS A 1 320 ? -10.243 18.912 14.417 1.00 92.06 320 LYS A N 1
ATOM 2607 C CA . LYS A 1 320 ? -10.804 17.771 15.154 1.00 92.06 320 LYS A CA 1
ATOM 2608 C C . LYS A 1 320 ? -10.689 17.898 16.673 1.00 92.06 320 LYS A C 1
ATOM 2610 O O . LYS A 1 320 ? -11.454 17.238 17.368 1.00 92.06 320 LYS A O 1
ATOM 2615 N N . LEU A 1 321 ? -9.722 18.665 17.171 1.00 90.75 321 LEU A N 1
ATOM 2616 C CA . LEU A 1 321 ? -9.481 18.856 18.604 1.00 90.75 321 LEU A CA 1
ATOM 2617 C C . LEU A 1 321 ? -10.239 20.068 19.163 1.00 90.75 321 LEU A C 1
ATOM 2619 O O . LEU A 1 321 ? -10.796 19.982 20.252 1.00 90.75 321 LEU A O 1
ATOM 2623 N N . GLU A 1 322 ? -10.261 21.181 18.427 1.00 86.50 322 GLU A N 1
ATOM 2624 C CA . GLU A 1 322 ? -10.862 22.453 18.846 1.00 86.50 322 GLU A CA 1
ATOM 2625 C C . GLU A 1 322 ? -12.358 22.513 18.622 1.00 86.50 322 GLU A C 1
ATOM 2627 O O . GLU A 1 322 ? -13.056 23.159 19.400 1.00 86.50 322 GLU A O 1
ATOM 2632 N N . LYS A 1 323 ? -12.876 21.860 17.574 1.00 82.44 323 LYS A N 1
ATOM 2633 C CA . LYS A 1 323 ? -14.320 21.677 17.493 1.00 82.44 323 LYS A CA 1
ATOM 2634 C C . LYS A 1 323 ? -14.641 20.760 18.664 1.00 82.44 323 LYS A C 1
ATOM 2636 O O . LYS A 1 323 ? -14.227 19.597 18.602 1.00 82.44 323 LYS A O 1
ATOM 2641 N N . PRO A 1 324 ? -15.330 21.250 19.726 1.00 55.12 324 PRO A N 1
ATOM 2642 C CA . PRO A 1 324 ? -15.800 20.358 20.766 1.00 55.12 324 PRO A CA 1
ATOM 2643 C C . PRO A 1 324 ? -16.484 19.228 20.025 1.00 55.12 324 PRO A C 1
ATOM 2645 O O . PRO A 1 324 ? -17.161 19.473 19.022 1.00 55.12 324 PRO A O 1
ATOM 2648 N N . LEU A 1 325 ? -16.226 17.997 20.441 1.00 53.00 325 LEU A N 1
ATOM 2649 C CA . LEU A 1 325 ? -16.864 16.807 19.903 1.00 53.00 325 LEU A CA 1
ATOM 2650 C C . LEU A 1 325 ? -18.383 16.872 20.177 1.00 53.00 325 LEU A C 1
ATOM 2652 O O . LEU A 1 325 ? -18.934 16.018 20.856 1.00 53.00 325 LEU A O 1
ATOM 2656 N N . VAL A 1 326 ? -19.092 17.862 19.624 1.00 46.97 326 VAL A N 1
ATOM 2657 C CA . VAL A 1 326 ? -20.541 17.880 19.418 1.00 46.97 326 VAL A CA 1
ATOM 2658 C C . VAL A 1 326 ? -20.906 16.684 18.537 1.00 46.97 326 VAL A C 1
ATOM 2660 O O . VAL A 1 326 ? -22.023 16.194 18.559 1.00 46.97 326 VAL A O 1
ATOM 2663 N N . ARG A 1 327 ? -19.932 16.115 17.815 1.00 43.91 327 ARG A N 1
ATOM 2664 C CA . ARG A 1 327 ? -20.040 14.806 17.180 1.00 43.91 327 ARG A CA 1
ATOM 2665 C C . ARG A 1 327 ? -18.941 13.883 17.693 1.00 43.91 327 ARG A C 1
ATOM 2667 O O . ARG A 1 327 ? -17.772 14.124 17.426 1.00 43.91 327 ARG A O 1
ATOM 2674 N N . SER A 1 328 ? -19.359 12.801 18.352 1.00 41.06 328 SER A N 1
ATOM 2675 C CA . SER A 1 328 ? -18.592 11.596 18.738 1.00 41.06 328 SER A CA 1
ATOM 2676 C C . SER A 1 328 ? -18.213 11.374 20.210 1.00 41.06 328 SER A C 1
ATOM 2678 O O . SER A 1 328 ? -17.442 10.472 20.515 1.00 41.06 328 SER A O 1
ATOM 2680 N N . LYS A 1 329 ? -18.981 11.936 21.151 1.00 40.69 329 LYS A N 1
ATOM 2681 C CA . LYS A 1 329 ? -19.380 11.106 22.311 1.00 40.69 329 LYS A CA 1
ATOM 2682 C C . LYS A 1 329 ? -20.248 9.889 21.913 1.00 40.69 329 LYS A C 1
ATOM 2684 O O . LYS A 1 329 ? -20.433 8.972 22.705 1.00 40.69 329 LYS A O 1
ATOM 2689 N N . ALA A 1 330 ? -20.699 9.824 20.658 1.00 41.28 330 ALA A N 1
ATOM 2690 C CA . ALA A 1 330 ? -21.419 8.699 20.058 1.00 41.28 330 ALA A CA 1
ATOM 2691 C C . ALA A 1 330 ? -20.553 7.489 19.639 1.00 41.28 330 ALA A C 1
ATOM 2693 O O . ALA A 1 330 ? -21.130 6.499 19.207 1.00 41.28 330 ALA A O 1
ATOM 2694 N N . ILE A 1 331 ? -19.217 7.525 19.768 1.00 49.03 331 ILE A N 1
ATOM 2695 C CA . ILE A 1 331 ? -18.406 6.306 19.566 1.00 49.03 331 ILE A CA 1
ATOM 2696 C C . ILE A 1 331 ? -18.013 5.659 20.904 1.00 49.03 331 ILE A C 1
ATOM 2698 O O . ILE A 1 331 ? -17.891 4.442 20.938 1.00 49.03 331 ILE A O 1
ATOM 2702 N N . PHE A 1 332 ? -17.954 6.392 22.035 1.00 45.06 332 PHE A N 1
ATOM 2703 C CA . PHE A 1 332 ? -17.672 5.747 23.335 1.00 45.06 332 PHE A CA 1
ATOM 2704 C C . PHE A 1 332 ? -18.350 6.269 24.622 1.00 45.06 332 PHE A C 1
ATOM 2706 O O . PHE A 1 332 ? -18.179 5.601 25.636 1.00 45.06 332 PHE A O 1
ATOM 2713 N N . SER A 1 333 ? -19.150 7.350 24.670 1.00 42.50 333 SER A N 1
ATOM 2714 C CA . SER A 1 333 ? -20.152 7.566 25.753 1.00 42.50 333 SER A CA 1
ATOM 2715 C C . SER A 1 333 ? -20.887 8.918 25.724 1.00 42.50 333 SER A C 1
ATOM 2717 O O . SER A 1 333 ? -20.282 9.974 25.864 1.00 42.50 333 SER A O 1
ATOM 2719 N N . SER A 1 334 ? -22.220 8.840 25.831 1.00 49.84 334 SER A N 1
ATOM 2720 C CA . SER A 1 334 ? -23.157 9.753 26.526 1.00 49.84 334 SER A CA 1
ATOM 2721 C C . SER A 1 334 ? -23.720 11.008 25.814 1.00 49.84 334 SER A C 1
ATOM 2723 O O . SER A 1 334 ? -23.045 12.021 25.658 1.00 49.84 334 SER A O 1
ATOM 2725 N N . ASN A 1 335 ? -25.041 10.933 25.571 1.00 39.47 335 ASN A N 1
ATOM 2726 C CA . ASN A 1 335 ? -26.066 11.961 25.848 1.00 39.47 335 ASN A CA 1
ATOM 2727 C C . ASN A 1 335 ? -26.580 12.914 24.754 1.00 39.47 335 ASN A C 1
ATOM 2729 O O . ASN A 1 335 ? -27.181 13.930 25.089 1.00 39.47 335 ASN A O 1
ATOM 2733 N N . GLU A 1 336 ? -26.542 12.527 23.481 1.00 39.91 336 GLU A N 1
ATOM 2734 C CA . GLU A 1 336 ? -27.653 12.898 22.591 1.00 39.91 336 GLU A CA 1
ATOM 2735 C C . GLU A 1 336 ? -28.579 11.690 22.466 1.00 39.91 336 GLU A C 1
ATOM 2737 O O . GLU A 1 336 ? -28.182 10.632 21.977 1.00 39.91 336 GLU A O 1
ATOM 2742 N N . HIS A 1 337 ? -29.801 11.826 22.985 1.00 42.53 337 HIS A N 1
ATOM 2743 C CA . HIS A 1 337 ? -30.862 10.828 22.890 1.00 42.53 337 HIS A CA 1
ATOM 2744 C C . HIS A 1 337 ? -31.338 10.688 21.435 1.00 42.53 337 HIS A C 1
ATOM 2746 O O . HIS A 1 337 ? -32.477 11.007 21.110 1.00 42.53 337 HIS A O 1
ATOM 2752 N N . TYR A 1 338 ? -30.513 10.115 20.557 1.00 46.28 338 TYR A N 1
ATOM 2753 C CA . TYR A 1 338 ? -31.101 9.190 19.599 1.00 46.28 338 TYR A CA 1
ATOM 2754 C C . TYR A 1 338 ? -31.683 8.081 20.460 1.00 46.28 338 TYR A C 1
ATOM 2756 O O . TYR A 1 338 ? -30.966 7.440 21.234 1.00 46.28 338 TYR A O 1
ATOM 2764 N N . SER A 1 339 ? -33.003 7.944 20.437 1.00 69.12 339 SER A N 1
ATOM 2765 C CA . SER A 1 339 ? -33.700 6.862 21.108 1.00 69.12 339 SER A CA 1
ATOM 2766 C C . SER A 1 339 ? -33.228 5.553 20.481 1.00 69.12 339 SER A C 1
ATOM 2768 O O . SER A 1 339 ? -33.817 5.054 19.526 1.00 69.12 339 SER A O 1
ATOM 2770 N N . LEU A 1 340 ? -32.111 5.019 20.996 1.00 87.69 340 LEU A N 1
ATOM 2771 C CA . LEU A 1 340 ? -31.607 3.710 20.613 1.00 87.69 340 LEU A CA 1
ATOM 2772 C C . LEU A 1 340 ? -32.782 2.748 20.683 1.00 87.69 340 LEU A C 1
ATOM 2774 O O . LEU A 1 340 ? -33.536 2.748 21.664 1.00 87.69 340 LEU A O 1
ATOM 2778 N N . ARG A 1 341 ? -32.947 1.959 19.624 1.00 93.56 341 ARG A N 1
ATOM 2779 C CA . ARG A 1 341 ? -34.078 1.055 19.502 1.00 93.56 341 ARG A CA 1
ATOM 2780 C C . ARG A 1 341 ? -34.090 0.125 20.713 1.00 93.56 341 ARG A C 1
ATOM 2782 O O . ARG A 1 341 ? -33.141 -0.625 20.947 1.00 93.56 341 ARG A O 1
ATOM 2789 N N . LYS A 1 342 ? -35.152 0.227 21.512 1.00 96.06 342 LYS A N 1
ATOM 2790 C CA . LYS A 1 342 ? -35.387 -0.638 22.667 1.00 96.06 342 LYS A CA 1
ATOM 2791 C C . LYS A 1 342 ? -35.954 -1.949 22.160 1.00 96.06 342 LYS A C 1
ATOM 2793 O O . LYS A 1 342 ? -37.012 -1.946 21.536 1.00 96.06 342 LYS A O 1
ATOM 2798 N N . ILE A 1 343 ? -35.270 -3.052 22.425 1.00 96.50 343 ILE A N 1
ATOM 2799 C CA . ILE A 1 343 ? -35.759 -4.382 22.067 1.00 96.50 343 ILE A CA 1
ATOM 2800 C C . ILE A 1 343 ? -35.730 -5.301 23.280 1.00 96.50 343 ILE A C 1
ATOM 2802 O O . ILE A 1 343 ? -34.859 -5.197 24.143 1.00 96.50 343 ILE A O 1
ATOM 2806 N N . ALA A 1 344 ? -36.708 -6.199 23.346 1.00 96.56 344 ALA A N 1
ATOM 2807 C CA . ALA A 1 344 ? -36.830 -7.137 24.453 1.00 96.56 344 ALA A CA 1
ATOM 2808 C C . ALA A 1 344 ? -35.793 -8.267 24.374 1.00 96.56 344 ALA A C 1
ATOM 2810 O O . ALA A 1 344 ? -35.298 -8.708 25.405 1.00 96.56 344 ALA A O 1
ATOM 2811 N N . PHE A 1 345 ? -35.447 -8.707 23.159 1.00 97.12 345 PHE A N 1
ATOM 2812 C CA . PHE A 1 345 ? -34.593 -9.870 22.939 1.00 97.12 345 PHE A CA 1
ATOM 2813 C C . PHE A 1 345 ? -33.743 -9.754 21.674 1.00 97.12 345 PHE A C 1
ATOM 2815 O O . PHE A 1 345 ? -34.068 -9.002 20.754 1.00 97.12 345 PHE A O 1
ATOM 2822 N N . VAL A 1 346 ? -32.679 -10.551 21.622 1.00 96.88 346 VAL A N 1
ATOM 2823 C CA . VAL A 1 346 ? -31.838 -10.775 20.435 1.00 96.88 346 VAL A CA 1
ATOM 2824 C C . VAL A 1 346 ? -31.782 -12.262 20.109 1.00 96.88 346 VAL A C 1
ATOM 2826 O O . VAL A 1 346 ? -31.969 -13.109 20.982 1.00 96.88 346 VAL A O 1
ATOM 2829 N N . VAL A 1 347 ? -31.504 -12.599 18.853 1.00 96.25 347 VAL A N 1
ATOM 2830 C CA . VAL A 1 347 ? -31.290 -13.988 18.427 1.00 96.25 347 VAL A CA 1
ATOM 2831 C C . VAL A 1 347 ? -29.791 -14.279 18.411 1.00 96.25 347 VAL A C 1
ATOM 2833 O O . VAL A 1 347 ? -29.013 -13.534 17.816 1.00 96.25 347 VAL A O 1
ATOM 2836 N N . LYS A 1 348 ? -29.363 -15.360 19.063 1.00 95.44 348 LYS A N 1
ATOM 2837 C CA . LYS A 1 348 ? -27.974 -15.828 19.009 1.00 95.44 348 LYS A CA 1
ATOM 2838 C C . LYS A 1 348 ? -27.626 -16.218 17.575 1.00 95.44 348 LYS A C 1
ATOM 2840 O O . LYS A 1 348 ? -28.255 -17.113 17.025 1.00 95.44 348 LYS A O 1
ATOM 2845 N N . LEU A 1 349 ? -26.601 -15.602 16.994 1.00 91.88 349 LEU A N 1
ATOM 2846 C CA . LEU A 1 349 ? -26.064 -16.009 15.699 1.00 91.88 349 LEU A CA 1
ATOM 2847 C C . LEU A 1 349 ? -25.040 -17.143 15.911 1.00 91.88 349 LEU A C 1
ATOM 2849 O O . LEU A 1 349 ? -24.040 -16.905 16.595 1.00 91.88 349 LEU A O 1
ATOM 2853 N N . PRO A 1 350 ? -25.260 -18.360 15.374 1.00 82.75 350 PRO A N 1
ATOM 2854 C CA . PRO A 1 350 ? -24.327 -19.471 15.558 1.00 82.75 350 PRO A CA 1
ATOM 2855 C C . PRO A 1 350 ? -22.961 -19.161 14.930 1.00 82.75 350 PRO A C 1
ATOM 2857 O O . PRO A 1 350 ? -22.923 -18.673 13.799 1.00 82.75 350 PRO A O 1
ATOM 2860 N N . MET A 1 351 ? -21.848 -19.518 15.593 1.00 75.94 351 MET A N 1
ATOM 2861 C CA . MET A 1 351 ? -20.480 -19.334 15.054 1.00 75.94 351 MET A CA 1
ATOM 2862 C C . MET A 1 351 ? -20.288 -19.883 13.629 1.00 75.94 351 MET A C 1
ATOM 2864 O O . MET A 1 351 ? -19.493 -19.353 12.855 1.00 75.94 351 MET A O 1
ATOM 2868 N N . ASN A 1 352 ? -21.037 -20.928 13.269 1.00 69.12 352 ASN A N 1
ATOM 2869 C CA . ASN A 1 352 ? -20.881 -21.645 12.003 1.00 69.12 352 ASN A CA 1
ATOM 2870 C C . ASN A 1 352 ? -21.775 -21.096 10.879 1.00 69.12 352 ASN A C 1
ATOM 2872 O O . ASN A 1 352 ? -21.646 -21.519 9.728 1.00 69.12 352 ASN A O 1
ATOM 2876 N N . HIS A 1 353 ? -22.692 -20.169 11.179 1.00 63.56 353 HIS A N 1
ATOM 2877 C CA . HIS A 1 353 ? -23.484 -19.507 10.149 1.00 63.56 353 HIS A CA 1
ATOM 2878 C C . HIS A 1 353 ? -22.628 -18.430 9.485 1.00 63.56 353 HIS A C 1
ATOM 2880 O O . HIS A 1 353 ? -22.519 -17.298 9.955 1.00 63.56 353 HIS A O 1
ATOM 2886 N N . LYS A 1 354 ? -22.021 -18.789 8.348 1.00 55.50 354 LYS A N 1
ATOM 2887 C CA . LYS A 1 354 ? -21.500 -17.796 7.410 1.00 55.50 354 LYS A CA 1
ATOM 2888 C C . LYS A 1 354 ? -22.685 -16.940 6.975 1.00 55.50 354 LYS A C 1
ATOM 2890 O O . LYS A 1 354 ? -23.524 -17.412 6.212 1.00 55.50 354 LYS A O 1
ATOM 2895 N N . ILE A 1 355 ? -22.751 -15.699 7.460 1.00 58.16 355 ILE A N 1
ATOM 2896 C CA . ILE A 1 355 ? -23.581 -14.661 6.844 1.00 58.16 355 ILE A CA 1
ATOM 2897 C C . ILE A 1 355 ? -23.210 -14.696 5.362 1.00 58.16 355 ILE A C 1
ATOM 2899 O O . ILE A 1 355 ? -22.058 -14.431 5.011 1.00 58.16 355 ILE A O 1
ATOM 2903 N N . LEU A 1 356 ? -24.136 -15.131 4.504 1.00 50.06 356 LEU A N 1
ATOM 2904 C CA . LEU A 1 356 ? -23.860 -15.243 3.077 1.00 50.06 356 LEU A CA 1
ATOM 2905 C C . LEU A 1 356 ? -23.411 -13.867 2.580 1.00 50.06 356 LEU A C 1
ATOM 2907 O O . LEU A 1 356 ? -23.942 -12.842 3.012 1.00 50.06 356 LEU A O 1
ATOM 2911 N N . HIS A 1 357 ? -22.415 -13.847 1.698 1.00 46.16 357 HIS A N 1
ATOM 2912 C CA . HIS A 1 357 ? -21.734 -12.622 1.271 1.00 46.16 357 HIS A CA 1
ATOM 2913 C C . HIS A 1 357 ? -22.677 -11.580 0.631 1.00 46.16 357 HIS A C 1
ATOM 2915 O O . HIS A 1 357 ? -22.340 -10.403 0.619 1.00 46.16 357 HIS A O 1
ATOM 2921 N N . ASP A 1 358 ? -23.859 -11.991 0.157 1.00 51.69 358 ASP A N 1
ATOM 2922 C CA . ASP A 1 358 ? -24.909 -11.084 -0.335 1.00 51.69 358 ASP A CA 1
ATOM 2923 C C . ASP A 1 358 ? -25.806 -10.522 0.784 1.00 51.69 358 ASP A C 1
ATOM 2925 O O . ASP A 1 358 ? -26.297 -9.398 0.693 1.00 51.69 358 ASP A O 1
ATOM 2929 N N . SER A 1 359 ? -25.967 -11.246 1.895 1.00 51.53 359 SER A N 1
ATOM 2930 C CA . SER A 1 359 ? -26.702 -10.782 3.084 1.00 51.53 359 SER A CA 1
ATOM 2931 C C . SER A 1 359 ? -25.888 -9.865 4.006 1.00 51.53 359 SER A C 1
ATOM 2933 O O . SER A 1 359 ? -26.463 -9.248 4.902 1.00 51.53 359 SER A O 1
ATOM 2935 N N . SER A 1 360 ? -24.581 -9.678 3.776 1.00 53.50 360 SER A N 1
ATOM 2936 C CA . SER A 1 360 ? -23.792 -8.679 4.520 1.00 53.50 360 SER A CA 1
ATOM 2937 C C . SER A 1 360 ? -24.212 -7.236 4.219 1.00 53.50 360 SER A C 1
ATOM 2939 O O . SER A 1 360 ? -23.931 -6.346 5.012 1.00 53.50 360 SER A O 1
ATOM 2941 N N . ASN A 1 361 ? -24.907 -7.002 3.099 1.00 57.78 361 ASN A N 1
ATOM 2942 C CA . ASN A 1 361 ? -25.538 -5.711 2.805 1.00 57.78 361 ASN A CA 1
ATOM 2943 C C . ASN A 1 361 ? -26.894 -5.539 3.517 1.00 57.78 361 ASN A C 1
ATOM 2945 O O . ASN A 1 361 ? -27.396 -4.419 3.618 1.00 57.78 361 ASN A O 1
ATOM 2949 N N . LEU A 1 362 ? -27.490 -6.634 4.001 1.00 75.31 362 LEU A N 1
ATOM 2950 C CA . LEU A 1 362 ? -28.784 -6.641 4.689 1.00 75.31 362 LEU A CA 1
ATOM 2951 C C . LEU A 1 362 ? -28.619 -6.530 6.205 1.00 75.31 362 LEU A C 1
ATOM 2953 O O . LEU A 1 362 ? -29.396 -5.826 6.848 1.00 75.31 362 LEU A O 1
ATOM 2957 N N . LEU A 1 363 ? -27.593 -7.183 6.759 1.00 86.56 363 LEU A N 1
ATOM 2958 C CA . LEU A 1 363 ? -27.229 -7.076 8.167 1.00 86.56 363 LEU A CA 1
ATOM 2959 C C . LEU A 1 363 ? -26.373 -5.835 8.406 1.00 86.56 363 LEU A C 1
ATOM 2961 O O . LEU A 1 363 ? -25.217 -5.765 7.994 1.00 86.56 363 LEU A O 1
ATOM 2965 N N . VAL A 1 364 ? -26.929 -4.866 9.119 1.00 88.50 364 VAL A N 1
ATOM 2966 C CA . VAL A 1 364 ? -26.231 -3.637 9.482 1.00 88.50 364 VAL A CA 1
ATOM 2967 C C . VAL A 1 364 ? -25.863 -3.675 10.953 1.00 88.50 364 VAL A C 1
ATOM 2969 O O . VAL A 1 364 ? -26.688 -4.017 11.798 1.00 88.50 364 VAL A O 1
ATOM 2972 N N . LYS A 1 365 ? -24.605 -3.335 11.251 1.00 91.44 365 LYS A N 1
ATOM 2973 C CA . LYS A 1 365 ? -24.163 -3.121 12.629 1.00 91.44 365 LYS A CA 1
ATOM 2974 C C . LYS A 1 365 ? -24.912 -1.924 13.207 1.00 91.44 365 LYS A C 1
ATOM 2976 O O . LYS A 1 365 ? -24.866 -0.837 12.637 1.00 91.44 365 LYS A O 1
ATOM 2981 N N . GLU A 1 366 ? -25.589 -2.139 14.321 1.00 92.69 366 GLU A N 1
ATOM 2982 C CA . GLU A 1 366 ? -26.375 -1.135 15.038 1.00 92.69 366 GLU A CA 1
ATOM 2983 C C . GLU A 1 366 ? -26.113 -1.307 16.539 1.00 92.69 366 GLU A C 1
ATOM 2985 O O . GLU A 1 366 ? -25.952 -2.432 17.010 1.00 92.69 366 GLU A O 1
ATOM 2990 N N . SER A 1 367 ? -26.084 -0.212 17.299 1.00 93.62 367 SER A N 1
ATOM 2991 C CA . SER A 1 367 ? -26.116 -0.265 18.764 1.00 93.62 367 SER A CA 1
ATOM 2992 C C . SER A 1 367 ? -27.562 -0.101 19.233 1.00 93.62 367 SER A C 1
ATOM 2994 O O . SER A 1 367 ? -28.251 0.831 18.826 1.00 93.62 367 SER A O 1
ATOM 2996 N N . ILE A 1 368 ? -28.035 -0.990 20.099 1.00 95.38 368 ILE A N 1
ATOM 2997 C CA . ILE A 1 368 ? -29.436 -1.034 20.559 1.00 95.38 368 ILE A CA 1
ATOM 2998 C C . ILE A 1 368 ? -29.527 -0.967 22.086 1.00 95.38 368 ILE A C 1
ATOM 3000 O O . ILE A 1 368 ? -28.539 -1.198 22.778 1.00 95.38 368 ILE A O 1
ATOM 3004 N N . GLN A 1 369 ? -30.724 -0.721 22.627 1.00 96.12 369 GLN A N 1
ATOM 3005 C CA . GLN A 1 369 ? -31.034 -0.916 24.046 1.00 96.12 369 GLN A CA 1
ATOM 3006 C C . GLN A 1 369 ? -31.727 -2.271 24.245 1.00 96.12 369 GLN A C 1
ATOM 3008 O O . GLN A 1 369 ? -32.930 -2.401 24.031 1.00 96.12 369 GLN A O 1
ATOM 3013 N N . LEU A 1 370 ? -30.977 -3.284 24.677 1.00 97.31 370 LEU A N 1
ATOM 3014 C CA . LEU A 1 370 ? -31.501 -4.618 24.979 1.00 97.31 370 LEU A CA 1
ATOM 3015 C C . LEU A 1 370 ? -32.055 -4.664 26.406 1.00 97.31 370 LEU A C 1
ATOM 3017 O O . LEU A 1 370 ? -31.359 -4.288 27.351 1.00 97.31 370 LEU A O 1
ATOM 3021 N N . ALA A 1 371 ? -33.301 -5.105 26.574 1.00 96.69 371 ALA A N 1
ATOM 3022 C CA . ALA A 1 371 ? -33.911 -5.262 27.888 1.00 96.69 371 ALA A CA 1
ATOM 3023 C C . ALA A 1 371 ? -33.134 -6.270 28.750 1.00 96.69 371 ALA A C 1
ATOM 3025 O O . ALA A 1 371 ? -32.638 -7.288 28.266 1.00 96.69 371 ALA A O 1
ATOM 3026 N N . VAL A 1 372 ? -33.032 -5.976 30.046 1.00 96.94 372 VAL A N 1
ATOM 3027 C CA . VAL A 1 372 ? -32.410 -6.866 31.032 1.00 96.94 372 VAL A CA 1
ATOM 3028 C C . VAL A 1 372 ? -33.363 -7.130 32.183 1.00 96.94 372 VAL A C 1
ATOM 3030 O O . VAL A 1 372 ? -34.086 -6.234 32.626 1.00 96.94 372 VAL A O 1
ATOM 3033 N N . TYR A 1 373 ? -33.332 -8.354 32.689 1.00 96.69 373 TYR A N 1
ATOM 3034 C CA . TYR A 1 373 ? -34.278 -8.892 33.658 1.00 96.69 373 TYR A CA 1
ATOM 3035 C C . TYR A 1 373 ? -33.554 -9.310 34.942 1.00 96.69 373 TYR A C 1
ATOM 3037 O O . TYR A 1 373 ? -32.344 -9.550 34.935 1.00 96.69 373 TYR A O 1
ATOM 3045 N N . SER A 1 374 ? -34.270 -9.359 36.068 1.00 93.75 374 SER A N 1
ATOM 3046 C CA . SER A 1 374 ? -33.694 -9.809 37.349 1.00 93.75 374 SER A CA 1
ATOM 3047 C C . SER A 1 374 ? -33.498 -11.310 37.452 1.00 93.75 374 SER A C 1
ATOM 3049 O O . SER A 1 374 ? -32.734 -11.762 38.297 1.00 93.75 374 SER A O 1
ATOM 3051 N N . ASP A 1 375 ? -34.220 -12.071 36.644 1.00 93.19 375 ASP A N 1
ATOM 3052 C CA . ASP A 1 375 ? -34.300 -13.516 36.745 1.00 93.19 375 ASP A CA 1
ATOM 3053 C C . ASP A 1 375 ? -34.214 -14.153 35.350 1.00 93.19 375 ASP A C 1
ATOM 3055 O O . ASP A 1 375 ? -34.608 -13.529 34.360 1.00 93.19 375 ASP A O 1
ATOM 3059 N N . PRO A 1 376 ? -33.711 -15.395 35.255 1.00 87.75 376 PRO A N 1
ATOM 3060 C CA . PRO A 1 376 ? -33.576 -16.103 33.984 1.00 87.75 376 PRO A CA 1
ATOM 3061 C C . PRO A 1 376 ? -34.921 -16.459 33.331 1.00 87.75 376 PRO A C 1
ATOM 3063 O O . PRO A 1 376 ? -34.935 -16.798 32.152 1.00 87.75 376 PRO A O 1
ATOM 3066 N N . PHE A 1 377 ? -36.043 -16.361 34.056 1.00 91.50 377 PHE A N 1
ATOM 3067 C CA . PHE A 1 377 ? -37.394 -16.550 33.512 1.00 91.50 377 PHE A CA 1
ATOM 3068 C C . PHE A 1 377 ? -37.999 -15.252 32.959 1.00 91.50 377 PHE A C 1
ATOM 3070 O O . PHE A 1 377 ? -39.158 -15.249 32.546 1.00 91.50 377 PHE A O 1
ATOM 3077 N N . LEU A 1 378 ? -37.220 -14.161 32.933 1.00 91.06 378 LEU A N 1
ATOM 3078 C CA . LEU A 1 378 ? -37.563 -12.880 32.316 1.00 91.06 378 LEU A CA 1
ATOM 3079 C C . LEU A 1 378 ? -38.822 -12.219 32.910 1.00 91.06 378 LEU A C 1
ATOM 3081 O O . LEU A 1 378 ? -39.496 -11.444 32.232 1.00 91.06 378 LEU A O 1
ATOM 3085 N N . LYS A 1 379 ? -39.151 -12.494 34.182 1.00 86.38 379 LYS A N 1
ATOM 3086 C CA . LYS A 1 379 ? -40.407 -12.020 34.792 1.00 86.38 379 LYS A CA 1
ATOM 3087 C C . LYS A 1 379 ? -40.406 -10.525 35.083 1.00 86.38 379 LYS A C 1
ATOM 3089 O O . LYS A 1 379 ? -41.419 -9.864 34.887 1.00 86.38 379 LYS A O 1
ATOM 3094 N N . THR A 1 380 ? -39.289 -9.985 35.577 1.00 93.19 380 THR A N 1
ATOM 3095 C CA . THR A 1 380 ? -39.213 -8.564 35.964 1.00 93.19 380 THR A CA 1
ATOM 3096 C C . THR A 1 380 ? -38.107 -7.845 35.204 1.00 93.19 380 THR A C 1
ATOM 3098 O O . THR A 1 380 ? -36.918 -8.048 35.468 1.00 93.19 380 THR A O 1
ATOM 3101 N N . GLN A 1 381 ? -38.492 -6.966 34.276 1.00 95.50 381 GLN A N 1
ATOM 3102 C CA . GLN A 1 381 ? -37.552 -6.091 33.580 1.00 95.50 381 GLN A CA 1
ATOM 3103 C C . GLN A 1 381 ? -36.936 -5.096 34.575 1.00 95.50 381 GLN A C 1
ATOM 3105 O O . GLN A 1 381 ? -37.637 -4.382 35.287 1.00 95.50 381 GLN A O 1
ATOM 3110 N N . LYS A 1 382 ? -35.604 -5.042 34.625 1.00 95.50 382 LYS A N 1
ATOM 3111 C CA . LYS A 1 382 ? -34.832 -4.153 35.509 1.00 95.50 382 LYS A CA 1
ATOM 3112 C C . LYS A 1 382 ? -34.224 -2.956 34.785 1.00 95.50 382 LYS A C 1
ATOM 3114 O O . LYS A 1 382 ? -33.752 -2.034 35.443 1.00 95.50 382 LYS A O 1
ATOM 3119 N N . GLY A 1 383 ? -34.204 -2.963 33.455 1.00 95.00 383 GLY A N 1
ATOM 3120 C CA . GLY A 1 383 ? -33.715 -1.839 32.664 1.00 95.00 383 GLY A CA 1
ATOM 3121 C C . GLY A 1 383 ? -33.320 -2.244 31.252 1.00 95.00 383 GLY A C 1
ATOM 3122 O O . GLY A 1 383 ? -33.887 -3.179 30.686 1.00 95.00 383 GLY A O 1
ATOM 3123 N N . TYR A 1 384 ? -32.333 -1.533 30.710 1.00 96.00 384 TYR A N 1
ATOM 3124 C CA . TYR A 1 384 ? -31.751 -1.776 29.394 1.00 96.00 384 TYR A CA 1
ATOM 3125 C C . TYR A 1 384 ? -30.222 -1.746 29.465 1.00 96.00 384 TYR A C 1
ATOM 3127 O O . TYR A 1 384 ? -29.646 -1.048 30.302 1.00 96.00 384 TYR A O 1
ATOM 3135 N N . VAL A 1 385 ? -29.571 -2.474 28.563 1.00 95.00 385 VAL A N 1
ATOM 3136 C CA . VAL A 1 385 ? -28.126 -2.428 28.322 1.00 95.00 385 VAL A CA 1
ATOM 3137 C C . VAL A 1 385 ? -27.864 -2.081 26.862 1.00 95.00 385 VAL A C 1
ATOM 3139 O O . VAL A 1 385 ? -28.572 -2.552 25.976 1.00 95.00 385 VAL A O 1
ATOM 3142 N N . VAL A 1 386 ? -26.849 -1.253 26.606 1.00 94.25 386 VAL A N 1
ATOM 3143 C CA . VAL A 1 386 ? -26.413 -0.972 25.234 1.00 94.25 386 VAL A CA 1
ATOM 3144 C C . VAL A 1 386 ? -25.517 -2.103 24.741 1.00 94.25 386 VAL A C 1
ATOM 3146 O O . VAL A 1 386 ? -24.536 -2.445 25.415 1.00 94.25 386 VAL A O 1
ATOM 3149 N N . VAL A 1 387 ? -25.871 -2.678 23.593 1.00 95.50 387 VAL A N 1
ATOM 3150 C CA . VAL A 1 387 ? -25.147 -3.779 22.947 1.00 95.50 387 VAL A CA 1
ATOM 3151 C C . VAL A 1 387 ? -25.080 -3.560 21.438 1.00 95.50 387 VAL A C 1
ATOM 3153 O O . VAL A 1 387 ? -26.042 -3.072 20.841 1.00 95.50 387 VAL A O 1
ATOM 3156 N N . ASP A 1 388 ? -23.947 -3.927 20.842 1.00 93.56 388 ASP A N 1
ATOM 3157 C CA . ASP A 1 388 ? -23.759 -3.926 19.395 1.00 93.56 388 ASP A CA 1
ATOM 3158 C C . ASP A 1 388 ? -24.279 -5.232 18.798 1.00 93.56 388 ASP A C 1
ATOM 3160 O O . ASP A 1 388 ? -23.961 -6.332 19.256 1.00 93.56 388 ASP A O 1
ATOM 3164 N N . VAL A 1 389 ? -25.107 -5.100 17.770 1.00 95.75 389 VAL A N 1
ATOM 3165 C CA . VAL A 1 389 ? -25.843 -6.198 17.145 1.00 95.75 389 VAL A CA 1
ATOM 3166 C C . VAL A 1 389 ? -25.810 -6.074 15.632 1.00 95.75 389 VAL A C 1
ATOM 3168 O O . VAL A 1 389 ? -25.433 -5.047 15.070 1.00 95.75 389 VAL A O 1
ATOM 3171 N N . LEU A 1 390 ? -26.217 -7.145 14.962 1.00 93.81 390 LEU A N 1
ATOM 3172 C CA . LEU A 1 390 ? -26.458 -7.169 13.529 1.00 93.81 390 LEU A CA 1
ATOM 3173 C C . LEU A 1 390 ? -27.967 -7.140 13.293 1.00 93.81 390 LEU A C 1
ATOM 3175 O O . LEU A 1 390 ? -28.661 -8.091 13.648 1.00 93.81 390 LEU A O 1
ATOM 3179 N N . THR A 1 391 ? -28.477 -6.068 12.700 1.00 93.75 391 THR A N 1
ATOM 3180 C CA . THR A 1 391 ? -29.899 -5.924 12.375 1.00 93.75 391 THR A CA 1
ATOM 3181 C C . THR A 1 391 ? -30.123 -6.196 10.898 1.00 93.75 391 THR A C 1
ATOM 3183 O O . THR A 1 391 ? -29.538 -5.526 10.050 1.00 93.75 391 THR A O 1
ATOM 3186 N N . ASP A 1 392 ? -31.003 -7.138 10.579 1.00 90.62 392 ASP A N 1
ATOM 3187 C CA . ASP A 1 392 ? -31.516 -7.312 9.223 1.00 90.62 392 ASP A CA 1
ATOM 3188 C C . ASP A 1 392 ? -32.472 -6.166 8.886 1.00 90.62 392 ASP A C 1
ATOM 3190 O O . ASP A 1 392 ? -33.546 -6.044 9.476 1.00 90.62 392 ASP A O 1
ATOM 3194 N N . LYS A 1 393 ? -32.089 -5.322 7.926 1.00 86.81 393 LYS A N 1
ATOM 3195 C CA . LYS A 1 393 ? -32.892 -4.172 7.492 1.00 86.81 393 LYS A CA 1
ATOM 3196 C C . LYS A 1 393 ? -34.255 -4.548 6.912 1.00 86.81 393 LYS A C 1
ATOM 3198 O O . LYS A 1 393 ? -35.154 -3.715 6.953 1.00 86.81 393 LYS A O 1
ATOM 3203 N N . GLN A 1 394 ? -34.413 -5.749 6.357 1.00 85.56 394 GLN A N 1
ATOM 3204 C CA . GLN A 1 394 ? -35.676 -6.175 5.750 1.00 85.56 394 GLN A CA 1
ATOM 3205 C C . GLN A 1 394 ? -36.648 -6.710 6.796 1.00 85.56 394 GLN A C 1
ATOM 3207 O O . GLN A 1 394 ? -37.829 -6.379 6.771 1.00 85.56 394 GLN A O 1
ATOM 3212 N N . THR A 1 395 ? -36.155 -7.539 7.717 1.00 88.50 395 THR A N 1
ATOM 3213 C CA . THR A 1 395 ? -37.012 -8.214 8.704 1.00 88.50 395 THR A CA 1
ATOM 3214 C C . THR A 1 395 ? -37.067 -7.501 10.054 1.00 88.50 395 THR A C 1
ATOM 3216 O O . THR A 1 395 ? -37.904 -7.836 10.890 1.00 88.50 395 THR A O 1
ATOM 3219 N N . GLY A 1 396 ? -36.154 -6.561 10.312 1.00 90.81 396 GLY A N 1
ATOM 3220 C CA . GLY A 1 396 ? -35.963 -5.913 11.612 1.00 90.81 396 GLY A CA 1
ATOM 3221 C C . GLY A 1 396 ? -35.381 -6.835 12.691 1.00 90.81 396 GLY A C 1
ATOM 3222 O O . GLY A 1 396 ? -35.180 -6.393 13.831 1.00 90.81 396 GLY A O 1
ATOM 3223 N N . LYS A 1 397 ? -35.109 -8.108 12.359 1.00 93.44 397 LYS A N 1
ATOM 3224 C CA . LYS A 1 397 ? -34.558 -9.100 13.286 1.00 93.44 397 LYS A CA 1
ATOM 3225 C C . LYS A 1 397 ? -33.140 -8.727 13.668 1.00 93.44 397 LYS A C 1
ATOM 3227 O O . LYS A 1 397 ? -32.357 -8.255 12.849 1.00 93.44 397 LYS A O 1
ATOM 3232 N N . THR A 1 398 ? -32.839 -8.933 14.940 1.00 95.50 398 THR A N 1
ATOM 3233 C CA . THR A 1 398 ? -31.614 -8.444 15.553 1.00 95.50 398 THR A CA 1
ATOM 3234 C C . THR A 1 398 ? -30.836 -9.612 16.134 1.00 95.50 398 THR A C 1
ATOM 3236 O O . THR A 1 398 ? -31.366 -10.390 16.931 1.00 95.50 398 THR A O 1
ATOM 3239 N N . PHE A 1 399 ? -29.591 -9.747 15.700 1.00 94.88 399 PHE A N 1
ATOM 3240 C CA . PHE A 1 399 ? -28.735 -10.887 15.975 1.00 94.88 399 PHE A CA 1
ATOM 3241 C C . PHE A 1 399 ? -27.530 -10.465 16.813 1.00 94.88 399 PHE A C 1
ATOM 3243 O O . PHE A 1 399 ? -26.926 -9.423 16.558 1.00 94.88 399 PHE A O 1
ATOM 3250 N N . ILE A 1 400 ? -27.153 -11.296 17.784 1.00 95.50 400 ILE A N 1
ATOM 3251 C CA . ILE A 1 400 ? -25.924 -11.125 18.563 1.00 95.50 400 ILE A CA 1
ATOM 3252 C C . ILE A 1 400 ? -24.921 -12.227 18.191 1.00 95.50 400 ILE A C 1
ATOM 3254 O O . ILE A 1 400 ? -25.268 -13.410 18.271 1.00 95.50 400 ILE A O 1
ATOM 3258 N N . PRO A 1 401 ? -23.691 -11.882 17.771 1.00 93.00 401 PRO A N 1
ATOM 3259 C CA . PRO A 1 401 ? -22.645 -12.871 17.538 1.00 93.00 401 PRO A CA 1
ATOM 3260 C C . PRO A 1 401 ? -22.333 -13.672 18.808 1.00 93.00 401 PRO A C 1
ATOM 3262 O O . PRO A 1 401 ? -22.267 -13.124 19.907 1.00 93.00 401 PRO A O 1
ATOM 3265 N N . GLU A 1 402 ? -22.123 -14.981 18.671 1.00 93.75 402 GLU A N 1
ATOM 3266 C CA . GLU A 1 402 ? -21.885 -15.877 19.809 1.00 93.75 402 GLU A CA 1
ATOM 3267 C C . GLU A 1 402 ? -20.677 -15.474 20.675 1.00 93.75 402 GLU A C 1
ATOM 3269 O O . GLU A 1 402 ? -20.727 -15.603 21.900 1.00 93.75 402 GLU A O 1
ATOM 3274 N N . ASN A 1 403 ? -19.631 -14.911 20.065 1.00 91.38 403 ASN A N 1
ATOM 3275 C CA . ASN A 1 403 ? -18.446 -14.405 20.763 1.00 91.38 403 ASN A CA 1
ATOM 3276 C C . ASN A 1 403 ? -18.729 -13.172 21.648 1.00 91.38 403 ASN A C 1
ATOM 3278 O O . ASN A 1 403 ? -17.980 -12.935 22.593 1.00 91.38 403 ASN A O 1
ATOM 3282 N N . GLU A 1 404 ? -19.808 -12.425 21.398 1.00 93.88 404 GLU A N 1
ATOM 3283 C CA . GLU A 1 404 ? -20.187 -11.232 22.177 1.00 93.88 404 GLU A CA 1
ATOM 3284 C C . GLU A 1 404 ? -21.057 -11.570 23.404 1.00 93.88 404 GLU A C 1
ATOM 3286 O O . GLU A 1 404 ? -21.163 -10.786 24.350 1.00 93.88 404 GLU A O 1
ATOM 3291 N N . ILE A 1 405 ? -21.651 -12.770 23.448 1.00 95.38 405 ILE A N 1
ATOM 3292 C CA . ILE A 1 405 ? -22.558 -13.186 24.532 1.00 95.38 405 ILE A CA 1
ATOM 3293 C C . ILE A 1 405 ? -21.816 -13.331 25.867 1.00 95.38 405 ILE A C 1
ATOM 3295 O O . ILE A 1 405 ? -22.328 -12.920 26.911 1.00 95.38 405 ILE A O 1
ATOM 3299 N N . GLY A 1 406 ? -20.617 -13.920 25.856 1.00 95.06 406 GLY A N 1
ATOM 3300 C CA . GLY A 1 406 ? -19.797 -14.100 27.060 1.00 95.06 406 GLY A CA 1
ATOM 3301 C C . GLY A 1 406 ? -19.433 -12.767 27.733 1.00 95.06 406 GLY A C 1
ATOM 3302 O O . GLY A 1 406 ? -19.760 -12.576 28.910 1.00 95.06 406 GLY A O 1
ATOM 3303 N N . PRO A 1 407 ? -18.820 -11.818 26.997 1.00 94.56 407 PRO A N 1
ATOM 3304 C CA . PRO A 1 407 ? -18.564 -10.461 27.476 1.00 94.56 407 PRO A CA 1
ATOM 3305 C C . PRO A 1 407 ? -19.820 -9.751 27.991 1.00 94.56 407 PRO A C 1
ATOM 3307 O O . PRO A 1 407 ? -19.782 -9.148 29.067 1.00 94.56 407 PRO A O 1
ATOM 3310 N N . LEU A 1 408 ? -20.949 -9.872 27.280 1.00 95.12 408 LEU A N 1
ATOM 3311 C CA . LEU A 1 408 ? -22.219 -9.278 27.696 1.00 95.12 408 LEU A CA 1
ATOM 3312 C C . LEU A 1 408 ? -22.700 -9.834 29.043 1.00 95.12 408 LEU A C 1
ATOM 3314 O O . LEU A 1 408 ? -23.020 -9.058 29.942 1.00 95.12 408 LEU A O 1
ATOM 3318 N N . LYS A 1 409 ? -22.703 -11.161 29.226 1.00 95.31 409 LYS A N 1
ATOM 3319 C CA . LYS A 1 409 ? -23.091 -11.789 30.501 1.00 95.31 409 LYS A CA 1
ATOM 3320 C C . LYS A 1 409 ? -22.188 -11.342 31.652 1.00 95.31 409 LYS A C 1
ATOM 3322 O O . LYS A 1 409 ? -22.688 -10.982 32.713 1.00 95.31 409 LYS A O 1
ATOM 3327 N N . LYS A 1 410 ? -20.870 -11.277 31.427 1.00 95.12 410 LYS A N 1
ATOM 3328 C CA . LYS A 1 410 ? -19.911 -10.790 32.433 1.00 95.12 410 LYS A CA 1
ATOM 3329 C C . LYS A 1 410 ? -20.181 -9.332 32.825 1.00 95.12 410 LYS A C 1
ATOM 3331 O O . LYS A 1 410 ? -20.099 -8.998 34.002 1.00 95.12 410 LYS A O 1
ATOM 3336 N N . LYS A 1 411 ? -20.538 -8.481 31.856 1.00 92.19 411 LYS A N 1
ATOM 3337 C CA . LYS A 1 411 ? -20.893 -7.067 32.074 1.00 92.19 411 LYS A CA 1
ATOM 3338 C C . LYS A 1 411 ? -22.195 -6.898 32.867 1.00 92.19 411 LYS A C 1
ATOM 3340 O O . LYS A 1 411 ? -22.334 -5.927 33.602 1.00 92.19 411 LYS A O 1
ATOM 3345 N N . LEU A 1 412 ? -23.148 -7.815 32.710 1.00 92.69 412 LEU A N 1
ATOM 3346 C CA . LEU A 1 412 ? -24.467 -7.736 33.343 1.00 92.69 412 LEU A CA 1
ATOM 3347 C C . LEU A 1 412 ? -24.509 -8.257 34.786 1.00 92.69 412 LEU A C 1
ATOM 3349 O O . LEU A 1 412 ? -25.424 -7.890 35.530 1.00 92.69 412 LEU A O 1
ATOM 3353 N N . GLY A 1 413 ? -23.530 -9.065 35.201 1.00 94.88 413 GLY A N 1
ATOM 3354 C CA . GLY A 1 413 ? -23.473 -9.627 36.550 1.00 94.88 413 GLY A CA 1
ATOM 3355 C C . GLY A 1 413 ? -24.667 -10.544 36.821 1.00 94.88 413 GLY A C 1
ATOM 3356 O O . GLY A 1 413 ? -24.827 -11.562 36.157 1.00 94.88 413 GLY A O 1
ATOM 3357 N N . SER A 1 414 ? -25.516 -10.179 37.786 1.00 93.94 414 SER A N 1
ATOM 3358 C CA . SER A 1 414 ? -26.722 -10.938 38.155 1.00 93.94 414 SER A CA 1
ATOM 3359 C C . SER A 1 414 ? -27.944 -10.682 37.260 1.00 93.94 414 SER A C 1
ATOM 3361 O O . SER A 1 414 ? -28.992 -11.287 37.478 1.00 93.94 414 SER A O 1
ATOM 3363 N N . LYS A 1 415 ? -27.844 -9.788 36.266 1.00 95.31 415 LYS A N 1
ATOM 3364 C CA . LYS A 1 415 ? -28.938 -9.460 35.336 1.00 95.31 415 LYS A CA 1
ATOM 3365 C C . LYS A 1 415 ? -28.908 -10.366 34.101 1.00 95.31 415 LYS A C 1
ATOM 3367 O O . LYS A 1 415 ? -27.839 -10.723 33.612 1.00 95.31 415 LYS A O 1
ATOM 3372 N N . TRP A 1 416 ? -30.080 -10.661 33.546 1.00 94.94 416 TRP A N 1
ATOM 3373 C CA . TRP A 1 416 ? -30.250 -11.609 32.440 1.00 94.94 416 TRP A CA 1
ATOM 3374 C C . TRP A 1 416 ? -30.800 -10.920 31.180 1.00 94.94 416 TRP A C 1
ATOM 3376 O O . TRP A 1 416 ? -31.851 -10.288 31.268 1.00 94.94 416 TRP A O 1
ATOM 3386 N N . PRO A 1 417 ? -30.129 -11.002 30.015 1.00 96.38 417 PRO A N 1
ATOM 3387 C CA . PRO A 1 417 ? -30.705 -10.607 28.727 1.00 96.38 417 PRO A CA 1
ATOM 3388 C C . PRO A 1 417 ? -31.499 -11.770 28.093 1.00 96.38 417 PRO A C 1
ATOM 3390 O O . PRO A 1 417 ? -31.078 -12.922 28.213 1.00 96.38 417 PRO A O 1
ATOM 3393 N N . ASP A 1 418 ? -32.595 -11.488 27.374 1.00 97.06 418 ASP A N 1
ATOM 3394 C CA . ASP A 1 418 ? -33.290 -12.504 26.556 1.00 97.06 418 ASP A CA 1
ATOM 3395 C C . ASP A 1 418 ? -32.498 -12.741 25.257 1.00 97.06 418 ASP A C 1
ATOM 3397 O O . ASP A 1 418 ? -32.493 -11.915 24.337 1.00 97.06 418 ASP A O 1
ATOM 3401 N N . ILE A 1 419 ? -31.768 -13.858 25.211 1.00 96.44 419 ILE A N 1
ATOM 3402 C CA . ILE A 1 419 ? -31.011 -14.302 24.039 1.00 96.44 419 ILE A CA 1
ATOM 3403 C C . ILE A 1 419 ? -31.616 -15.617 23.566 1.00 96.44 419 ILE A C 1
ATOM 3405 O O . ILE A 1 419 ? -31.389 -16.669 24.167 1.00 96.44 419 ILE A O 1
ATOM 3409 N N . ARG A 1 420 ? -32.359 -15.562 22.462 1.00 96.00 420 ARG A N 1
ATOM 3410 C CA . ARG A 1 420 ? -33.060 -16.725 21.913 1.00 96.00 420 ARG A CA 1
ATOM 3411 C C . ARG A 1 420 ? -32.144 -17.553 21.033 1.00 96.00 420 ARG A C 1
ATOM 3413 O O . ARG A 1 420 ? -31.258 -17.021 20.360 1.00 96.00 420 ARG A O 1
ATOM 3420 N N . ALA A 1 421 ? -32.371 -18.862 21.030 1.00 91.94 421 ALA A N 1
ATOM 3421 C CA . ALA A 1 421 ? -31.720 -19.746 20.080 1.00 91.94 421 ALA A CA 1
ATOM 3422 C C . ALA A 1 421 ? -32.124 -19.367 18.649 1.00 91.94 421 ALA A C 1
ATOM 3424 O O . ALA A 1 421 ? -33.229 -18.884 18.400 1.00 91.94 421 ALA A O 1
ATOM 3425 N N . TYR A 1 422 ? -31.209 -19.581 17.711 1.00 86.25 422 TYR A N 1
ATOM 3426 C CA . TYR A 1 422 ? -31.539 -19.496 16.300 1.00 86.25 422 TYR A CA 1
ATOM 3427 C C . TYR A 1 422 ? -32.421 -20.687 15.924 1.00 86.25 422 TYR A C 1
ATOM 3429 O O . TYR A 1 422 ? -31.976 -21.831 15.999 1.00 86.25 422 TYR A O 1
ATOM 3437 N N . GLU A 1 423 ? -33.664 -20.429 15.535 1.00 85.69 423 GLU A N 1
ATOM 3438 C CA . GLU A 1 423 ? -34.530 -21.451 14.955 1.00 85.69 423 GLU A CA 1
ATOM 3439 C C . GLU A 1 423 ? -34.212 -21.566 13.461 1.00 85.69 423 GLU A C 1
ATOM 3441 O O . GLU A 1 423 ? -34.335 -20.586 12.727 1.00 85.69 423 GLU A O 1
ATOM 3446 N N . GLU A 1 424 ? -33.830 -22.755 12.985 1.00 70.06 424 GLU A N 1
ATOM 3447 C CA . GLU A 1 424 ? -33.494 -22.995 11.566 1.00 70.06 424 GLU A CA 1
ATOM 3448 C C . GLU A 1 424 ? -34.642 -22.643 10.600 1.00 70.06 424 GLU A C 1
ATOM 3450 O O . GLU A 1 424 ? -34.418 -22.375 9.419 1.00 70.06 424 GLU A O 1
ATOM 3455 N N . ASN A 1 425 ? -35.869 -22.581 11.123 1.00 64.31 425 ASN A N 1
ATOM 3456 C CA . ASN A 1 425 ? -37.079 -22.201 10.401 1.00 64.31 425 ASN A CA 1
ATOM 3457 C C . ASN A 1 425 ? -37.275 -20.687 10.278 1.00 64.31 425 ASN A C 1
ATOM 3459 O O . ASN A 1 425 ? -38.248 -20.257 9.665 1.00 64.31 425 ASN A O 1
ATOM 3463 N N . VAL A 1 426 ? -36.392 -19.865 10.846 1.00 58.47 426 VAL A N 1
ATOM 3464 C CA . VAL A 1 426 ? -36.360 -18.426 10.596 1.00 58.47 426 VAL A CA 1
ATOM 3465 C C . VAL A 1 426 ? -35.588 -18.207 9.295 1.00 58.47 426 VAL A C 1
ATOM 3467 O O . VAL A 1 426 ? -34.359 -18.259 9.309 1.00 58.47 426 VAL A O 1
ATOM 3470 N N . PRO A 1 427 ? -36.257 -17.958 8.151 1.00 54.16 427 PRO A N 1
ATOM 3471 C CA . PRO A 1 427 ? -35.547 -17.696 6.914 1.00 54.16 427 PRO A CA 1
ATOM 3472 C C . PRO A 1 427 ? -34.812 -16.362 7.054 1.00 54.16 427 PRO A C 1
ATOM 3474 O O . PRO A 1 427 ? -35.407 -15.298 6.894 1.00 54.16 427 PRO A O 1
ATOM 3477 N N . ILE A 1 428 ? -33.504 -16.402 7.309 1.00 55.69 428 ILE A N 1
ATOM 3478 C CA . ILE A 1 428 ? -32.605 -15.330 6.875 1.00 55.69 428 ILE A CA 1
ATOM 3479 C C . ILE A 1 428 ? -32.541 -15.473 5.348 1.00 55.69 428 ILE A C 1
ATOM 3481 O O . ILE A 1 428 ? -31.698 -16.175 4.805 1.00 55.69 428 ILE A O 1
ATOM 3485 N N . VAL A 1 429 ? -33.574 -14.943 4.686 1.00 47.25 429 VAL A N 1
ATOM 3486 C CA . VAL A 1 429 ? -33.836 -14.973 3.239 1.00 47.25 429 VAL A CA 1
ATOM 3487 C C . VAL A 1 429 ? -33.545 -16.330 2.577 1.00 47.25 429 VAL A C 1
ATOM 3489 O O . VAL A 1 429 ? -32.563 -16.522 1.866 1.00 47.25 429 VAL A O 1
ATOM 3492 N N . LYS A 1 430 ? -34.482 -17.273 2.728 1.00 41.81 430 LYS A N 1
ATOM 3493 C CA . LYS A 1 430 ? -34.596 -18.453 1.857 1.00 41.81 430 LYS A CA 1
ATOM 3494 C C . LYS A 1 430 ? -35.771 -18.258 0.897 1.00 41.81 430 LYS A C 1
ATOM 3496 O O . LYS A 1 430 ? -36.813 -18.881 1.061 1.00 41.81 430 LYS A O 1
ATOM 3501 N N . LYS A 1 431 ? -35.623 -17.344 -0.070 1.00 39.31 431 LYS A N 1
ATOM 3502 C CA . LYS A 1 431 ? -36.432 -17.307 -1.306 1.00 39.31 431 LYS A CA 1
ATOM 3503 C C . LYS A 1 431 ? -35.821 -16.356 -2.347 1.00 39.31 431 LYS A C 1
ATOM 3505 O O . LYS A 1 431 ? -36.322 -15.270 -2.598 1.00 39.31 431 LYS A O 1
ATOM 3510 N N . MET A 1 432 ? -34.757 -16.811 -3.001 1.00 34.94 432 MET A N 1
ATOM 3511 C CA . MET A 1 432 ? -34.635 -16.614 -4.444 1.00 34.94 432 MET A CA 1
ATOM 3512 C C . MET A 1 432 ? -34.478 -17.996 -5.066 1.00 34.94 432 MET A C 1
ATOM 3514 O O . MET A 1 432 ? -33.500 -18.711 -4.860 1.00 34.94 432 MET A O 1
ATOM 3518 N N . THR A 1 433 ? -35.543 -18.397 -5.741 1.00 37.09 433 THR A N 1
ATOM 3519 C CA . THR A 1 433 ? -35.599 -19.481 -6.711 1.00 37.09 433 THR A CA 1
ATOM 3520 C C . THR A 1 433 ? -34.454 -19.357 -7.710 1.00 37.09 433 THR A C 1
ATOM 3522 O O . THR A 1 433 ? -34.318 -18.328 -8.361 1.00 37.09 433 THR A O 1
ATOM 3525 N N . ALA A 1 434 ? -33.661 -20.424 -7.804 1.00 40.22 434 ALA A N 1
ATOM 3526 C CA . ALA A 1 434 ? -32.977 -20.905 -9.002 1.00 40.22 434 ALA A CA 1
ATOM 3527 C C . ALA A 1 434 ? -32.633 -19.858 -10.081 1.00 40.22 434 ALA A C 1
ATOM 3529 O O . ALA A 1 434 ? -33.173 -19.915 -11.177 1.00 40.22 434 ALA A O 1
ATOM 3530 N N . VAL A 1 435 ? -31.673 -18.971 -9.811 1.00 35.69 435 VAL A N 1
ATOM 3531 C CA . VAL A 1 435 ? -30.763 -18.469 -10.849 1.00 35.69 435 VAL A CA 1
ATOM 3532 C C . VAL A 1 435 ? -29.363 -18.405 -10.245 1.00 35.69 435 VAL A C 1
ATOM 3534 O O . VAL A 1 435 ? -29.134 -17.875 -9.163 1.00 35.69 435 VAL A O 1
ATOM 3537 N N . SER A 1 436 ? -28.458 -19.060 -10.952 1.00 44.44 436 SER A N 1
ATOM 3538 C CA . SER A 1 436 ? -27.019 -19.192 -10.765 1.00 44.44 436 SER A CA 1
ATOM 3539 C C . SER A 1 436 ? -26.254 -17.913 -10.388 1.00 44.44 436 SER A C 1
ATOM 3541 O O . SER A 1 436 ? -26.544 -16.849 -10.928 1.00 44.44 436 SER A O 1
ATOM 3543 N N . ASN A 1 437 ? -25.142 -18.124 -9.662 1.00 40.56 437 ASN A N 1
ATOM 3544 C CA . ASN A 1 437 ? -23.962 -17.251 -9.488 1.00 40.56 437 ASN A CA 1
ATOM 3545 C C . ASN A 1 437 ? -24.145 -16.124 -8.449 1.00 40.56 437 ASN A C 1
ATOM 3547 O O . ASN A 1 437 ? -25.043 -15.316 -8.577 1.00 40.56 437 ASN A O 1
ATOM 3551 N N . SER A 1 438 ? -23.336 -15.953 -7.400 1.00 42.25 438 SER A N 1
ATOM 3552 C CA . SER A 1 438 ? -21.921 -16.285 -7.219 1.00 42.25 438 SER A CA 1
ATOM 3553 C C . SER A 1 438 ? -21.549 -16.276 -5.728 1.00 42.25 438 SER A C 1
ATOM 3555 O O . SER A 1 438 ? -21.262 -15.230 -5.146 1.00 42.25 438 SER A O 1
ATOM 3557 N N . SER A 1 439 ? -21.455 -17.445 -5.095 1.00 42.97 439 SER A N 1
ATOM 3558 C CA . SER A 1 439 ? -20.672 -17.552 -3.865 1.00 42.97 439 SER A CA 1
ATOM 3559 C C . SER A 1 439 ? -19.191 -17.459 -4.243 1.00 42.97 439 SER A C 1
ATOM 3561 O O . SER A 1 439 ? -18.663 -18.367 -4.883 1.00 42.97 439 SER A O 1
ATOM 3563 N N . ASN A 1 440 ? -18.492 -16.400 -3.833 1.00 52.41 440 ASN A N 1
ATOM 3564 C CA . ASN A 1 440 ? -17.038 -16.256 -4.025 1.00 52.41 440 ASN A CA 1
ATOM 3565 C C . ASN A 1 440 ? -16.192 -17.277 -3.231 1.00 52.41 440 ASN A C 1
ATOM 3567 O O . ASN A 1 440 ? -14.968 -17.167 -3.175 1.00 52.41 440 ASN A O 1
ATOM 3571 N N . TYR A 1 441 ? -16.814 -18.300 -2.641 1.00 63.62 441 TYR A N 1
ATOM 3572 C CA . TYR A 1 441 ? -16.103 -19.438 -2.082 1.00 63.62 441 TYR A CA 1
ATOM 3573 C C . TYR A 1 441 ? -15.664 -20.357 -3.219 1.00 63.62 441 TYR A C 1
ATOM 3575 O O . TYR A 1 441 ? -16.475 -20.885 -3.977 1.00 63.62 441 TYR A O 1
ATOM 3583 N N . PHE A 1 442 ? -14.350 -20.518 -3.352 1.00 76.31 442 PHE A N 1
ATOM 3584 C CA . PHE A 1 442 ? -13.754 -21.477 -4.268 1.00 76.31 442 PHE A CA 1
ATOM 3585 C C . PHE A 1 442 ? -14.196 -22.890 -3.870 1.00 76.31 442 PHE A C 1
ATOM 3587 O O . PHE A 1 442 ? -13.705 -23.441 -2.891 1.00 76.31 442 PHE A O 1
ATOM 3594 N N . VAL A 1 443 ? -15.140 -23.463 -4.616 1.00 84.44 443 VAL A N 1
ATOM 3595 C CA . VAL A 1 443 ? -15.507 -24.875 -4.490 1.00 84.44 443 VAL A CA 1
ATOM 3596 C C . VAL A 1 443 ? -14.449 -25.691 -5.214 1.00 84.44 443 VAL A C 1
ATOM 3598 O O . VAL A 1 443 ? -14.168 -25.439 -6.388 1.00 84.44 443 VAL A O 1
ATOM 3601 N N . TRP A 1 444 ? -13.864 -26.669 -4.523 1.00 88.56 444 TRP A N 1
ATOM 3602 C CA . TRP A 1 444 ? -12.908 -27.567 -5.159 1.00 88.56 444 TRP A CA 1
ATOM 3603 C C . TRP A 1 444 ? -13.565 -28.273 -6.358 1.00 88.56 444 TRP A C 1
ATOM 3605 O O . TRP A 1 444 ? -14.623 -28.890 -6.187 1.00 88.56 444 TRP A O 1
ATOM 3615 N N . PRO A 1 445 ? -12.989 -28.195 -7.569 1.00 90.75 445 PRO A N 1
ATOM 3616 C CA . PRO A 1 445 ? -13.630 -28.752 -8.748 1.00 90.75 445 PRO A CA 1
ATOM 3617 C C . PRO A 1 445 ? -13.656 -30.285 -8.669 1.00 90.75 445 PRO A C 1
ATOM 3619 O O . PRO A 1 445 ? -12.639 -30.926 -8.411 1.00 90.75 445 PRO A O 1
ATOM 3622 N N . SER A 1 446 ? -14.831 -30.879 -8.896 1.00 91.00 446 SER A N 1
ATOM 3623 C CA . SER A 1 446 ? -14.972 -32.334 -9.065 1.00 91.00 446 SER A CA 1
ATOM 3624 C C . SER A 1 446 ? -14.449 -32.758 -10.439 1.00 91.00 446 SER A C 1
ATOM 3626 O O . SER A 1 446 ? -14.593 -31.995 -11.394 1.00 91.00 446 SER A O 1
ATOM 3628 N N . THR A 1 447 ? -13.882 -33.962 -10.543 1.00 92.44 447 THR A N 1
ATOM 3629 C CA . THR A 1 447 ? -13.448 -34.606 -11.797 1.00 92.44 447 THR A CA 1
ATOM 3630 C C . THR A 1 447 ? -14.462 -35.618 -12.342 1.00 92.44 447 THR A C 1
ATOM 3632 O O . THR A 1 447 ? -14.216 -36.234 -13.379 1.00 92.44 447 THR A O 1
ATOM 3635 N N . GLU A 1 448 ? -15.603 -35.795 -11.673 1.00 91.31 448 GLU A N 1
ATOM 3636 C CA . GLU A 1 448 ? -16.668 -36.710 -12.092 1.00 91.31 448 GLU A CA 1
ATOM 3637 C C . GLU A 1 448 ? -17.532 -36.093 -13.202 1.00 91.31 448 GLU A C 1
ATOM 3639 O O . GLU A 1 448 ? -17.810 -34.886 -13.215 1.00 91.31 448 GLU A O 1
ATOM 3644 N N . LEU A 1 449 ? -17.987 -36.936 -14.131 1.00 87.31 449 LEU A N 1
ATOM 3645 C CA . LEU A 1 449 ? -18.962 -36.572 -15.155 1.00 87.31 449 LEU A CA 1
ATOM 3646 C C . LEU A 1 449 ? -20.364 -36.606 -14.533 1.00 87.31 449 LEU A C 1
ATOM 3648 O O . LEU A 1 449 ? -21.008 -37.648 -14.480 1.00 87.31 449 LEU A O 1
ATOM 3652 N N . LYS A 1 450 ? -20.853 -35.470 -14.031 1.00 79.94 450 LYS A N 1
ATOM 3653 C CA . LYS A 1 450 ? -22.256 -35.365 -13.605 1.00 79.94 450 LYS A CA 1
ATOM 3654 C C . LYS A 1 450 ? -23.135 -35.174 -14.842 1.00 79.94 450 LYS A C 1
ATOM 3656 O O . LYS A 1 450 ? -22.954 -34.194 -15.556 1.00 79.94 450 LYS A O 1
ATOM 3661 N N . GLY A 1 451 ? -24.085 -36.081 -15.075 1.00 56.06 451 GLY A N 1
ATOM 3662 C CA . GLY A 1 451 ? -25.008 -36.086 -16.225 1.00 56.06 451 GLY A CA 1
ATOM 3663 C C . GLY A 1 451 ? -26.086 -34.989 -16.229 1.00 56.06 451 GLY A C 1
ATOM 3664 O O . GLY A 1 451 ? -27.206 -35.248 -16.653 1.00 56.06 451 GLY A O 1
ATOM 3665 N N . GLY A 1 452 ? -25.786 -33.790 -15.723 1.00 53.44 452 GLY A N 1
ATOM 3666 C CA . GLY A 1 452 ? -26.678 -32.627 -15.806 1.00 53.44 452 GLY A CA 1
ATOM 3667 C C . GLY A 1 452 ? -26.497 -31.846 -17.116 1.00 53.44 452 GLY A C 1
ATOM 3668 O O . GLY A 1 452 ? -25.493 -32.056 -17.801 1.00 53.44 452 GLY A O 1
ATOM 3669 N N . PRO A 1 453 ? -27.431 -30.935 -17.465 1.00 46.09 453 PRO A N 1
ATOM 3670 C CA . PRO A 1 453 ? -27.333 -30.108 -18.666 1.00 46.09 453 PRO A CA 1
ATOM 3671 C C . PRO A 1 453 ? -25.988 -29.378 -18.671 1.00 46.09 453 PRO A C 1
ATOM 3673 O O . PRO A 1 453 ? -25.649 -28.656 -17.730 1.00 46.09 453 PRO A O 1
ATOM 3676 N N . GLN A 1 454 ? -25.190 -29.655 -19.700 1.00 46.34 454 GLN A N 1
ATOM 3677 C CA . GLN A 1 454 ? -23.849 -29.117 -19.855 1.00 46.34 454 GLN A CA 1
ATOM 3678 C C . GLN A 1 454 ? -23.930 -27.590 -19.899 1.00 46.34 454 GLN A C 1
ATOM 3680 O O . GLN A 1 454 ? -24.469 -27.015 -20.839 1.00 46.34 454 GLN A O 1
ATOM 3685 N N . TYR A 1 455 ? -23.376 -26.921 -18.887 1.00 45.03 455 TYR A N 1
ATOM 3686 C CA . TYR A 1 455 ? -22.950 -25.537 -19.053 1.00 45.03 455 TYR A CA 1
ATOM 3687 C C . TYR A 1 455 ? -21.798 -25.574 -20.063 1.00 45.03 455 TYR A C 1
ATOM 3689 O O . TYR A 1 455 ? -20.662 -25.897 -19.711 1.00 45.03 455 TYR A O 1
ATOM 3697 N N . GLU A 1 456 ? -22.114 -25.345 -21.337 1.00 44.59 456 GLU A N 1
ATOM 3698 C CA . GLU A 1 456 ? -21.132 -25.146 -22.399 1.00 44.59 456 GLU A CA 1
ATOM 3699 C C . GLU A 1 456 ? -20.408 -23.820 -22.152 1.00 44.59 456 GLU A C 1
ATOM 3701 O O . GLU A 1 456 ? -20.710 -22.782 -22.738 1.00 44.59 456 GLU A O 1
ATOM 3706 N N . GLU A 1 457 ? -19.432 -23.837 -21.250 1.00 51.22 457 GLU A N 1
ATOM 3707 C CA . GLU A 1 457 ? -18.420 -22.794 -21.209 1.00 51.22 457 GLU A CA 1
ATOM 3708 C C . GLU A 1 457 ? -17.548 -22.999 -22.459 1.00 51.22 457 GLU A C 1
ATOM 3710 O O . GLU A 1 457 ? -16.609 -23.801 -22.456 1.00 51.22 457 GLU A O 1
ATOM 3715 N N . LYS A 1 458 ? -17.947 -22.360 -23.573 1.00 50.47 458 LYS A N 1
ATOM 3716 C CA . LYS A 1 458 ? -17.237 -22.369 -24.861 1.00 50.47 458 LYS A CA 1
ATOM 3717 C C . LYS A 1 458 ? -15.799 -21.914 -24.636 1.00 50.47 458 LYS A C 1
ATOM 3719 O O . LYS A 1 458 ? -15.497 -20.727 -24.614 1.00 50.47 458 LYS A O 1
ATOM 3724 N N . THR A 1 459 ? -14.919 -22.879 -24.431 1.00 54.72 459 THR A N 1
ATOM 3725 C CA . THR A 1 459 ? -13.479 -22.673 -24.415 1.00 54.72 459 THR A CA 1
ATOM 3726 C C . THR A 1 459 ? -13.017 -22.905 -25.842 1.00 54.72 459 THR A C 1
ATOM 3728 O O . THR A 1 459 ? -13.221 -23.991 -26.385 1.00 54.72 459 THR A O 1
ATOM 3731 N N . ASP A 1 460 ? -12.451 -21.876 -26.469 1.00 61.56 460 ASP A N 1
ATOM 3732 C CA . ASP A 1 460 ? -11.847 -22.002 -27.791 1.00 61.56 460 ASP A CA 1
ATOM 3733 C C . ASP A 1 460 ? -10.749 -23.071 -27.729 1.00 61.56 460 ASP A C 1
ATOM 3735 O O . ASP A 1 460 ? -9.688 -22.875 -27.136 1.00 61.56 460 ASP A O 1
ATOM 3739 N N . PHE A 1 461 ? -11.007 -24.232 -28.339 1.00 58.03 461 PHE A N 1
ATOM 3740 C CA . PHE A 1 461 ? -10.110 -25.397 -28.335 1.00 58.03 461 PHE A CA 1
ATOM 3741 C C . PHE A 1 461 ? -8.732 -25.121 -28.964 1.00 58.03 461 PHE A C 1
ATOM 3743 O O . PHE A 1 461 ? -7.829 -25.951 -28.851 1.00 58.03 461 PHE A O 1
ATOM 3750 N N . ASN A 1 462 ? -8.566 -23.965 -29.608 1.00 65.69 462 ASN A N 1
ATOM 3751 C CA . ASN A 1 462 ? -7.332 -23.552 -30.264 1.00 65.69 462 ASN A CA 1
ATOM 3752 C C . ASN A 1 462 ? -6.378 -22.778 -29.344 1.00 65.69 462 ASN A C 1
ATOM 3754 O O . ASN A 1 462 ? -5.209 -22.617 -29.697 1.00 65.69 462 ASN A O 1
ATOM 3758 N N . GLU A 1 463 ? -6.827 -22.308 -28.177 1.00 73.81 463 GLU A N 1
ATOM 3759 C CA . GLU A 1 463 ? -5.963 -21.535 -27.288 1.00 73.81 463 GLU A CA 1
ATOM 3760 C C . GLU A 1 463 ? -5.134 -22.428 -26.360 1.00 73.81 463 GLU A C 1
ATOM 3762 O O . GLU A 1 463 ? -5.625 -23.310 -25.651 1.00 73.81 463 GLU A O 1
ATOM 3767 N N . GLU A 1 464 ? -3.826 -22.176 -26.336 1.00 86.38 464 GLU A N 1
ATOM 3768 C CA . GLU A 1 464 ? -2.928 -22.806 -25.380 1.00 86.38 464 GLU A CA 1
ATOM 3769 C C . GLU A 1 464 ? -3.261 -22.346 -23.951 1.00 86.38 464 GLU A C 1
ATOM 3771 O O . GLU A 1 464 ? -3.262 -21.147 -23.656 1.00 86.38 464 GLU A O 1
ATOM 3776 N N . SER A 1 465 ? -3.522 -23.297 -23.045 1.00 90.62 465 SER A N 1
ATOM 3777 C CA . SER A 1 465 ? -3.862 -22.976 -21.656 1.00 90.62 465 SER A CA 1
ATOM 3778 C C . SER A 1 465 ? -2.716 -22.251 -20.946 1.00 90.62 465 SER A C 1
ATOM 3780 O O . SER A 1 465 ? -1.538 -22.527 -21.184 1.00 90.62 465 SER A O 1
ATOM 3782 N N . ASP A 1 466 ? -3.041 -21.353 -20.012 1.00 90.62 466 ASP A N 1
ATOM 3783 C CA . ASP A 1 466 ? -2.022 -20.608 -19.255 1.00 90.62 466 ASP A CA 1
ATOM 3784 C C . ASP A 1 466 ? -1.073 -21.531 -18.475 1.00 90.62 466 ASP A C 1
ATOM 3786 O O . ASP A 1 466 ? 0.109 -21.229 -18.329 1.00 90.62 466 ASP A O 1
ATOM 3790 N N . LEU A 1 467 ? -1.557 -22.699 -18.035 1.00 94.50 467 LEU A N 1
ATOM 3791 C CA . LEU A 1 467 ? -0.710 -23.735 -17.442 1.00 94.50 467 LEU A CA 1
ATOM 3792 C C . LEU A 1 467 ? 0.320 -24.274 -18.439 1.00 94.50 467 LEU A C 1
ATOM 3794 O O . LEU A 1 467 ? 1.492 -24.422 -18.091 1.00 94.50 467 LEU A O 1
ATOM 3798 N N . LYS A 1 468 ? -0.092 -24.535 -19.682 1.00 94.75 468 LYS A N 1
ATOM 3799 C CA . LYS A 1 468 ? 0.812 -25.029 -20.720 1.00 94.75 468 LYS A CA 1
ATOM 3800 C C . LYS A 1 468 ? 1.846 -23.969 -21.120 1.00 94.75 468 LYS A C 1
ATOM 3802 O O . LYS A 1 468 ? 3.017 -24.313 -21.252 1.00 94.75 468 LYS A O 1
ATOM 3807 N N . LYS A 1 469 ? 1.469 -22.681 -21.157 1.00 94.94 469 LYS A N 1
ATOM 3808 C CA . LYS A 1 469 ? 2.412 -21.550 -21.336 1.00 94.94 469 LYS A CA 1
ATOM 3809 C C . LYS A 1 469 ? 3.486 -21.489 -20.241 1.00 94.94 469 LYS A C 1
ATOM 3811 O O . LYS A 1 469 ? 4.608 -21.068 -20.506 1.00 94.94 469 LYS A O 1
ATOM 3816 N N . LEU A 1 470 ? 3.163 -21.929 -19.021 1.00 93.69 470 LEU A N 1
ATOM 3817 C CA . LEU A 1 470 ? 4.110 -22.050 -17.903 1.00 93.69 470 LEU A CA 1
ATOM 3818 C C . LEU A 1 470 ? 4.941 -23.347 -17.938 1.00 93.69 470 LEU A C 1
ATOM 3820 O O . LEU A 1 470 ? 5.745 -23.587 -17.039 1.00 93.69 470 LEU A O 1
ATOM 3824 N N . GLY A 1 471 ? 4.772 -24.177 -18.970 1.00 96.19 471 GLY A N 1
ATOM 3825 C CA . GLY A 1 471 ? 5.504 -25.427 -19.157 1.00 96.19 471 GLY A CA 1
ATOM 3826 C C . GLY A 1 471 ? 4.879 -26.634 -18.460 1.00 96.19 471 GLY A C 1
ATOM 3827 O O . GLY A 1 471 ? 5.550 -27.652 -18.319 1.00 96.19 471 GLY A O 1
ATOM 3828 N N . TYR A 1 472 ? 3.622 -26.554 -18.008 1.00 97.62 472 TYR A N 1
ATOM 3829 C CA . TYR A 1 472 ? 2.932 -27.699 -17.415 1.00 97.62 472 TYR A CA 1
ATOM 3830 C C . TYR A 1 472 ? 2.458 -28.670 -18.504 1.00 97.62 472 TYR A C 1
ATOM 3832 O O . TYR A 1 472 ? 1.613 -28.330 -19.334 1.00 97.62 472 TYR A O 1
ATOM 3840 N N . GLN A 1 473 ? 2.967 -29.900 -18.474 1.00 97.12 473 GLN A N 1
ATOM 3841 C CA . GLN A 1 473 ? 2.544 -30.996 -19.346 1.00 97.12 473 GLN A CA 1
ATOM 3842 C C . GLN A 1 473 ? 2.692 -32.340 -18.628 1.00 97.12 473 GLN A C 1
ATOM 3844 O O . GLN A 1 473 ? 3.555 -32.496 -17.766 1.00 97.12 473 GLN A O 1
ATOM 3849 N N . ILE A 1 474 ? 1.847 -33.316 -18.976 1.00 97.44 474 ILE A N 1
ATOM 3850 C CA . ILE A 1 474 ? 1.920 -34.666 -18.398 1.00 97.44 474 ILE A CA 1
ATOM 3851 C C . ILE A 1 474 ? 3.043 -35.481 -19.045 1.00 97.44 474 ILE A C 1
ATOM 3853 O O . ILE A 1 474 ? 3.878 -36.057 -18.350 1.00 97.44 474 ILE A O 1
ATOM 3857 N N . THR A 1 475 ? 3.089 -35.514 -20.376 1.00 95.00 475 THR A N 1
ATOM 3858 C CA . THR A 1 475 ? 4.084 -36.290 -21.120 1.00 95.00 475 THR A CA 1
ATOM 3859 C C . THR A 1 475 ? 5.471 -35.663 -20.985 1.00 95.00 475 THR A C 1
ATOM 3861 O O . THR A 1 475 ? 5.636 -34.459 -21.163 1.00 95.00 475 THR A O 1
ATOM 3864 N N . GLY A 1 476 ? 6.484 -36.479 -20.682 1.00 93.75 476 GLY A N 1
ATOM 3865 C CA . GLY A 1 476 ? 7.883 -36.034 -20.626 1.00 93.75 476 GLY A CA 1
ATOM 3866 C C . GLY A 1 476 ? 8.284 -35.263 -19.360 1.00 93.75 476 GLY A C 1
ATOM 3867 O O . GLY A 1 476 ? 9.410 -34.771 -19.280 1.00 93.75 476 GLY A O 1
ATOM 3868 N N . MET A 1 477 ? 7.406 -35.165 -18.355 1.00 97.19 477 MET A N 1
ATOM 3869 C CA . MET A 1 477 ? 7.712 -34.529 -17.070 1.00 97.19 477 MET A CA 1
ATOM 3870 C C . MET A 1 477 ? 7.502 -35.474 -15.889 1.00 97.19 477 MET A C 1
ATOM 3872 O O . MET A 1 477 ? 6.479 -36.147 -15.788 1.00 97.19 477 MET A O 1
ATOM 3876 N N . THR A 1 478 ? 8.448 -35.454 -14.948 1.00 97.56 478 THR A N 1
ATOM 3877 C CA . THR A 1 478 ? 8.297 -36.134 -13.655 1.00 97.56 478 THR A CA 1
ATOM 3878 C C . THR A 1 478 ? 7.344 -35.358 -12.745 1.00 97.56 478 THR A C 1
ATOM 3880 O O . THR A 1 478 ? 7.175 -34.141 -12.902 1.00 97.56 478 THR A O 1
ATOM 3883 N N . ARG A 1 479 ? 6.751 -36.041 -11.758 1.00 98.00 479 ARG A N 1
ATOM 3884 C CA . ARG A 1 479 ? 5.845 -35.436 -10.766 1.00 98.00 479 ARG A CA 1
ATOM 3885 C C . ARG A 1 479 ? 6.484 -34.242 -10.053 1.00 98.00 479 ARG A C 1
ATOM 3887 O O . ARG A 1 479 ? 5.829 -33.226 -9.847 1.00 98.00 479 ARG A O 1
ATOM 3894 N N . GLU A 1 480 ? 7.779 -34.305 -9.748 1.00 96.25 480 GLU A N 1
ATOM 3895 C CA . GLU A 1 480 ? 8.522 -33.231 -9.074 1.00 96.25 480 GLU A CA 1
ATOM 3896 C C . GLU A 1 480 ? 8.653 -31.994 -9.964 1.00 96.25 480 GLU A C 1
ATOM 3898 O O . GLU A 1 480 ? 8.480 -30.867 -9.497 1.00 96.25 480 GLU A O 1
ATOM 3903 N N . LYS A 1 481 ? 8.944 -32.187 -11.258 1.00 96.62 481 LYS A N 1
ATOM 3904 C CA . LYS A 1 481 ? 9.037 -31.078 -12.217 1.00 96.62 481 LYS A CA 1
ATOM 3905 C C . LYS A 1 481 ? 7.673 -30.430 -12.432 1.00 96.62 481 LYS A C 1
ATOM 3907 O O . LYS A 1 481 ? 7.589 -29.204 -12.416 1.00 96.62 481 LYS A O 1
ATOM 3912 N N . ARG A 1 482 ? 6.612 -31.230 -12.590 1.00 98.12 482 ARG A N 1
ATOM 3913 C CA . ARG A 1 482 ? 5.242 -30.710 -12.723 1.00 98.12 482 ARG A CA 1
ATOM 3914 C C . ARG A 1 482 ? 4.816 -29.943 -11.480 1.00 98.12 482 ARG A C 1
ATOM 3916 O O . ARG A 1 482 ? 4.290 -28.843 -11.605 1.00 98.12 482 ARG A O 1
ATOM 3923 N N . TRP A 1 483 ? 5.126 -30.470 -10.296 1.00 97.94 483 TRP A N 1
ATOM 3924 C CA . TRP A 1 483 ? 4.830 -29.799 -9.036 1.00 97.94 483 TRP A CA 1
ATOM 3925 C C . TRP A 1 483 ? 5.485 -28.417 -8.944 1.00 97.94 483 TRP A C 1
ATOM 3927 O O . TRP A 1 483 ? 4.797 -27.448 -8.647 1.00 97.94 483 TRP A O 1
ATOM 3937 N N . LYS A 1 484 ? 6.769 -28.285 -9.302 1.00 96.44 484 LYS A N 1
ATOM 3938 C CA . LYS A 1 484 ? 7.452 -26.977 -9.332 1.00 96.44 484 LYS A CA 1
ATOM 3939 C C . LYS A 1 484 ? 6.765 -25.973 -10.262 1.00 96.44 484 LYS A C 1
ATOM 3941 O O . LYS A 1 484 ? 6.659 -24.797 -9.922 1.00 96.44 484 LYS A O 1
ATOM 3946 N N . VAL A 1 485 ? 6.280 -26.421 -11.423 1.00 97.25 485 VAL A N 1
ATOM 3947 C CA . VAL A 1 485 ? 5.506 -25.559 -12.332 1.00 97.25 485 VAL A CA 1
ATOM 3948 C C . VAL A 1 485 ? 4.174 -25.155 -11.698 1.00 97.25 485 VAL A C 1
ATOM 3950 O O . VAL A 1 485 ? 3.800 -23.986 -11.768 1.00 97.25 485 VAL A O 1
ATOM 3953 N N . LEU A 1 486 ? 3.482 -26.082 -11.032 1.00 97.25 486 LEU A N 1
ATOM 3954 C CA . LEU A 1 486 ? 2.225 -25.797 -10.339 1.00 97.25 486 LEU A CA 1
ATOM 3955 C C . LEU A 1 486 ? 2.403 -24.808 -9.179 1.00 97.25 486 LEU A C 1
ATOM 3957 O O . LEU A 1 486 ? 1.578 -23.912 -9.039 1.00 97.25 486 LEU A O 1
ATOM 3961 N N . GLU A 1 487 ? 3.485 -24.887 -8.402 1.00 96.38 487 GLU A N 1
ATOM 3962 C CA . GLU A 1 487 ? 3.790 -23.908 -7.345 1.00 96.38 487 GLU A CA 1
ATOM 3963 C C . GLU A 1 487 ? 3.952 -22.488 -7.908 1.00 96.38 487 GLU A C 1
ATOM 3965 O O . GLU A 1 487 ? 3.477 -21.512 -7.320 1.00 96.38 487 GLU A O 1
ATOM 3970 N N . VAL A 1 488 ? 4.605 -22.362 -9.068 1.00 92.12 488 VAL A N 1
ATOM 3971 C CA . VAL A 1 488 ? 4.746 -21.084 -9.780 1.00 92.12 488 VAL A CA 1
ATOM 3972 C C . VAL A 1 488 ? 3.396 -20.626 -10.335 1.00 92.12 488 VAL A C 1
ATOM 3974 O O . VAL A 1 488 ? 3.028 -19.465 -10.158 1.00 92.12 488 VAL A O 1
ATOM 3977 N N . ALA A 1 489 ? 2.627 -21.528 -10.945 1.00 95.81 489 ALA A N 1
ATOM 3978 C CA . ALA A 1 489 ? 1.315 -21.220 -11.503 1.00 95.81 489 ALA A CA 1
ATOM 3979 C C . ALA A 1 489 ? 0.321 -20.761 -10.429 1.00 95.81 489 ALA A C 1
ATOM 3981 O O . ALA A 1 489 ? -0.360 -19.757 -10.615 1.00 95.81 489 ALA A O 1
ATOM 3982 N N . VAL A 1 490 ? 0.274 -21.425 -9.270 1.00 94.56 490 VAL A N 1
ATOM 3983 C CA . VAL A 1 490 ? -0.595 -21.022 -8.153 1.00 94.56 490 VAL A CA 1
ATOM 3984 C C . VAL A 1 490 ? -0.273 -19.596 -7.698 1.00 94.56 490 VAL A C 1
ATOM 3986 O O . VAL A 1 490 ? -1.199 -18.827 -7.453 1.00 94.56 490 VAL A O 1
ATOM 3989 N N . LYS A 1 491 ? 1.010 -19.210 -7.652 1.00 88.44 491 LYS A N 1
ATOM 3990 C CA . LYS A 1 491 ? 1.431 -17.840 -7.309 1.00 88.44 491 LYS A CA 1
ATOM 3991 C C . LYS A 1 491 ? 1.063 -16.809 -8.380 1.00 88.44 491 LYS A C 1
ATOM 3993 O O . LYS A 1 491 ? 0.745 -15.681 -8.028 1.00 88.44 491 LYS A O 1
ATOM 3998 N N . GLN A 1 492 ? 1.137 -17.172 -9.662 1.00 87.69 492 GLN A N 1
ATOM 3999 C CA . GLN A 1 492 ? 0.943 -16.227 -10.769 1.00 87.69 492 GLN A CA 1
ATOM 4000 C C . GLN A 1 492 ? -0.517 -16.075 -11.210 1.00 87.69 492 GLN A C 1
ATOM 4002 O O . GLN A 1 492 ? -0.964 -14.959 -11.450 1.00 87.69 492 GLN A O 1
ATOM 4007 N N . ILE A 1 493 ? -1.258 -17.181 -11.338 1.00 92.56 493 ILE A N 1
ATOM 4008 C CA . ILE A 1 493 ? -2.629 -17.196 -11.884 1.00 92.56 493 ILE A CA 1
ATOM 4009 C C . ILE A 1 493 ? -3.698 -17.611 -10.860 1.00 92.56 493 ILE A C 1
ATOM 4011 O O . ILE A 1 493 ? -4.892 -17.505 -11.144 1.00 92.56 493 ILE A O 1
ATOM 4015 N N . GLY A 1 494 ? -3.291 -18.053 -9.665 1.00 90.81 494 GLY A N 1
ATOM 4016 C CA . GLY A 1 494 ? -4.183 -18.410 -8.559 1.00 90.81 494 GLY A CA 1
ATOM 4017 C C . GLY A 1 494 ? -4.648 -19.872 -8.564 1.00 90.81 494 GLY A C 1
ATOM 4018 O O . GLY A 1 494 ? -4.902 -20.470 -9.611 1.00 90.81 494 GLY A O 1
ATOM 4019 N N . LEU A 1 495 ? -4.822 -20.451 -7.366 1.00 93.31 495 LEU A N 1
ATOM 4020 C CA . LEU A 1 495 ? -5.206 -21.863 -7.180 1.00 93.31 495 LEU A CA 1
ATOM 4021 C C . LEU A 1 495 ? -6.518 -22.218 -7.875 1.00 93.31 495 LEU A C 1
ATOM 4023 O O . LEU A 1 495 ? -6.608 -23.286 -8.471 1.00 93.31 495 LEU A O 1
ATOM 4027 N N . LYS A 1 496 ? -7.522 -21.330 -7.817 1.00 92.56 496 LYS A N 1
ATOM 4028 C CA . LYS A 1 496 ? -8.827 -21.560 -8.450 1.00 92.56 496 LYS A CA 1
ATOM 4029 C C . LYS A 1 496 ? -8.651 -21.863 -9.935 1.00 92.56 496 LYS A C 1
ATOM 4031 O O . LYS A 1 496 ? -9.067 -22.921 -10.394 1.00 92.56 496 LYS A O 1
ATOM 4036 N N . LYS A 1 497 ? -7.980 -20.979 -10.677 1.00 92.50 497 LYS A N 1
ATOM 4037 C CA . LYS A 1 497 ? -7.788 -21.146 -12.122 1.00 92.50 497 LYS A CA 1
ATOM 4038 C C . LYS A 1 497 ? -6.988 -22.412 -12.437 1.00 92.50 497 LYS A C 1
ATOM 4040 O O . LYS A 1 497 ? -7.389 -23.173 -13.314 1.00 92.50 497 LYS A O 1
ATOM 4045 N N . VAL A 1 498 ? -5.919 -22.677 -11.680 1.00 95.69 498 VAL A N 1
ATOM 4046 C CA . VAL A 1 498 ? -5.101 -23.896 -11.819 1.00 95.69 498 VAL A CA 1
ATOM 4047 C C . VAL A 1 498 ? -5.948 -25.156 -11.623 1.00 95.69 498 VAL A C 1
ATOM 4049 O O . VAL A 1 498 ? -5.983 -26.015 -12.502 1.00 95.69 498 VAL A O 1
ATOM 4052 N N . ALA A 1 499 ? -6.669 -25.252 -10.506 1.00 95.75 499 ALA A N 1
ATOM 4053 C CA . ALA A 1 499 ? -7.465 -26.425 -10.165 1.00 95.75 499 ALA A CA 1
ATOM 4054 C C . ALA A 1 499 ? -8.600 -26.659 -11.172 1.00 95.75 499 ALA A C 1
ATOM 4056 O O . ALA A 1 499 ? -8.789 -27.788 -11.622 1.00 95.75 499 ALA A O 1
ATOM 4057 N N . TYR A 1 500 ? -9.328 -25.609 -11.572 1.00 93.94 500 TYR A N 1
ATOM 4058 C CA . TYR A 1 500 ? -10.390 -25.736 -12.576 1.00 93.94 500 TYR A CA 1
ATOM 4059 C C . TYR A 1 500 ? -9.837 -26.157 -13.940 1.00 93.94 500 TYR A C 1
ATOM 4061 O O . TYR A 1 500 ? -10.423 -27.034 -14.567 1.00 93.94 500 TYR A O 1
ATOM 4069 N N . THR A 1 501 ? -8.684 -25.625 -14.360 1.00 95.06 501 THR A N 1
ATOM 4070 C CA . THR A 1 501 ? -8.047 -26.014 -15.632 1.00 95.06 501 THR A CA 1
ATOM 4071 C C . THR A 1 501 ? -7.670 -27.499 -15.636 1.00 95.06 501 THR A C 1
ATOM 4073 O O . THR A 1 501 ? -7.954 -28.214 -16.596 1.00 95.06 501 THR A O 1
ATOM 4076 N N . ILE A 1 502 ? -7.059 -27.998 -14.554 1.00 96.06 502 ILE A N 1
ATOM 4077 C CA . ILE A 1 502 ? -6.689 -29.419 -14.458 1.00 96.06 502 ILE A CA 1
ATOM 4078 C C . ILE A 1 502 ? -7.943 -30.302 -14.396 1.00 96.06 502 ILE A C 1
ATOM 4080 O O . ILE A 1 502 ? -8.033 -31.290 -15.122 1.00 96.06 502 ILE A O 1
ATOM 4084 N N . ALA A 1 503 ? -8.944 -29.932 -13.593 1.00 95.38 503 ALA A N 1
ATOM 4085 C CA . ALA A 1 503 ? -10.189 -30.693 -13.494 1.00 95.38 503 ALA A CA 1
ATOM 4086 C C . ALA A 1 503 ? -10.965 -30.725 -14.821 1.00 95.38 503 ALA A C 1
ATOM 4088 O O . ALA A 1 503 ? -11.545 -31.753 -15.172 1.00 95.38 503 ALA A O 1
ATOM 4089 N N . GLN A 1 504 ? -10.944 -29.632 -15.587 1.00 93.19 504 GLN A N 1
ATOM 4090 C CA . GLN A 1 504 ? -11.522 -29.575 -16.926 1.00 93.19 504 GLN A CA 1
ATOM 4091 C C . GLN A 1 504 ? -10.800 -30.527 -17.884 1.00 93.19 504 GLN A C 1
ATOM 4093 O O . GLN A 1 504 ? -11.469 -31.281 -18.584 1.00 93.19 504 GLN A O 1
ATOM 4098 N N . ASN A 1 505 ? -9.462 -30.578 -17.868 1.00 94.31 505 ASN A N 1
ATOM 4099 C CA . ASN A 1 505 ? -8.701 -31.543 -18.672 1.00 94.31 505 ASN A CA 1
ATOM 4100 C C . ASN A 1 505 ? -9.084 -32.994 -18.347 1.00 94.31 505 ASN A C 1
ATOM 4102 O O . ASN A 1 505 ? -9.262 -33.799 -19.264 1.00 94.31 505 ASN A O 1
ATOM 4106 N N . VAL A 1 506 ? -9.276 -33.316 -17.061 1.00 94.81 506 VAL A N 1
ATOM 4107 C CA . VAL A 1 506 ? -9.757 -34.640 -16.641 1.00 94.81 506 VAL A CA 1
ATOM 4108 C C . VAL A 1 506 ? -11.139 -34.922 -17.227 1.00 94.81 506 VAL A C 1
ATOM 4110 O O . VAL A 1 506 ? -11.311 -35.932 -17.907 1.00 94.81 506 VAL A O 1
ATOM 4113 N N . LYS A 1 507 ? -12.110 -34.018 -17.043 1.00 93.19 507 LYS A N 1
ATOM 4114 C CA . LYS A 1 507 ? -13.475 -34.190 -17.575 1.00 93.19 507 LYS A CA 1
ATOM 4115 C C . LYS A 1 507 ? -13.499 -34.333 -19.091 1.00 93.19 507 LYS A C 1
ATOM 4117 O O . LYS A 1 507 ? -14.171 -35.223 -19.601 1.00 93.19 507 LYS A O 1
ATOM 4122 N N . LEU A 1 508 ? -12.743 -33.498 -19.803 1.00 92.38 508 LEU A N 1
ATOM 4123 C CA . LEU A 1 508 ? -12.644 -33.541 -21.260 1.00 92.38 508 LEU A CA 1
ATOM 4124 C C . LEU A 1 508 ? -12.131 -34.897 -21.748 1.00 92.38 508 LEU A C 1
ATOM 4126 O O . LEU A 1 508 ? -12.630 -35.406 -22.746 1.00 92.38 508 LEU A O 1
ATOM 4130 N N . ARG A 1 509 ? -11.161 -35.510 -21.054 1.00 94.62 509 ARG A N 1
ATOM 4131 C CA . ARG A 1 509 ? -10.669 -36.847 -21.421 1.00 94.62 509 ARG A CA 1
ATOM 4132 C C . ARG A 1 509 ? -11.601 -37.967 -20.985 1.00 94.62 509 ARG A C 1
ATOM 4134 O O . ARG A 1 509 ? -11.787 -38.885 -21.775 1.00 94.62 509 ARG A O 1
ATOM 4141 N N . LYS A 1 510 ? -12.226 -37.886 -19.805 1.00 94.38 510 LYS A N 1
ATOM 4142 C CA . LYS A 1 510 ? -13.231 -38.872 -19.368 1.00 94.38 510 LYS A CA 1
ATOM 4143 C C . LYS A 1 510 ? -14.454 -38.889 -20.289 1.00 94.38 510 LYS A C 1
ATOM 4145 O O . LYS A 1 510 ? -14.954 -39.959 -20.607 1.00 94.38 510 LYS A O 1
ATOM 4150 N N . GLY A 1 511 ? -14.896 -37.722 -20.762 1.00 90.88 511 GLY A N 1
ATOM 4151 C CA . GLY A 1 511 ? -16.084 -37.577 -21.612 1.00 90.88 511 GLY A CA 1
ATOM 4152 C C . GLY A 1 511 ? -15.932 -38.095 -23.047 1.00 90.88 511 GLY A C 1
ATOM 4153 O O . GLY A 1 511 ? -16.924 -38.194 -23.763 1.00 90.88 511 GLY A O 1
ATOM 4154 N N . GLN A 1 512 ? -14.718 -38.432 -23.499 1.00 92.06 512 GLN A N 1
ATOM 4155 C CA . GLN A 1 512 ? -14.510 -39.021 -24.826 1.00 92.06 512 GLN A CA 1
ATOM 4156 C C . GLN A 1 512 ? -14.960 -40.490 -24.849 1.00 92.06 512 GLN A C 1
ATOM 4158 O O . GLN A 1 512 ? -14.868 -41.193 -23.844 1.00 92.06 512 GLN A O 1
ATOM 4163 N N . LYS A 1 513 ? -15.397 -40.999 -26.01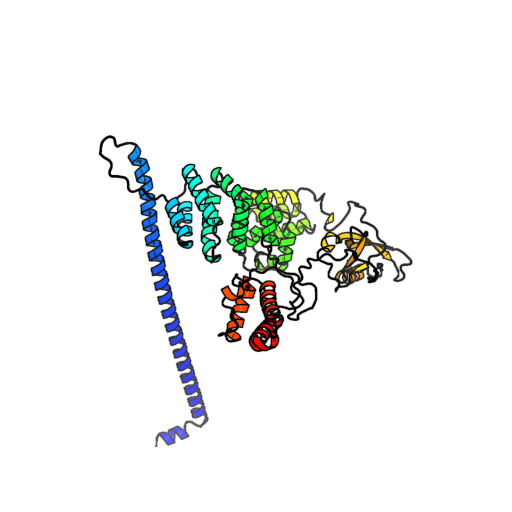1 1.00 93.75 513 LYS A N 1
ATOM 4164 C CA . LYS A 1 513 ? -15.749 -42.422 -26.176 1.00 93.75 513 LYS A CA 1
ATOM 4165 C C . LYS A 1 513 ? -14.554 -43.303 -25.784 1.00 93.75 513 LYS A C 1
ATOM 4167 O O . LYS A 1 513 ? -13.490 -43.200 -26.393 1.00 93.75 513 LYS A O 1
ATOM 4172 N N . ASN A 1 514 ? -14.728 -44.154 -24.769 1.00 94.25 514 ASN A N 1
ATOM 4173 C CA . ASN A 1 514 ? -13.661 -44.957 -24.143 1.00 94.25 514 ASN A CA 1
ATOM 4174 C C . ASN A 1 514 ? -12.473 -44.133 -23.596 1.00 94.25 514 ASN A C 1
ATOM 4176 O O . ASN A 1 514 ? -11.361 -44.648 -23.456 1.00 94.25 514 ASN A O 1
ATOM 4180 N N . GLY A 1 515 ? -12.694 -42.855 -23.289 1.00 93.38 515 GLY A N 1
ATOM 4181 C CA . GLY A 1 515 ? -11.662 -41.908 -22.887 1.00 93.38 515 GLY A CA 1
ATOM 4182 C C . GLY A 1 515 ? -11.001 -42.251 -21.554 1.00 93.38 515 GLY A C 1
ATOM 4183 O O . GLY A 1 515 ? -9.781 -42.162 -21.446 1.00 93.38 515 GLY A O 1
ATOM 4184 N N . GLU A 1 516 ? -11.764 -42.754 -20.581 1.00 92.88 516 GLU A N 1
ATOM 4185 C CA . GLU A 1 516 ? -11.222 -43.229 -19.298 1.00 92.88 516 GLU A CA 1
ATOM 4186 C C . GLU A 1 516 ? -10.153 -44.311 -19.471 1.00 92.88 516 GLU A C 1
ATOM 4188 O O . GLU A 1 516 ? -9.094 -44.237 -18.856 1.00 92.88 516 GLU A O 1
ATOM 4193 N N . LYS A 1 517 ? -10.390 -45.285 -20.360 1.00 94.62 517 LYS A N 1
ATOM 4194 C CA . LYS A 1 517 ? -9.417 -46.348 -20.648 1.00 94.62 517 LYS A CA 1
ATOM 4195 C C . LYS A 1 517 ? -8.246 -45.826 -21.478 1.00 94.62 517 LYS A C 1
ATOM 4197 O O . LYS A 1 517 ? -7.098 -46.129 -21.172 1.00 94.62 517 LYS A O 1
ATOM 4202 N N . LYS A 1 518 ? -8.527 -45.027 -22.515 1.00 96.81 518 LYS A N 1
ATOM 4203 C CA . LYS A 1 518 ? -7.515 -44.519 -23.457 1.00 96.81 518 LYS A CA 1
ATOM 4204 C C . LYS A 1 518 ? -6.544 -43.520 -22.819 1.00 96.81 518 LYS A C 1
ATOM 4206 O O . LYS A 1 518 ? -5.373 -43.497 -23.180 1.00 96.81 518 LYS A O 1
ATOM 4211 N N . PHE A 1 519 ? -7.025 -42.690 -21.898 1.00 96.31 519 PHE A N 1
ATOM 4212 C CA . PHE A 1 519 ? -6.251 -41.627 -21.250 1.00 96.31 519 PHE A CA 1
ATOM 4213 C C . PHE A 1 519 ? -6.027 -41.887 -19.757 1.00 96.31 519 PHE A C 1
ATOM 4215 O O . PHE A 1 519 ? -5.738 -40.945 -19.021 1.00 96.31 519 PHE A O 1
ATOM 4222 N N . SER A 1 520 ? -6.137 -43.142 -19.314 1.00 95.19 520 SER A N 1
ATOM 4223 C CA . SER A 1 520 ? -6.022 -43.551 -17.907 1.00 95.19 520 SER A CA 1
ATOM 4224 C C . SER A 1 520 ? -4.766 -42.998 -17.229 1.00 95.19 520 SER A C 1
ATOM 4226 O O . SER A 1 520 ? -4.854 -42.413 -16.153 1.00 95.19 520 SER A O 1
ATOM 4228 N N . PHE A 1 521 ? -3.615 -43.083 -17.903 1.00 96.06 521 PHE A N 1
ATOM 4229 C CA . PHE A 1 521 ? -2.349 -42.539 -17.410 1.00 96.06 521 PHE A CA 1
ATOM 4230 C C . PHE A 1 521 ? -2.413 -41.022 -17.172 1.00 96.06 521 PHE A C 1
ATOM 4232 O O . PHE A 1 521 ? -2.084 -40.546 -16.089 1.00 96.06 521 PHE A O 1
ATOM 4239 N N . ALA A 1 522 ? -2.872 -40.246 -18.161 1.00 96.50 522 ALA A N 1
ATOM 4240 C CA . ALA A 1 522 ? -2.921 -38.789 -18.041 1.00 96.50 522 ALA A CA 1
ATOM 4241 C C . ALA A 1 522 ? -3.959 -38.317 -17.015 1.00 96.50 522 ALA A C 1
ATOM 4243 O O . ALA A 1 522 ? -3.694 -37.383 -16.261 1.00 96.50 522 ALA A O 1
ATOM 4244 N N . ILE A 1 523 ? -5.111 -38.992 -16.963 1.00 96.00 523 ILE A N 1
ATOM 4245 C CA . ILE A 1 523 ? -6.150 -38.761 -15.957 1.00 96.00 523 ILE A CA 1
ATOM 4246 C C . ILE A 1 523 ? -5.582 -38.991 -14.553 1.00 96.00 523 ILE A C 1
ATOM 4248 O O . ILE A 1 523 ? -5.712 -38.106 -13.712 1.00 96.00 523 ILE A O 1
ATOM 4252 N N . GLY A 1 524 ? -4.888 -40.112 -14.327 1.00 95.19 524 GLY A N 1
ATOM 4253 C CA . GLY A 1 524 ? -4.284 -40.426 -13.032 1.00 95.19 524 GLY A CA 1
ATOM 4254 C C . GLY A 1 524 ? -3.242 -39.396 -12.587 1.00 95.19 524 GLY A C 1
ATOM 4255 O O . GLY A 1 524 ? -3.236 -38.986 -11.428 1.00 95.19 524 GLY A O 1
ATOM 4256 N N . GLU A 1 525 ? -2.397 -38.910 -13.502 1.00 97.31 525 GLU A N 1
ATOM 4257 C CA . GLU A 1 525 ? -1.406 -37.876 -13.174 1.00 97.31 525 GLU A CA 1
ATOM 4258 C C . GLU A 1 525 ? -2.053 -36.511 -12.867 1.00 97.31 525 GLU A C 1
ATOM 4260 O O . GLU A 1 525 ? -1.617 -35.828 -11.939 1.00 97.31 525 GLU A O 1
ATOM 4265 N N . TRP A 1 526 ? -3.115 -36.117 -13.580 1.00 97.94 526 TRP A N 1
ATOM 4266 C CA . TRP A 1 526 ? -3.871 -34.900 -13.255 1.00 97.94 526 TRP A CA 1
ATOM 4267 C C . TRP A 1 526 ? -4.614 -35.000 -11.921 1.00 97.94 526 TRP A C 1
ATOM 4269 O O . TRP A 1 526 ? -4.642 -34.031 -11.163 1.00 97.94 526 TRP A O 1
ATOM 4279 N N . GLU A 1 527 ? -5.220 -36.150 -11.624 1.00 95.56 527 GLU A N 1
ATOM 4280 C CA . GLU A 1 527 ? -5.913 -36.384 -10.354 1.00 95.56 527 GLU A CA 1
ATOM 4281 C C . GLU A 1 527 ? -4.932 -36.396 -9.174 1.00 95.56 527 GLU A C 1
ATOM 4283 O O . GLU A 1 527 ? -5.230 -35.806 -8.135 1.00 95.56 527 GLU A O 1
ATOM 4288 N N . TYR A 1 528 ? -3.732 -36.958 -9.357 1.00 97.19 528 TYR A N 1
ATOM 4289 C CA . TYR A 1 528 ? -2.639 -36.865 -8.386 1.00 97.19 528 TYR A CA 1
ATOM 4290 C C . TYR A 1 528 ? -2.224 -35.408 -8.131 1.00 97.19 528 TYR A C 1
ATOM 4292 O O . TYR A 1 528 ? -2.156 -34.967 -6.981 1.00 97.19 528 TYR A O 1
ATOM 4300 N N . ASP A 1 529 ? -1.993 -34.637 -9.197 1.00 97.75 529 ASP A N 1
ATOM 4301 C CA . ASP A 1 529 ? -1.603 -33.230 -9.094 1.00 97.75 529 ASP A CA 1
ATOM 4302 C C . ASP A 1 529 ? -2.708 -32.390 -8.407 1.00 97.75 529 ASP A C 1
ATOM 4304 O O . ASP A 1 529 ? -2.409 -31.547 -7.558 1.00 97.75 529 ASP A O 1
ATOM 4308 N N . LEU A 1 530 ? -3.992 -32.652 -8.700 1.00 95.94 530 LEU A N 1
ATOM 4309 C CA . LEU A 1 530 ? -5.132 -32.031 -8.012 1.00 95.94 530 LEU A CA 1
ATOM 4310 C C . LEU A 1 530 ? -5.187 -32.399 -6.529 1.00 95.94 530 LEU A C 1
ATOM 4312 O O . LEU A 1 530 ? -5.369 -31.510 -5.699 1.00 95.94 530 LEU A O 1
ATOM 4316 N N . ALA A 1 531 ? -5.033 -33.677 -6.182 1.00 94.00 531 ALA A N 1
ATOM 4317 C CA . ALA A 1 531 ? -5.030 -34.116 -4.789 1.00 94.00 531 ALA A CA 1
ATOM 4318 C C . ALA A 1 531 ? -3.932 -33.395 -3.994 1.00 94.00 531 ALA A C 1
ATOM 4320 O O . ALA A 1 531 ? -4.205 -32.836 -2.931 1.00 94.00 531 ALA A O 1
ATOM 4321 N N . LYS A 1 532 ? -2.728 -33.292 -4.569 1.00 96.12 532 LYS A N 1
ATOM 4322 C CA . LYS A 1 532 ? -1.596 -32.595 -3.952 1.00 96.12 532 LYS A CA 1
ATOM 4323 C C . LYS A 1 532 ? -1.818 -31.084 -3.825 1.00 96.12 532 LYS A C 1
ATOM 4325 O O . LYS A 1 532 ? -1.486 -30.495 -2.794 1.00 96.12 532 LYS A O 1
ATOM 4330 N N . LEU A 1 533 ? -2.412 -30.437 -4.834 1.00 95.12 533 LEU A N 1
ATOM 4331 C CA . LEU A 1 533 ? -2.813 -29.024 -4.756 1.00 95.12 533 LEU A CA 1
ATOM 4332 C C . LEU A 1 533 ? -3.851 -28.792 -3.652 1.00 95.12 533 LEU A C 1
ATOM 4334 O O . LEU A 1 533 ? -3.763 -27.794 -2.932 1.00 95.12 533 LEU A O 1
ATOM 4338 N N . LYS A 1 534 ? -4.816 -29.709 -3.515 1.00 93.50 534 LYS A N 1
ATOM 4339 C CA . LYS A 1 534 ? -5.841 -29.660 -2.471 1.00 93.50 534 LYS A CA 1
ATOM 4340 C C . LYS A 1 534 ? -5.201 -29.764 -1.090 1.00 93.50 534 LYS A C 1
ATOM 4342 O O . LYS A 1 534 ? -5.417 -28.897 -0.256 1.00 93.50 534 LYS A O 1
ATOM 4347 N N . GLU A 1 535 ? -4.362 -30.769 -0.877 1.00 91.81 535 GLU A N 1
ATOM 4348 C CA . GLU A 1 535 ? -3.651 -30.982 0.386 1.00 91.81 535 GLU A CA 1
ATOM 4349 C C . GLU A 1 535 ? -2.768 -29.783 0.769 1.00 91.81 535 GLU A C 1
ATOM 4351 O O . GLU A 1 535 ? -2.791 -29.322 1.909 1.00 91.81 535 GLU A O 1
ATOM 4356 N N . THR A 1 536 ? -2.029 -29.231 -0.197 1.00 92.31 536 THR A N 1
ATOM 4357 C CA . THR A 1 536 ? -1.051 -28.166 0.071 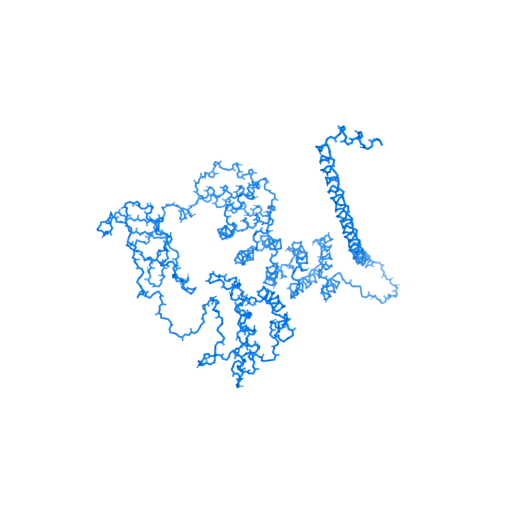1.00 92.31 536 THR A CA 1
ATOM 4358 C C . THR A 1 536 ? -1.711 -26.806 0.312 1.00 92.31 536 THR A C 1
ATOM 4360 O O . THR A 1 536 ? -1.311 -26.070 1.218 1.00 92.31 536 THR A O 1
ATOM 4363 N N . TYR A 1 537 ? -2.700 -26.439 -0.510 1.00 87.75 537 TYR A N 1
ATOM 4364 C CA . TYR A 1 537 ? -3.221 -25.068 -0.570 1.00 87.75 537 TYR A CA 1
ATOM 4365 C C . TYR A 1 537 ? -4.682 -24.932 -0.146 1.00 87.75 537 TYR A C 1
ATOM 4367 O O . TYR A 1 537 ? -5.099 -23.849 0.263 1.00 87.75 537 TYR A O 1
ATOM 4375 N N . TYR A 1 538 ? -5.477 -25.997 -0.235 1.00 84.12 538 TYR A N 1
ATOM 4376 C CA . TYR A 1 538 ? -6.902 -25.958 0.073 1.00 84.12 538 TYR A CA 1
ATOM 4377 C C . TYR A 1 538 ? -7.146 -26.332 1.538 1.00 84.12 538 TYR A C 1
ATOM 4379 O O . TYR A 1 538 ? -7.691 -27.382 1.870 1.00 84.12 538 TYR A O 1
ATOM 4387 N N . LYS A 1 539 ? -6.732 -25.436 2.437 1.00 69.94 539 LYS A N 1
ATOM 4388 C CA . LYS A 1 539 ? -7.138 -25.466 3.847 1.00 69.94 539 LYS A CA 1
ATOM 4389 C C . LYS A 1 539 ? -8.508 -24.801 3.912 1.00 69.94 539 LYS A C 1
ATOM 4391 O O . LYS A 1 539 ? -8.599 -23.630 3.557 1.00 69.94 539 LYS A O 1
ATOM 4396 N N . ASN A 1 540 ? -9.551 -25.534 4.308 1.00 56.59 540 ASN A N 1
ATOM 4397 C CA . ASN A 1 540 ? -10.990 -25.184 4.254 1.00 56.59 540 ASN A CA 1
ATOM 4398 C C . ASN A 1 540 ? -11.425 -23.835 4.909 1.00 56.59 540 ASN A C 1
ATOM 4400 O O . ASN A 1 540 ? -12.620 -23.581 5.058 1.00 56.59 540 ASN A O 1
ATOM 4404 N N . GLU A 1 541 ? -10.488 -22.956 5.267 1.00 47.41 541 GLU A N 1
ATOM 4405 C CA . GLU A 1 541 ? -10.655 -21.690 5.990 1.00 47.41 541 GLU A CA 1
ATOM 4406 C C . GLU A 1 541 ? -10.109 -20.458 5.232 1.00 47.41 541 GLU A C 1
ATOM 4408 O O . GLU A 1 541 ? -10.134 -19.350 5.759 1.00 47.41 541 GLU A O 1
ATOM 4413 N N . PHE A 1 542 ? -9.624 -20.599 3.993 1.00 47.34 542 PHE A N 1
ATOM 4414 C CA . PHE A 1 542 ? -8.964 -19.487 3.295 1.00 47.34 542 PHE A CA 1
ATOM 4415 C C . PHE A 1 542 ? -9.947 -18.492 2.641 1.00 47.34 542 PHE A C 1
ATOM 4417 O O . PHE A 1 542 ? -10.731 -18.859 1.760 1.00 47.34 542 PHE A O 1
ATOM 4424 N N . SER A 1 543 ? -9.871 -17.210 3.019 1.00 39.59 543 SER A N 1
ATOM 4425 C CA . SER A 1 543 ? -10.438 -16.079 2.270 1.00 39.59 543 SER A CA 1
ATOM 4426 C C . SER A 1 543 ? -9.438 -15.616 1.205 1.00 39.59 543 SER A C 1
ATOM 4428 O O . SER A 1 543 ? -8.302 -15.254 1.503 1.00 39.59 543 SER A O 1
ATOM 4430 N N . TRP A 1 544 ? -9.838 -15.653 -0.067 1.00 43.31 544 TRP A N 1
ATOM 4431 C CA . TRP A 1 544 ? -8.964 -15.237 -1.166 1.00 43.31 544 TRP A CA 1
ATOM 4432 C C . TRP A 1 544 ? -8.764 -13.715 -1.185 1.00 43.31 544 TRP A C 1
ATOM 4434 O O . TRP A 1 544 ? -9.744 -12.984 -1.020 1.00 43.31 544 TRP A O 1
ATOM 4444 N N . PRO A 1 545 ? -7.556 -13.214 -1.507 1.00 36.38 545 PRO A N 1
ATOM 4445 C CA . PRO A 1 545 ? -7.426 -11.869 -2.051 1.00 36.38 545 PRO A CA 1
ATOM 4446 C C . PRO A 1 545 ? -8.198 -11.813 -3.376 1.00 36.38 545 PRO A C 1
ATOM 4448 O O . PRO A 1 545 ? -7.965 -12.612 -4.285 1.00 36.38 545 PRO A O 1
ATOM 4451 N N . SER A 1 546 ? -9.175 -10.911 -3.469 1.00 30.91 546 SER A N 1
ATOM 4452 C CA . SER A 1 546 ? -10.027 -10.789 -4.650 1.00 30.91 546 SER A CA 1
ATOM 4453 C C . SER A 1 546 ? -9.214 -10.292 -5.847 1.00 30.91 546 SER A C 1
ATOM 4455 O O . SER A 1 546 ? -8.861 -9.116 -5.912 1.00 30.91 546 SER A O 1
ATOM 4457 N N . THR A 1 547 ? -8.964 -11.148 -6.834 1.00 35.66 547 THR A N 1
ATOM 4458 C CA . THR A 1 547 ? -8.505 -10.719 -8.159 1.00 35.66 547 THR A CA 1
ATOM 4459 C C . THR A 1 547 ? -9.706 -10.228 -8.964 1.00 35.66 547 THR A C 1
ATOM 4461 O O . THR A 1 547 ? -10.297 -10.962 -9.752 1.00 35.66 547 THR A O 1
ATOM 4464 N N . ARG A 1 548 ? -10.104 -8.966 -8.756 1.00 30.81 548 ARG A N 1
ATOM 4465 C CA . ARG A 1 548 ? -10.940 -8.272 -9.745 1.00 30.81 548 ARG A CA 1
ATOM 4466 C C . ARG A 1 548 ? -10.048 -7.914 -10.929 1.00 30.81 548 ARG A C 1
ATOM 4468 O O . ARG A 1 548 ? -9.218 -7.017 -10.829 1.00 30.81 548 ARG A O 1
ATOM 4475 N N . VAL A 1 549 ? -10.209 -8.647 -12.024 1.00 31.19 549 VAL A N 1
ATOM 4476 C CA . VAL A 1 549 ? -9.805 -8.178 -13.350 1.00 31.19 549 VAL A CA 1
ATOM 4477 C C . VAL A 1 549 ? -10.901 -7.208 -13.792 1.00 31.19 549 VAL A C 1
ATOM 4479 O O . VAL A 1 549 ? -12.028 -7.644 -14.018 1.00 31.19 549 VAL A O 1
ATOM 4482 N N . ASN A 1 550 ? -10.582 -5.913 -13.814 1.00 33.47 550 ASN A N 1
ATOM 4483 C CA . ASN A 1 550 ? -11.330 -4.902 -14.565 1.00 33.47 550 ASN A CA 1
ATOM 4484 C C . ASN A 1 550 ? -10.676 -4.717 -15.932 1.00 33.47 550 ASN A C 1
ATOM 4486 O O . ASN A 1 550 ? -9.420 -4.711 -15.973 1.00 33.47 550 ASN A O 1
#